Protein AF-0000000084460220 (afdb_homodimer)

Organism: NCBI:txid458

Nearest PDB structures (foldseek):
  5u1p-assembly1_A-2  TM=8.913E-01  e=1.031E-17  Burkholderia multivorans ATCC 17616
  5idw-assembly1_B  TM=8.772E-01  e=7.104E-18  Burkholderia vietnamiensis G4
  2dtd-assembly1_A  TM=8.621E-01  e=1.370E-14  Thermoplasma acidophilum
  5tt1-assembly1_A-2  TM=8.279E-01  e=1.137E-14  Burkholderia multivorans ATCC 17616
  3orf-assembly2_D  TM=8.345E-01  e=1.806E-10  Dictyostelium discoideum

Sequence (426 aa):
MKTLVITGVSRGIGLAVARYFLEKGWKVIGSSTRGVSPLTHPLLTLLPLDLANSAGIQTFARALPDFDLLINNAAVLLDWNQEAAIDLALLKTTFAINVFGTIELTEACLNKLAPQGKIINVSSSWGSFAANDSPYQPQYKMSKACLNLYTKLLAERFPSRVVASFDPGWVKTDMGTEAAPTLPSDVAEELYRLAVTLKESGYFWHRGHKIPWMKTLVITGVSRGIGLAVARYFLEKGWKVIGSSTRGVSPLTHPLLTLLPLDLANSAGIQTFARALPDFDLLINNAAVLLDWNQEAAIDLALLKTTFAINVFGTIELTEACLNKLAPQGKIINVSSSWGSFAANDSPYQPQYKMSKACLNLYTKLLAERFPSRVVASFDPGWVKTDMGTEAAPTLPSDVAEELYRLAVTLKESGYFWHRGHKIPW

Solvent-accessible surface area (backbone atoms only — not comparable to full-atom values): 21527 Å² total; per-residue (Å²): 133,54,31,36,38,36,34,30,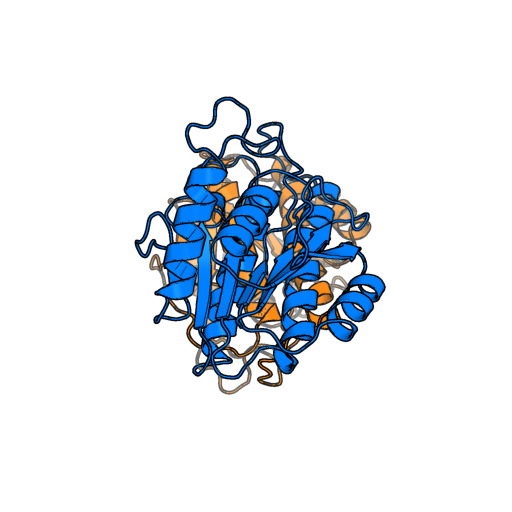29,54,49,51,53,30,28,30,31,52,51,49,43,45,74,72,62,31,34,35,42,31,20,14,69,82,29,53,48,88,75,82,53,96,52,53,44,67,39,50,40,39,48,74,33,68,70,44,35,52,53,46,41,70,68,52,65,75,30,38,34,40,37,49,49,54,67,69,77,85,58,76,75,68,38,58,72,86,51,67,71,59,34,52,54,39,34,38,31,42,30,51,21,48,49,51,40,51,64,61,34,54,86,35,42,39,79,81,15,35,36,38,38,57,48,40,55,59,24,13,68,76,70,47,83,60,25,50,28,48,52,49,25,34,29,27,30,27,44,47,47,48,30,38,31,50,15,56,65,35,75,74,32,37,20,28,29,33,32,72,68,59,29,43,26,90,90,47,30,85,82,28,85,36,49,31,61,58,42,21,53,51,51,51,54,46,65,77,64,62,78,72,51,42,44,36,34,43,94,92,32,84,47,77,79,131,55,30,37,38,36,34,31,28,54,50,50,53,31,26,31,31,53,53,50,42,45,74,72,63,30,35,35,42,32,20,14,68,82,27,52,49,87,74,82,52,95,53,54,44,66,40,49,41,39,47,74,34,68,70,45,35,52,54,47,41,70,69,53,65,75,30,39,32,39,34,49,50,54,67,69,79,85,56,75,76,66,38,59,72,87,50,67,70,58,34,53,54,38,32,37,31,43,30,53,20,46,50,51,40,50,64,60,33,53,86,32,42,39,78,82,14,36,38,39,39,56,47,38,56,59,24,14,66,76,69,47,85,61,25,52,26,50,54,49,25,35,29,29,31,27,43,49,47,48,30,37,31,49,18,55,66,33,76,74,34,36,19,26,30,33,32,73,67,60,30,42,25,90,90,48,30,85,83,28,85,35,50,31,62,58,40,19,52,51,51,49,53,44,65,77,63,63,79,72,50,43,45,36,34,41,93,92,33,83,47,77,80

Radius of gyration: 22.41 Å; Cα contacts (8 Å, |Δi|>4): 959; chains: 2; bounding box: 47×72×47 Å

Secondary structure (DSSP, 8-state):
--EEEEE--SSHHHHHHHHHHHHTT-EEEEEETTS--S---TTEEEEE--TT-HHHHHHHHHH---EEEEEE--------S---S--HHHHHHHHIIIIIIHHHHHHHHGGGEEEEEEEEEE--GGG-TTT----SSHHHHHHHHHHHHHHHHHHHH-TTSEEEEE---SBSSTTT-TT-SB-HHHHHHHHHHHHHH----SEEEETTEEE--/--EEEEE--SSHHHHHHHHHHHHTT-EEEEEETTS--S---TTEEEEE--TT-HHHHHHHHHH---EEEEEE--------S---S--HHHHHHHHIIIIIIHHHHHHHHGGGEEEEEEEEEE--GGG-TTT----SSHHHHHHHHHHHHHHHHHHHH-TTSEEEEE---SBSSTTT-TT-SB-HHHHHHHHHHHHHH----SEEEETTEEE--

Foldseek 3Di:
DAEEEEEDCAWFLNVLLQVVVVVVPYQYEYEECVQDHPDDDPSYGTDHDDLLDLVRLLVVLVPDAQHAEYEYDDFDQDQPPQDLDDDVVLLVVRCSRLPVSSVSNCVSNVVSYDLAHEYEYEAACLCFPVSHDGSGSVSRNVSRVNVLVVQQVVCVVRVSYAGEYEHLAQEPTPRNHNPGDHYSNNSSVQVVVCRVPPDHHSFYDYPRDTDHD/DAEEEEEDCAWFLNVLLQVVVVVVPYQYEYEECVQDHPDDDPSYGTDHDDLLDLVRLLVVLVPDAQHAEYEYDDFDQDQPPQDLDDDVVLLVVRCSRLPVSSVSNCVSNVVSHDLAHEYEYEAACLCFPVSHDGSGSVSRNVSRVNVLVVQQVVCVVRVSYAGEYEHLAQEPTPRNHNPGDHYSNNSSVQVVVCRVPPDHHSFYDYPRDTDHD

pLDDT: mean 96.77, std 3.56, range [72.06, 98.94]

InterPro domains:
  IPR002347 Short-chain dehydrogenase/reductase SDR [PF00106] (2-180)
  IPR002347 Short-chain dehydrogenase/reductase SDR [PR00080] (65-76)
  IPR002347 Short-chain dehydrogenase/reductase SDR [PR00080] (117-125)
  IPR002347 Short-chain dehydrogenase/reductase SDR [PR00080] (140-159)
  IPR002347 Short-chain dehydrogenase/reductase SDR [PR00081] (3-20)
  IPR002347 Short-chain dehydrogenase/reductase SDR [PR00081] (65-76)
  IPR002347 Short-chain dehydrogenase/reductase SDR [PR00081] (111-127)
  IPR002347 Short-chain dehydrogenase/reductase SDR [PR00081] (140-159)
  IPR002347 Short-chain dehydrogenase/reductase SDR [PR00081] (159-176)
  IPR036291 NAD(P)-binding domain superfamily [SSF51735] (1-213)
  IPR052184 Short-chain dehydrogenases/reductases (SDR) enzymes [PTHR45458] (1-213)

Structure (mmCIF, N/CA/C/O backbone):
data_AF-0000000084460220-model_v1
#
loop_
_entity.id
_entity.type
_entity.pdbx_description
1 polymer Oxidoreductase
#
loop_
_atom_site.group_PDB
_atom_site.id
_atom_site.type_symbol
_atom_site.label_atom_id
_atom_site.label_alt_id
_atom_site.label_comp_id
_atom_site.label_asym_id
_atom_site.label_entity_id
_atom_site.label_seq_id
_atom_site.pdbx_PDB_ins_code
_atom_site.Cartn_x
_atom_site.Cartn_y
_atom_site.Cartn_z
_atom_site.occupancy
_atom_site.B_iso_or_equiv
_atom_site.auth_seq_id
_atom_site.auth_comp_id
_atom_site.auth_asym_id
_atom_site.auth_atom_id
_atom_site.pdbx_PDB_model_num
ATOM 1 N N . MET A 1 1 ? -8.047 32.688 14.328 1 92.62 1 MET A N 1
ATOM 2 C CA . MET A 1 1 ? -6.707 32.219 14 1 92.62 1 MET A CA 1
ATOM 3 C C . MET A 1 1 ? -6.734 30.75 13.594 1 92.62 1 MET A C 1
ATOM 5 O O . MET A 1 1 ? -7.426 29.938 14.219 1 92.62 1 MET A O 1
ATOM 9 N N . LYS A 1 2 ? -6.016 30.438 12.531 1 97.38 2 LYS A N 1
ATOM 10 C CA . LYS A 1 2 ? -6.031 29.062 12.039 1 97.38 2 LYS A CA 1
ATOM 11 C C . LYS A 1 2 ? -4.965 28.219 12.727 1 97.38 2 LYS A C 1
ATOM 13 O O . LYS A 1 2 ? -3.906 28.719 13.102 1 97.38 2 LYS A O 1
ATOM 18 N N . THR A 1 3 ? -5.223 26.922 12.914 1 98.62 3 THR A N 1
ATOM 19 C CA . THR A 1 3 ? -4.32 26.016 13.617 1 98.62 3 THR A CA 1
ATOM 20 C C . THR A 1 3 ? -3.871 24.875 12.703 1 98.62 3 THR A C 1
ATOM 22 O O . THR A 1 3 ? -4.699 24.203 12.078 1 98.62 3 THR A O 1
ATOM 25 N N . LEU A 1 4 ? -2.561 24.734 12.625 1 98.88 4 LEU A N 1
ATOM 26 C CA . LEU A 1 4 ? -1.919 23.625 11.922 1 98.88 4 LEU A CA 1
ATOM 27 C C . LEU A 1 4 ? -1.428 22.562 12.914 1 98.88 4 LEU A C 1
ATOM 29 O O . LEU A 1 4 ? -0.739 22.891 13.883 1 98.88 4 LEU A O 1
ATOM 33 N N . VAL A 1 5 ? -1.812 21.344 12.727 1 98.94 5 VAL A N 1
ATOM 34 C CA . VAL A 1 5 ? -1.164 20.203 13.352 1 98.94 5 VAL A CA 1
ATOM 35 C C . VAL A 1 5 ? -0.235 19.516 12.344 1 98.94 5 VAL A C 1
ATOM 37 O O . VAL A 1 5 ? -0.659 19.156 11.242 1 98.94 5 VAL A O 1
ATOM 40 N N . ILE A 1 6 ? 1.057 19.391 12.688 1 98.94 6 ILE A N 1
ATOM 41 C CA . ILE A 1 6 ? 2.016 18.812 11.75 1 98.94 6 ILE A CA 1
ATOM 42 C C . ILE A 1 6 ? 2.945 17.844 12.477 1 98.94 6 ILE A C 1
ATOM 44 O O . ILE A 1 6 ? 3.395 18.125 13.594 1 98.94 6 ILE A O 1
ATOM 48 N N . THR A 1 7 ? 3.162 16.688 11.906 1 98.94 7 THR A N 1
ATOM 49 C CA . THR A 1 7 ? 4.059 15.711 12.508 1 98.94 7 THR A CA 1
ATOM 50 C C . THR A 1 7 ? 5.473 15.859 11.953 1 98.94 7 THR A C 1
ATOM 52 O O . THR A 1 7 ? 5.652 16.172 10.773 1 98.94 7 THR A O 1
ATOM 55 N N . GLY A 1 8 ? 6.457 15.578 12.773 1 98.5 8 GLY A N 1
ATOM 56 C CA . GLY A 1 8 ? 7.848 15.555 12.352 1 98.5 8 GLY A CA 1
ATOM 57 C C . GLY A 1 8 ? 8.445 16.938 12.172 1 98.5 8 GLY A C 1
ATOM 58 O O . GLY A 1 8 ? 8.938 17.281 11.094 1 98.5 8 GLY A O 1
ATOM 59 N N . VAL A 1 9 ? 8.57 17.734 13.273 1 98.62 9 VAL A N 1
ATOM 60 C CA . VAL A 1 9 ? 9.031 19.109 13.125 1 98.62 9 VAL A CA 1
ATOM 61 C C . VAL A 1 9 ? 10.438 19.25 13.695 1 98.62 9 VAL A C 1
ATOM 63 O O . VAL A 1 9 ? 10.922 20.359 13.922 1 98.62 9 VAL A O 1
ATOM 66 N N . SER A 1 10 ? 11.141 18.141 13.961 1 97.62 10 SER A N 1
ATOM 67 C CA . SER A 1 10 ? 12.469 18.188 14.578 1 97.62 10 SER A CA 1
ATOM 68 C C . SER A 1 10 ? 13.531 18.578 13.555 1 97.62 10 SER A C 1
ATOM 70 O O . SER A 1 10 ? 14.609 19.047 13.922 1 97.62 10 SER A O 1
ATOM 72 N N . ARG A 1 11 ? 13.312 18.312 12.25 1 96.25 11 ARG A N 1
ATOM 73 C CA . ARG A 1 11 ? 14.273 18.609 11.188 1 96.25 11 ARG A CA 1
ATOM 74 C C . ARG A 1 11 ? 13.602 18.578 9.82 1 96.25 11 ARG A C 1
ATOM 76 O O . ARG A 1 11 ? 12.406 18.312 9.711 1 96.25 11 ARG A O 1
ATOM 83 N N . GLY A 1 12 ? 14.312 19 8.867 1 97.38 12 GLY A N 1
ATOM 84 C CA . GLY A 1 12 ? 13.938 18.766 7.48 1 97.38 12 GLY A CA 1
ATOM 85 C C . GLY A 1 12 ? 12.695 19.531 7.059 1 97.38 12 GLY A C 1
ATOM 86 O O . GLY A 1 12 ? 12.562 20.719 7.348 1 97.38 12 GLY A O 1
ATOM 87 N N . ILE A 1 13 ? 11.844 18.859 6.309 1 98.56 13 ILE A N 1
ATOM 88 C CA . ILE A 1 13 ? 10.664 19.453 5.684 1 98.56 13 ILE A CA 1
ATOM 89 C C . ILE A 1 13 ? 9.695 19.922 6.762 1 98.56 13 ILE A C 1
ATOM 91 O O . ILE A 1 13 ? 9.219 21.062 6.719 1 98.56 13 ILE A O 1
ATOM 95 N N . GLY A 1 14 ? 9.469 19.078 7.809 1 98.75 14 GLY A N 1
ATOM 96 C CA . GLY A 1 14 ? 8.531 19.438 8.859 1 98.75 14 GLY A CA 1
ATOM 97 C C . GLY A 1 14 ? 8.93 20.688 9.609 1 98.75 14 GLY A C 1
ATOM 98 O O . GLY A 1 14 ? 8.078 21.531 9.914 1 98.75 14 GLY A O 1
ATOM 99 N N . LEU A 1 15 ? 10.172 20.766 9.875 1 98.69 15 LEU A N 1
ATOM 100 C CA . LEU A 1 15 ? 10.703 21.938 10.562 1 98.69 15 LEU A CA 1
ATOM 101 C C . LEU A 1 15 ? 10.484 23.203 9.734 1 98.69 15 LEU A C 1
ATOM 103 O O . LEU A 1 15 ? 10.023 24.219 10.25 1 98.69 15 LEU A O 1
ATOM 107 N N . ALA A 1 16 ? 10.805 23.141 8.453 1 98.81 16 ALA A N 1
ATOM 108 C CA . ALA A 1 16 ? 10.664 24.281 7.551 1 98.81 16 ALA A CA 1
ATOM 109 C C . ALA A 1 16 ? 9.203 24.688 7.402 1 98.81 16 ALA A C 1
ATOM 111 O O . ALA A 1 16 ? 8.883 25.875 7.371 1 98.81 16 ALA A O 1
ATOM 112 N N . VAL A 1 17 ? 8.336 23.719 7.34 1 98.94 17 VAL A N 1
ATOM 113 C CA . VAL A 1 17 ? 6.906 23.969 7.168 1 98.94 17 VAL A CA 1
ATOM 114 C C . VAL A 1 17 ? 6.348 24.641 8.422 1 98.94 17 VAL A C 1
ATOM 116 O O . VAL A 1 17 ? 5.641 25.641 8.336 1 98.94 17 VAL A O 1
ATOM 119 N N . ALA A 1 18 ? 6.691 24.094 9.57 1 98.94 18 ALA A N 1
ATOM 120 C CA . ALA A 1 18 ? 6.242 24.688 10.828 1 98.94 18 ALA A CA 1
ATOM 121 C C . ALA A 1 18 ? 6.684 26.141 10.922 1 98.94 18 ALA A C 1
ATOM 123 O O . ALA A 1 18 ? 5.875 27.016 11.25 1 98.94 18 ALA A O 1
ATOM 124 N N . ARG A 1 19 ? 7.941 26.375 10.609 1 98.81 19 ARG A N 1
ATOM 125 C CA . ARG A 1 19 ? 8.484 27.719 10.656 1 98.81 19 ARG A CA 1
ATOM 126 C C . ARG A 1 19 ? 7.707 28.656 9.742 1 98.81 19 ARG A C 1
ATOM 128 O O . ARG A 1 19 ? 7.332 29.766 10.141 1 98.81 19 ARG A O 1
ATOM 135 N N . TYR A 1 20 ? 7.484 28.219 8.539 1 98.88 20 TYR A N 1
ATOM 136 C CA . TYR A 1 20 ? 6.824 29.047 7.539 1 98.88 20 TYR A CA 1
ATOM 137 C C . TYR A 1 20 ? 5.398 29.375 7.961 1 98.88 20 TYR A C 1
ATOM 139 O O . TYR A 1 20 ? 4.957 30.531 7.832 1 98.88 20 TYR A O 1
ATOM 147 N N . PHE A 1 21 ? 4.641 28.422 8.445 1 98.94 21 PHE A N 1
ATOM 148 C CA . PHE A 1 21 ? 3.266 28.656 8.875 1 98.94 21 PHE A CA 1
ATOM 149 C C . PHE A 1 21 ? 3.221 29.609 10.062 1 98.94 21 PHE A C 1
ATOM 151 O O . PHE A 1 21 ? 2.332 30.453 10.141 1 98.94 21 PHE A O 1
ATOM 158 N N . LEU A 1 22 ? 4.168 29.469 10.992 1 98.81 22 LEU A N 1
ATOM 159 C CA . LEU A 1 22 ? 4.258 30.391 12.117 1 98.81 22 LEU A CA 1
ATOM 160 C C . LEU A 1 22 ? 4.484 31.828 11.625 1 98.81 22 LEU A C 1
ATOM 162 O O . LEU A 1 22 ? 3.846 32.75 12.109 1 98.81 22 LEU A O 1
ATOM 166 N N . GLU A 1 23 ? 5.363 31.953 10.664 1 98.5 23 GLU A N 1
ATOM 167 C CA . GLU A 1 23 ? 5.652 33.25 10.078 1 98.5 23 GLU A CA 1
ATOM 168 C C . GLU A 1 23 ? 4.41 33.844 9.422 1 98.5 23 GLU A C 1
ATOM 170 O O . GLU A 1 23 ? 4.273 35.094 9.352 1 98.5 23 GLU A O 1
ATOM 175 N N . LYS A 1 24 ? 3.541 33.031 8.984 1 98.56 24 LYS A N 1
ATOM 176 C CA . LYS A 1 24 ? 2.32 33.5 8.32 1 98.56 24 LYS A CA 1
ATOM 177 C C . LYS A 1 24 ? 1.188 33.688 9.32 1 98.56 24 LYS A C 1
ATOM 179 O O . LYS A 1 24 ? 0.047 33.938 8.93 1 98.56 24 LYS A O 1
ATOM 184 N N . GLY A 1 25 ? 1.437 33.469 10.594 1 98.5 25 GLY A N 1
ATOM 185 C CA . GLY A 1 25 ? 0.508 33.844 11.648 1 98.5 25 GLY A CA 1
ATOM 186 C C . GLY A 1 25 ? -0.358 32.688 12.125 1 98.5 25 GLY A C 1
ATOM 187 O O . GLY A 1 25 ? -1.312 32.906 12.875 1 98.5 25 GLY A O 1
ATOM 188 N N . TRP A 1 26 ? -0.076 31.5 11.703 1 98.81 26 TRP A N 1
ATOM 189 C CA . TRP A 1 26 ? -0.829 30.328 12.164 1 98.81 26 TRP A CA 1
ATOM 190 C C . TRP A 1 26 ? -0.361 29.891 13.547 1 98.81 26 TRP A C 1
ATOM 192 O O . TRP A 1 26 ? 0.809 30.062 13.898 1 98.81 26 TRP A O 1
ATOM 202 N N . LYS A 1 27 ? -1.268 29.328 14.312 1 98.81 27 LYS A N 1
ATOM 203 C CA . LYS A 1 27 ? -0.857 28.469 15.422 1 98.81 27 LYS A CA 1
ATOM 204 C C . LYS A 1 27 ? -0.389 27.109 14.922 1 98.81 27 LYS A C 1
ATOM 206 O O . LYS A 1 27 ? -0.998 26.531 14.016 1 98.81 27 LYS A O 1
ATOM 211 N N . VAL A 1 28 ? 0.704 26.703 15.516 1 98.88 28 VAL A N 1
ATOM 212 C CA . VAL A 1 28 ? 1.24 25.422 15.062 1 98.88 28 VAL A CA 1
ATOM 213 C C . VAL A 1 28 ? 1.39 24.469 16.25 1 98.88 28 VAL A C 1
ATOM 215 O O . VAL A 1 28 ? 1.989 24.828 17.266 1 98.88 28 VAL A O 1
ATOM 218 N N . ILE A 1 29 ? 0.766 23.312 16.156 1 98.94 29 ILE A N 1
ATOM 219 C CA . ILE A 1 29 ? 1.04 22.188 17.031 1 98.94 29 ILE A CA 1
ATOM 220 C C . ILE A 1 29 ? 1.873 21.141 16.297 1 98.94 29 ILE A C 1
ATOM 222 O O . ILE A 1 29 ? 1.364 20.438 15.43 1 98.94 29 ILE A O 1
ATOM 226 N N . GLY A 1 30 ? 3.148 21.109 16.656 1 98.75 30 GLY A N 1
ATOM 227 C CA . GLY A 1 30 ? 4.09 20.203 16.016 1 98.75 30 GLY A CA 1
ATOM 228 C C . GLY A 1 30 ? 4.504 19.047 16.922 1 98.75 30 GLY A C 1
ATOM 229 O O . GLY A 1 30 ? 4.449 19.156 18.141 1 98.75 30 GLY A O 1
ATOM 230 N N . SER A 1 31 ? 4.891 17.953 16.25 1 98.75 31 SER A N 1
ATOM 231 C CA . SER A 1 31 ? 5.352 16.828 17.047 1 98.75 31 SER A CA 1
ATOM 232 C C . SER A 1 31 ? 6.715 16.328 16.578 1 98.75 31 SER A C 1
ATOM 234 O O . SER A 1 31 ? 7.125 16.609 15.445 1 98.75 31 SER A O 1
ATOM 236 N N . SER A 1 32 ? 7.43 15.719 17.438 1 98.25 32 SER A N 1
ATOM 237 C CA . SER A 1 32 ? 8.57 14.836 17.234 1 98.25 32 SER A CA 1
ATOM 238 C C . SER A 1 32 ? 8.547 13.664 18.219 1 98.25 32 SER A C 1
ATOM 240 O O . SER A 1 32 ? 7.762 13.656 19.156 1 98.25 32 SER A O 1
ATOM 242 N N . THR A 1 3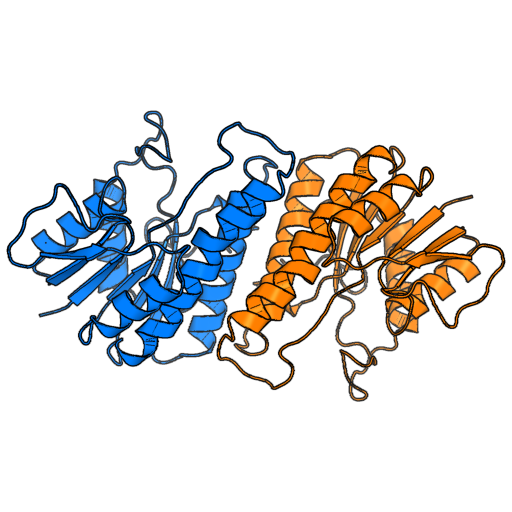3 ? 9.398 12.672 17.938 1 97.62 33 THR A N 1
ATOM 243 C CA . THR A 1 33 ? 9.383 11.5 18.812 1 97.62 33 THR A CA 1
ATOM 244 C C . THR A 1 33 ? 9.648 11.891 20.266 1 97.62 33 THR A C 1
ATOM 246 O O . THR A 1 33 ? 9.047 11.336 21.172 1 97.62 33 THR A O 1
ATOM 249 N N . ARG A 1 34 ? 10.484 13.055 20.516 1 96.31 34 ARG A N 1
ATOM 250 C CA . ARG A 1 34 ? 10.844 13.469 21.875 1 96.31 34 ARG A CA 1
ATOM 251 C C . ARG A 1 34 ? 10.094 14.742 22.266 1 96.31 34 ARG A C 1
ATOM 253 O O . ARG A 1 34 ? 10.289 15.266 23.359 1 96.31 34 ARG A O 1
ATOM 260 N N . GLY A 1 35 ? 9.289 15.211 21.359 1 97.5 35 GLY A N 1
ATOM 261 C CA . GLY A 1 35 ? 8.547 16.438 21.641 1 97.5 35 GLY A CA 1
ATOM 262 C C . GLY A 1 35 ? 9.414 17.672 21.641 1 97.5 35 GLY A C 1
ATOM 263 O O . GLY A 1 35 ? 9.125 18.641 22.359 1 97.5 35 GLY A O 1
ATOM 264 N N . VAL A 1 36 ? 10.477 17.609 20.906 1 97.25 36 VAL A N 1
ATOM 265 C CA . VAL A 1 36 ? 11.391 18.734 20.875 1 97.25 36 VAL A CA 1
ATOM 266 C C . VAL A 1 36 ? 11.648 19.172 19.438 1 97.25 36 VAL A C 1
ATOM 268 O O . VAL A 1 36 ? 11.508 18.375 18.516 1 97.25 36 VAL A O 1
ATOM 271 N N . SER A 1 37 ? 11.922 20.438 19.203 1 97.44 37 SER A N 1
ATOM 272 C CA . SER A 1 37 ? 12.289 21.078 17.953 1 97.44 37 SER A CA 1
ATOM 273 C C . SER A 1 37 ? 13.188 22.281 18.188 1 97.44 37 SER A C 1
ATOM 275 O O . SER A 1 37 ? 13.172 22.875 19.266 1 97.44 37 SER A O 1
ATOM 277 N N . PRO A 1 38 ? 14.062 22.562 17.25 1 97.5 38 PRO A N 1
ATOM 278 C CA . PRO A 1 38 ? 14.875 23.766 17.422 1 97.5 38 PRO A CA 1
ATOM 279 C C . PRO A 1 38 ? 14.062 25.047 17.281 1 97.5 38 PRO A C 1
ATOM 281 O O . PRO A 1 38 ? 14.57 26.141 17.562 1 97.5 38 PRO A O 1
ATOM 284 N N . LEU A 1 39 ? 12.875 24.969 16.859 1 97.06 39 LEU A N 1
ATOM 285 C CA . LEU A 1 39 ? 12.008 26.109 16.641 1 97.06 39 LEU A CA 1
ATOM 286 C C . LEU A 1 39 ? 11.438 26.625 17.953 1 97.06 39 LEU A C 1
ATOM 288 O O . LEU A 1 39 ? 11.055 25.828 18.812 1 97.06 39 LEU A O 1
ATOM 292 N N . THR A 1 40 ? 11.508 27.906 18.156 1 97.06 40 THR A N 1
ATOM 293 C CA . THR A 1 40 ? 10.844 28.562 19.266 1 97.06 40 THR A CA 1
ATOM 294 C C . THR A 1 40 ? 9.953 29.703 18.766 1 97.06 40 THR A C 1
ATOM 296 O O . THR A 1 40 ? 10.391 30.547 18 1 97.06 40 THR A O 1
ATOM 299 N N . HIS A 1 41 ? 8.805 29.656 19.188 1 98.06 41 HIS A N 1
ATOM 300 C CA . HIS A 1 41 ? 7.812 30.656 18.812 1 98.06 41 HIS A CA 1
ATOM 301 C C . HIS A 1 41 ? 6.633 30.641 19.781 1 98.06 41 HIS A C 1
ATOM 303 O O . HIS A 1 41 ? 6.203 29.578 20.25 1 98.06 41 HIS A O 1
ATOM 309 N N . PRO A 1 42 ? 6.02 31.781 20.125 1 98 42 PRO A N 1
ATOM 310 C CA . PRO A 1 42 ? 4.922 31.844 21.094 1 98 42 PRO A CA 1
ATOM 311 C C . PRO A 1 42 ? 3.688 31.062 20.641 1 98 42 PRO A C 1
ATOM 313 O O . PRO A 1 42 ? 2.902 30.594 21.469 1 98 42 PRO A O 1
ATOM 316 N N . LEU A 1 43 ? 3.518 30.906 19.359 1 98.56 43 LEU A N 1
ATOM 317 C CA . LEU A 1 43 ? 2.336 30.234 18.812 1 98.56 43 LEU A CA 1
ATOM 318 C C . LEU A 1 43 ? 2.635 28.781 18.5 1 98.56 43 LEU A C 1
ATOM 320 O O . LEU A 1 43 ? 1.838 28.109 17.844 1 98.56 43 LEU A O 1
ATOM 324 N N . LEU A 1 44 ? 3.795 28.297 18.906 1 98.75 44 LEU A N 1
ATOM 325 C CA . LEU A 1 44 ? 4.195 26.922 18.672 1 98.75 44 LEU A CA 1
ATOM 326 C C . LEU A 1 44 ? 4.008 26.078 19.938 1 98.75 44 LEU A C 1
ATOM 328 O O . LEU A 1 44 ? 4.445 26.469 21.016 1 98.75 44 LEU A O 1
ATOM 332 N N . THR A 1 45 ? 3.291 25 19.828 1 98.69 45 THR A N 1
ATOM 333 C CA . THR A 1 45 ? 3.229 23.969 20.844 1 98.69 45 THR A CA 1
ATOM 334 C C . THR A 1 45 ? 3.875 22.672 20.344 1 98.69 45 THR A C 1
ATOM 336 O O . THR A 1 45 ? 3.625 22.25 19.219 1 98.69 45 THR A O 1
ATOM 339 N N . LEU A 1 46 ? 4.742 22.109 21.156 1 98.62 46 LEU A N 1
ATOM 340 C CA . LEU A 1 46 ? 5.422 20.875 20.797 1 98.62 46 LEU A CA 1
ATOM 341 C C . LEU A 1 46 ? 4.945 19.719 21.688 1 98.62 46 LEU A C 1
ATOM 343 O O . LEU A 1 46 ? 4.906 19.844 22.906 1 98.62 46 LEU A O 1
ATOM 347 N N . LEU A 1 47 ? 4.551 18.641 21.031 1 98.56 47 LEU A N 1
ATOM 348 C CA . LEU A 1 47 ? 4.102 17.438 21.734 1 98.56 47 LEU A CA 1
ATOM 349 C C . LEU A 1 47 ? 4.855 16.203 21.25 1 98.56 47 LEU A C 1
ATOM 351 O O . LEU A 1 47 ? 5.168 16.094 20.062 1 98.56 47 LEU A O 1
ATOM 355 N N . PRO A 1 48 ? 5.16 15.25 22.156 1 98.62 48 PRO A N 1
ATOM 356 C CA . PRO A 1 48 ? 5.793 14 21.719 1 98.62 48 PRO A CA 1
ATOM 357 C C . PRO A 1 48 ? 4.832 13.086 20.969 1 98.62 48 PRO A C 1
ATOM 359 O O . PRO A 1 48 ? 3.65 13.008 21.312 1 98.62 48 PRO A O 1
ATOM 362 N N . LEU A 1 49 ? 5.305 12.508 19.938 1 98.81 49 LEU A N 1
ATOM 363 C CA . LEU A 1 49 ? 4.523 11.555 19.156 1 98.81 49 LEU A CA 1
ATOM 364 C C . LEU A 1 49 ? 5.43 10.547 18.453 1 98.81 49 LEU A C 1
ATOM 366 O O . LEU A 1 49 ? 6.289 10.922 17.656 1 98.81 49 LEU A O 1
ATOM 370 N N . ASP A 1 50 ? 5.309 9.328 18.844 1 98.62 50 ASP A N 1
ATOM 371 C CA . ASP A 1 50 ? 5.898 8.195 18.141 1 98.62 50 ASP A CA 1
ATOM 372 C C . ASP A 1 50 ? 4.836 7.406 17.375 1 98.62 50 ASP A C 1
ATOM 374 O O . ASP A 1 50 ? 3.998 6.738 17.984 1 98.62 50 ASP A O 1
ATOM 378 N N . LEU A 1 51 ? 4.949 7.438 16.078 1 98.69 51 LEU A N 1
ATOM 379 C CA . LEU A 1 51 ? 3.912 6.852 15.242 1 98.69 51 LEU A CA 1
ATOM 380 C C . LEU A 1 51 ? 3.934 5.328 15.336 1 98.69 51 LEU A C 1
ATOM 382 O O . LEU A 1 51 ? 3.008 4.66 14.867 1 98.69 51 LEU A O 1
ATOM 386 N N . ALA A 1 52 ? 4.934 4.77 15.953 1 98 52 ALA A N 1
ATOM 387 C CA . ALA A 1 52 ? 4.98 3.322 16.141 1 98 52 ALA A CA 1
ATOM 388 C C . ALA A 1 52 ? 4.285 2.914 17.438 1 98 52 ALA A C 1
ATOM 390 O O . ALA A 1 52 ? 4.172 1.725 17.734 1 98 52 ALA A O 1
ATOM 391 N N . ASN A 1 53 ? 3.836 3.896 18.172 1 98.25 53 ASN A N 1
ATOM 392 C CA . ASN A 1 53 ? 3.24 3.645 19.484 1 98.25 53 ASN A CA 1
ATOM 393 C C . ASN A 1 53 ? 1.776 4.07 19.531 1 98.25 53 ASN A C 1
ATOM 395 O O 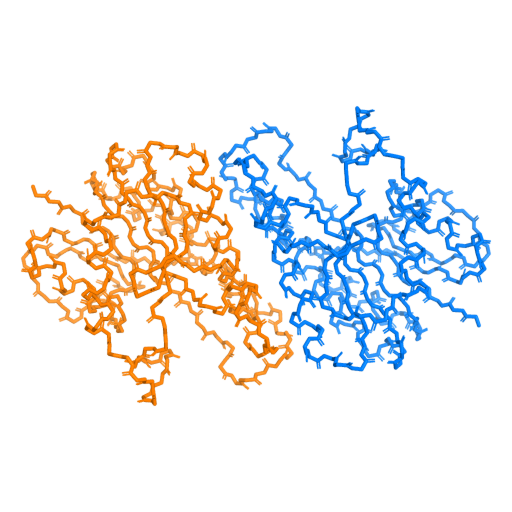. ASN A 1 53 ? 1.472 5.246 19.734 1 98.25 53 ASN A O 1
ATOM 399 N N . SER A 1 54 ? 0.886 3.123 19.516 1 98.31 54 SER A N 1
ATOM 400 C CA . SER A 1 54 ? -0.548 3.383 19.438 1 98.31 54 SER A CA 1
ATOM 401 C C . SER A 1 54 ? -1.032 4.18 20.641 1 98.31 54 SER A C 1
ATOM 403 O O . SER A 1 54 ? -1.828 5.109 20.5 1 98.31 54 SER A O 1
ATOM 405 N N . ALA A 1 55 ? -0.605 3.77 21.766 1 98.12 55 ALA A N 1
ATOM 406 C CA . ALA A 1 55 ? -1.017 4.488 22.969 1 98.12 55 ALA A CA 1
ATOM 407 C C . ALA A 1 55 ? -0.593 5.953 22.906 1 98.12 55 ALA A C 1
ATOM 409 O O . ALA A 1 55 ? -1.353 6.844 23.297 1 98.12 55 ALA A O 1
ATOM 410 N N . GLY A 1 56 ? 0.636 6.203 22.484 1 98.31 56 GLY A N 1
ATOM 411 C CA . GLY A 1 56 ? 1.126 7.559 22.312 1 98.31 56 GLY A CA 1
ATOM 412 C C . GLY A 1 56 ? 0.331 8.352 21.297 1 98.31 56 GLY A C 1
ATOM 413 O O . GLY A 1 56 ? 0.087 9.547 21.469 1 98.31 56 GLY A O 1
ATOM 414 N N . ILE A 1 57 ? -0.09 7.715 20.25 1 98.81 57 ILE A N 1
ATOM 415 C CA . ILE A 1 57 ? -0.888 8.344 19.203 1 98.81 57 ILE A CA 1
ATOM 416 C C . ILE A 1 57 ? -2.221 8.812 19.781 1 98.81 57 ILE A C 1
ATOM 418 O O . ILE A 1 57 ? -2.637 9.953 19.562 1 98.81 57 ILE A O 1
ATOM 422 N N . GLN A 1 58 ? -2.832 7.969 20.547 1 98.38 58 GLN A N 1
ATOM 423 C CA . GLN A 1 58 ? -4.113 8.328 21.156 1 98.38 58 GLN A CA 1
ATOM 424 C C . GLN A 1 58 ? -3.957 9.484 22.141 1 98.38 58 GLN A C 1
ATOM 426 O O . GLN A 1 58 ? -4.797 10.383 22.188 1 98.38 58 GLN A O 1
ATOM 431 N N . THR A 1 59 ? -2.943 9.43 22.922 1 98.31 59 THR A N 1
ATOM 432 C CA . THR A 1 59 ? -2.668 10.516 23.859 1 98.31 59 THR A CA 1
ATOM 433 C C . THR A 1 59 ? -2.473 11.836 23.109 1 98.31 59 THR A C 1
ATOM 435 O O . THR A 1 59 ? -3.031 12.859 23.516 1 98.31 59 THR A O 1
ATOM 438 N N . PHE A 1 60 ? -1.702 11.82 22.078 1 98.69 60 PHE A N 1
ATOM 439 C CA . PHE A 1 60 ? -1.461 12.992 21.25 1 98.69 60 PHE A CA 1
ATOM 440 C C . PHE A 1 60 ? -2.771 13.547 20.703 1 98.69 60 PHE A C 1
ATOM 442 O O . PHE A 1 60 ? -3.049 14.742 20.828 1 98.69 60 PHE A O 1
ATOM 449 N N . ALA A 1 61 ? -3.604 12.688 20.078 1 98.69 61 ALA A N 1
ATOM 450 C CA . ALA A 1 61 ? -4.859 13.094 19.453 1 98.69 61 ALA A CA 1
ATOM 451 C C . ALA A 1 61 ? -5.805 13.711 20.484 1 98.69 61 ALA A C 1
ATOM 453 O O . ALA A 1 61 ? -6.465 14.719 20.219 1 98.69 61 ALA A O 1
ATOM 454 N N . ARG A 1 62 ? -5.84 13.125 21.672 1 97.94 62 ARG A N 1
ATOM 455 C CA . ARG A 1 62 ? -6.742 13.594 22.719 1 97.94 62 ARG A CA 1
ATOM 456 C C . ARG A 1 62 ? -6.332 14.984 23.203 1 97.94 62 ARG A C 1
ATOM 458 O O . ARG A 1 62 ? -7.18 15.773 23.625 1 97.94 62 ARG A O 1
ATOM 465 N N . ALA A 1 63 ? -5.141 15.312 23.094 1 98.06 63 ALA A N 1
ATOM 466 C CA . ALA A 1 63 ? -4.609 16.562 23.609 1 98.06 63 ALA A CA 1
ATOM 467 C C . ALA A 1 63 ? -4.863 17.719 22.625 1 98.06 63 ALA A C 1
ATOM 469 O O . ALA A 1 63 ? -4.723 18.891 22.984 1 98.06 63 ALA A O 1
ATOM 470 N N . LEU A 1 64 ? -5.199 17.406 21.422 1 98.5 64 LEU A N 1
ATOM 471 C CA . LEU A 1 64 ? -5.348 18.422 20.391 1 98.5 64 LEU A CA 1
ATOM 472 C C . LEU A 1 64 ? -6.637 19.219 20.578 1 98.5 64 LEU A C 1
ATOM 474 O O . LEU A 1 64 ? -7.668 18.656 20.938 1 98.5 64 LEU A O 1
ATOM 478 N N . PRO A 1 65 ? -6.633 20.5 20.469 1 98 65 PRO A N 1
ATOM 479 C CA . PRO A 1 65 ? -7.867 21.266 20.25 1 98 65 PRO A CA 1
ATOM 480 C C . PRO A 1 65 ? -8.453 21.047 18.859 1 98 65 PRO A C 1
ATOM 482 O O . PRO A 1 65 ? -7.91 20.266 18.062 1 98 65 PRO A O 1
ATOM 485 N N . ASP A 1 66 ? -9.578 21.719 18.625 1 97.81 66 ASP A N 1
ATOM 486 C CA . ASP A 1 66 ? -10.023 21.766 17.234 1 97.81 66 ASP A CA 1
ATOM 487 C C . ASP A 1 66 ? -9.008 22.484 16.359 1 97.81 66 ASP A C 1
ATOM 489 O O . ASP A 1 66 ? -8.406 23.469 16.781 1 97.81 66 ASP A O 1
ATOM 493 N N . PHE A 1 67 ? -8.812 21.969 15.188 1 98.5 67 PHE A N 1
ATOM 494 C CA . PHE A 1 67 ? -7.797 22.547 14.32 1 98.5 67 PHE A CA 1
ATOM 495 C C . PHE A 1 67 ? -8.281 22.594 12.875 1 98.5 67 PHE A C 1
ATOM 497 O O . PHE A 1 67 ? -9.328 22.031 12.547 1 98.5 67 PHE A O 1
ATOM 504 N N . ASP A 1 68 ? -7.469 23.266 12 1 98.06 68 ASP A N 1
ATOM 505 C CA . ASP A 1 68 ? -7.949 23.562 10.664 1 98.06 68 ASP A CA 1
ATOM 506 C C . ASP A 1 68 ? -7.227 22.734 9.609 1 98.06 68 ASP A C 1
ATOM 508 O O . ASP A 1 68 ? -7.734 22.531 8.508 1 98.06 68 ASP A O 1
ATOM 512 N N . LEU A 1 69 ? -6.012 22.297 9.906 1 98.69 69 LEU A N 1
ATOM 513 C CA . LEU A 1 69 ? -5.156 21.641 8.938 1 98.69 69 LEU A CA 1
ATOM 514 C C . LEU A 1 69 ? -4.281 20.578 9.609 1 98.69 69 LEU A C 1
ATOM 516 O O . LEU A 1 69 ? -3.639 20.859 10.625 1 98.69 69 LEU A O 1
ATOM 520 N N . LEU A 1 70 ? -4.34 19.375 9.141 1 98.88 70 LEU A N 1
ATOM 521 C CA . LEU A 1 70 ? -3.416 18.312 9.523 1 98.88 70 LEU A CA 1
ATOM 522 C C . LEU A 1 70 ? -2.436 18 8.391 1 98.88 70 LEU A C 1
ATOM 524 O O . LEU A 1 70 ? -2.848 17.703 7.27 1 98.88 70 LEU A O 1
ATOM 528 N N . ILE A 1 71 ? -1.173 18.156 8.664 1 98.94 71 ILE A N 1
ATOM 529 C CA . ILE A 1 71 ? -0.147 17.734 7.719 1 98.94 71 ILE A CA 1
ATOM 530 C C . ILE A 1 71 ? 0.607 16.531 8.281 1 98.94 71 ILE A C 1
ATOM 532 O O . ILE A 1 71 ? 1.388 16.672 9.227 1 98.94 71 ILE A O 1
ATOM 536 N N . ASN A 1 72 ? 0.324 15.406 7.75 1 98.94 72 ASN A N 1
ATOM 537 C CA . ASN A 1 72 ? 1.104 14.211 8.047 1 98.94 72 ASN A CA 1
ATOM 538 C C . ASN A 1 72 ? 2.434 14.203 7.301 1 98.94 72 ASN A C 1
ATOM 540 O O . ASN A 1 72 ? 2.488 13.828 6.129 1 98.94 72 ASN A O 1
ATOM 544 N N . ASN A 1 73 ? 3.471 14.523 8.008 1 98.88 73 ASN A N 1
ATOM 545 C CA . ASN A 1 73 ? 4.777 14.703 7.387 1 98.88 73 ASN A CA 1
ATOM 546 C C . ASN A 1 73 ? 5.777 13.664 7.883 1 98.88 73 ASN A C 1
ATOM 548 O O . ASN A 1 73 ? 6.648 13.219 7.129 1 98.88 73 ASN A O 1
ATOM 552 N N . ALA A 1 74 ? 5.645 13.234 9.148 1 98.69 74 ALA A N 1
ATOM 553 C CA . ALA A 1 74 ? 6.598 12.305 9.742 1 98.69 74 ALA A CA 1
ATOM 554 C C . ALA A 1 74 ? 6.617 10.977 8.984 1 98.69 74 ALA A C 1
ATOM 556 O O . ALA A 1 74 ? 5.562 10.414 8.672 1 98.69 74 ALA A O 1
ATOM 557 N N . ALA A 1 75 ? 7.754 10.539 8.656 1 98.31 75 ALA A N 1
ATOM 558 C CA . ALA A 1 75 ? 7.961 9.266 7.977 1 98.31 75 ALA A CA 1
ATOM 559 C C . ALA A 1 75 ? 9.414 8.812 8.094 1 98.31 75 ALA A C 1
ATOM 561 O O . ALA A 1 75 ? 10.289 9.594 8.477 1 98.31 75 ALA A O 1
ATOM 562 N N . VAL A 1 76 ? 9.633 7.57 7.816 1 97.38 76 VAL A N 1
ATOM 563 C CA . VAL A 1 76 ? 10.992 7.043 7.805 1 97.38 76 VAL A CA 1
ATOM 564 C C . VAL A 1 76 ? 11.305 6.461 6.43 1 97.38 76 VAL A C 1
ATOM 566 O O . VAL A 1 76 ? 10.414 5.961 5.738 1 97.38 76 VAL A O 1
ATOM 569 N N . LEU A 1 77 ? 12.422 6.629 5.973 1 96.5 77 LEU A N 1
ATOM 570 C CA . LEU A 1 77 ? 13.094 5.898 4.902 1 96.5 77 LEU A CA 1
ATOM 571 C C . LEU A 1 77 ? 14.227 5.043 5.457 1 96.5 77 LEU A C 1
ATOM 573 O O . LEU A 1 77 ? 15.297 5.559 5.781 1 96.5 77 LEU A O 1
ATOM 577 N N . LEU A 1 78 ? 14.023 3.777 5.551 1 95 78 LEU A N 1
ATOM 578 C CA . LEU A 1 78 ? 14.961 2.914 6.262 1 95 78 LEU A CA 1
ATOM 579 C C . LEU A 1 78 ? 15.828 2.129 5.281 1 95 78 LEU A C 1
ATOM 581 O O . LEU A 1 78 ? 16.859 1.572 5.664 1 95 78 LEU A O 1
ATOM 585 N N . ASP A 1 79 ? 15.391 1.952 4.062 1 89.75 79 ASP A N 1
ATOM 586 C CA . ASP A 1 79 ? 16.141 1.18 3.074 1 89.75 79 ASP A CA 1
ATOM 587 C C . ASP A 1 79 ? 16.953 2.094 2.166 1 89.75 79 ASP A C 1
ATOM 589 O O . ASP A 1 79 ? 16.766 2.105 0.948 1 89.75 79 ASP A O 1
ATOM 593 N N . TRP A 1 80 ? 18.062 2.58 2.637 1 82.12 80 TRP A N 1
ATOM 594 C CA . TRP A 1 80 ? 18.906 3.596 2.014 1 82.12 80 TRP A CA 1
ATOM 595 C C . TRP A 1 80 ? 19.844 2.973 0.977 1 82.12 80 TRP A C 1
ATOM 597 O O . TRP A 1 80 ? 20.281 3.648 0.045 1 82.12 80 TRP A O 1
ATOM 607 N N . ASN A 1 81 ? 20.188 1.836 1.117 1 72.06 81 ASN A N 1
ATOM 608 C CA . ASN A 1 81 ? 21.297 1.203 0.418 1 72.06 81 ASN A CA 1
ATOM 609 C C . ASN A 1 81 ? 20.906 0.78 -0.995 1 72.06 81 ASN A C 1
ATOM 611 O O . ASN A 1 81 ? 21.594 -0.025 -1.621 1 72.06 81 ASN A O 1
ATOM 615 N N . GLN A 1 82 ? 20.188 1.54 -1.658 1 77.19 82 GLN A N 1
ATOM 616 C CA . GLN A 1 82 ? 19.812 1.167 -3.016 1 77.19 82 GLN A CA 1
ATOM 617 C C . GLN A 1 82 ? 19.641 -0.345 -3.145 1 77.19 82 GLN A C 1
ATOM 619 O O . GLN A 1 82 ? 20.172 -0.952 -4.082 1 77.19 82 GLN A O 1
ATOM 624 N N . GLU A 1 83 ? 19.094 -0.885 -2.225 1 83.88 83 GLU A N 1
ATOM 625 C CA . GLU A 1 83 ? 18.797 -2.312 -2.285 1 83.88 83 GLU A CA 1
ATOM 626 C C . GLU A 1 83 ? 17.422 -2.561 -2.883 1 83.88 83 GLU A C 1
ATOM 628 O O . GLU A 1 83 ? 16.469 -1.821 -2.602 1 83.88 83 GLU A O 1
ATOM 633 N N . ALA A 1 84 ? 17.406 -3.564 -3.742 1 88.38 84 ALA A N 1
ATOM 634 C CA . ALA A 1 84 ? 16.172 -3.938 -4.398 1 88.38 84 ALA A CA 1
ATOM 635 C C . ALA A 1 84 ? 15.492 -5.102 -3.68 1 88.38 84 ALA A C 1
ATOM 637 O O . ALA A 1 84 ? 14.297 -5.355 -3.867 1 88.38 84 ALA A O 1
ATOM 638 N N . ALA A 1 85 ? 16.328 -5.785 -2.879 1 90.44 85 ALA A N 1
ATOM 639 C CA . ALA A 1 85 ? 15.773 -6.918 -2.146 1 90.44 85 ALA A CA 1
ATOM 640 C C . ALA A 1 85 ? 14.906 -6.445 -0.984 1 90.44 85 ALA A C 1
ATOM 642 O O . ALA A 1 85 ? 15.203 -5.426 -0.354 1 90.44 85 ALA A O 1
ATOM 643 N N . ILE A 1 86 ? 13.891 -7.195 -0.719 1 94.88 86 ILE A N 1
ATOM 644 C CA . ILE A 1 86 ? 12.992 -6.859 0.384 1 94.88 86 ILE A CA 1
ATOM 645 C C . ILE A 1 86 ? 13.57 -7.391 1.694 1 94.88 86 ILE A C 1
ATOM 647 O O . ILE A 1 86 ? 13.969 -8.555 1.776 1 94.88 86 ILE A O 1
ATOM 651 N N . ASP A 1 87 ? 13.758 -6.531 2.625 1 95.19 87 ASP A N 1
ATOM 652 C CA . ASP A 1 87 ? 13.992 -6.898 4.016 1 95.19 87 ASP A CA 1
ATOM 653 C C . ASP A 1 87 ? 12.703 -6.836 4.832 1 95.19 87 ASP A C 1
ATOM 655 O O . ASP A 1 87 ? 12.18 -5.75 5.086 1 95.19 87 ASP A O 1
ATOM 659 N N . LEU A 1 88 ? 12.234 -7.988 5.281 1 96.94 88 LEU A N 1
ATOM 660 C CA . LEU A 1 88 ? 10.906 -8.07 5.879 1 96.94 88 LEU A CA 1
ATOM 661 C C . LEU A 1 88 ? 10.828 -7.25 7.16 1 96.94 88 LEU A C 1
ATOM 663 O O . LEU A 1 88 ? 9.797 -6.645 7.457 1 96.94 88 LEU A O 1
ATOM 667 N N . ALA A 1 89 ? 11.859 -7.336 7.945 1 96.81 89 ALA A N 1
ATOM 668 C CA . ALA A 1 89 ? 11.883 -6.551 9.18 1 96.81 89 ALA A CA 1
ATOM 669 C C . ALA A 1 89 ? 11.797 -5.055 8.875 1 96.81 89 ALA A C 1
ATOM 671 O O . ALA A 1 89 ? 11.047 -4.324 9.531 1 96.81 89 ALA A O 1
ATOM 672 N N . LEU A 1 90 ? 12.539 -4.574 7.887 1 96.94 90 LEU A N 1
ATOM 673 C CA . LEU A 1 90 ? 12.492 -3.174 7.484 1 96.94 90 LEU A CA 1
ATOM 674 C C . LEU A 1 90 ? 11.125 -2.82 6.902 1 96.94 90 LEU A C 1
ATOM 676 O O . LEU A 1 90 ? 10.609 -1.729 7.145 1 96.94 90 LEU A O 1
ATOM 680 N N . LEU A 1 91 ? 10.578 -3.744 6.117 1 98.19 91 LEU A N 1
ATOM 681 C CA . LEU A 1 91 ? 9.258 -3.535 5.539 1 98.19 91 LEU A CA 1
ATOM 682 C C . LEU A 1 91 ? 8.211 -3.305 6.629 1 98.19 91 LEU A C 1
ATOM 684 O O . LEU A 1 91 ? 7.488 -2.307 6.598 1 98.19 91 LEU A O 1
ATOM 688 N N . LYS A 1 92 ? 8.219 -4.188 7.574 1 98.44 92 LYS A N 1
ATOM 689 C CA . LYS A 1 92 ? 7.23 -4.109 8.641 1 98.44 92 LYS A CA 1
ATOM 690 C C . LYS A 1 92 ? 7.418 -2.844 9.477 1 98.44 92 LYS A C 1
ATOM 692 O O . LYS A 1 92 ? 6.441 -2.188 9.844 1 98.44 92 LYS A O 1
ATOM 697 N N . THR A 1 93 ? 8.648 -2.488 9.789 1 98.31 93 THR A N 1
ATOM 698 C CA . THR A 1 93 ? 8.93 -1.28 10.555 1 98.31 93 THR A CA 1
ATOM 699 C C . THR A 1 93 ? 8.5 -0.037 9.781 1 98.31 93 THR A C 1
ATOM 701 O O . THR A 1 93 ? 7.891 0.875 10.352 1 98.31 93 THR A O 1
ATOM 704 N N . THR A 1 94 ? 8.812 -0.005 8.492 1 98.56 94 THR A N 1
ATOM 705 C CA . THR A 1 94 ? 8.414 1.111 7.641 1 98.56 94 THR A CA 1
ATOM 706 C C . THR A 1 94 ? 6.895 1.275 7.641 1 98.56 94 THR A C 1
ATOM 708 O O . THR A 1 94 ? 6.383 2.383 7.824 1 98.56 94 THR A O 1
ATOM 711 N N . PHE A 1 95 ? 6.164 0.228 7.508 1 98.81 95 PHE A N 1
ATOM 712 C CA . PHE A 1 95 ? 4.711 0.289 7.438 1 98.81 95 PHE A CA 1
ATOM 713 C C . PHE A 1 95 ? 4.121 0.667 8.789 1 98.81 95 PHE A C 1
ATOM 715 O O . PHE A 1 95 ? 3.1 1.356 8.859 1 98.81 95 PHE A O 1
ATOM 722 N N . ALA A 1 96 ? 4.734 0.193 9.867 1 98.75 96 ALA A N 1
ATOM 723 C CA . ALA A 1 96 ? 4.262 0.54 11.203 1 98.75 96 ALA A CA 1
ATOM 724 C C . ALA A 1 96 ? 4.227 2.053 11.398 1 98.75 96 ALA A C 1
ATOM 726 O O . ALA A 1 96 ? 3.295 2.586 12 1 98.75 96 ALA A O 1
ATOM 727 N N . ILE A 1 97 ? 5.16 2.723 10.836 1 98.81 97 ILE A N 1
ATOM 728 C CA . ILE A 1 97 ? 5.309 4.16 11.039 1 98.81 97 ILE A CA 1
ATOM 729 C C . ILE A 1 97 ? 4.613 4.918 9.914 1 98.81 97 ILE A C 1
ATOM 731 O O . ILE A 1 97 ? 3.67 5.676 10.156 1 98.81 97 ILE A O 1
ATOM 735 N N . ASN A 1 98 ? 5.023 4.637 8.648 1 98.88 98 ASN A N 1
ATOM 736 C CA . ASN A 1 98 ? 4.602 5.434 7.5 1 98.88 98 ASN A CA 1
ATOM 737 C C . ASN A 1 98 ? 3.129 5.207 7.168 1 98.88 98 ASN A C 1
ATOM 739 O O . ASN A 1 98 ? 2.492 6.055 6.539 1 98.88 98 ASN A O 1
ATOM 743 N N . VAL A 1 99 ? 2.615 4.059 7.547 1 98.88 99 VAL A N 1
ATOM 744 C CA . VAL A 1 99 ? 1.268 3.719 7.102 1 98.88 99 VAL A CA 1
ATOM 745 C C . VAL A 1 99 ? 0.347 3.562 8.312 1 98.88 99 VAL A C 1
ATOM 747 O O . VAL A 1 99 ? -0.498 4.422 8.57 1 98.88 99 VAL A O 1
ATOM 750 N N . PHE A 1 100 ? 0.637 2.562 9.148 1 98.88 100 PHE A N 1
ATOM 751 C CA . PHE A 1 100 ? -0.294 2.258 10.234 1 98.88 100 PHE A CA 1
ATOM 752 C C . PHE A 1 100 ? -0.35 3.4 11.234 1 98.88 100 PHE A C 1
ATOM 754 O O . PHE A 1 100 ? -1.434 3.824 11.641 1 98.88 100 PHE A O 1
ATOM 761 N N . GLY A 1 101 ? 0.808 3.863 11.648 1 98.88 101 GL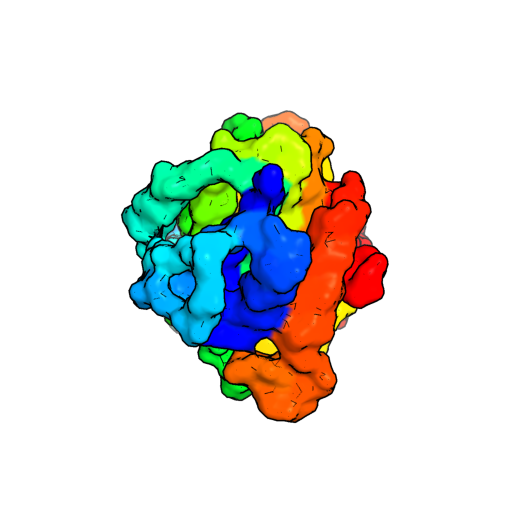Y A N 1
ATOM 762 C CA . GLY A 1 101 ? 0.849 4.969 12.594 1 98.88 101 GLY A CA 1
ATOM 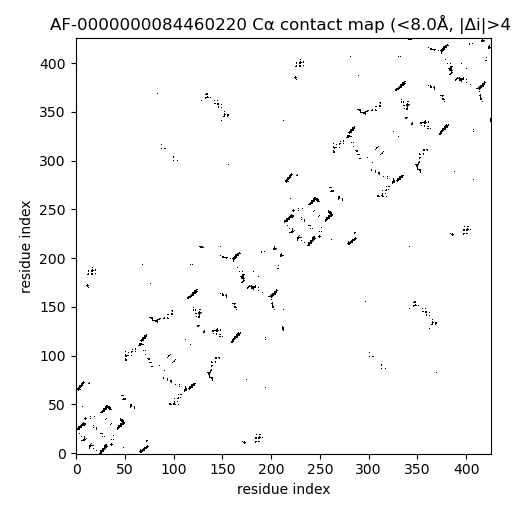763 C C . GLY A 1 101 ? 0.212 6.238 12.055 1 98.88 101 GLY A C 1
ATOM 764 O O . GLY A 1 101 ? -0.545 6.906 12.758 1 98.88 101 GLY A O 1
ATOM 765 N N . THR A 1 102 ? 0.5 6.57 10.812 1 98.94 102 THR A N 1
ATOM 766 C CA . THR A 1 102 ? -0.046 7.762 10.172 1 98.94 102 THR A CA 1
ATOM 767 C C . THR A 1 102 ? -1.562 7.66 10.031 1 98.94 102 THR A C 1
ATOM 769 O O . THR A 1 102 ? -2.283 8.617 10.32 1 98.94 102 THR A O 1
ATOM 772 N N . ILE A 1 103 ? -2.061 6.512 9.625 1 98.88 103 ILE A N 1
ATOM 773 C CA . ILE A 1 103 ? -3.494 6.285 9.477 1 98.88 103 ILE A CA 1
ATOM 774 C C . ILE A 1 103 ? -4.176 6.375 10.844 1 98.88 103 ILE A C 1
ATOM 776 O O . ILE A 1 103 ? -5.215 7.023 10.984 1 98.88 103 ILE A O 1
ATOM 780 N N . GLU A 1 104 ? -3.564 5.723 11.812 1 98.81 104 GLU A N 1
ATOM 781 C CA . GLU A 1 104 ? -4.137 5.746 13.156 1 98.81 104 GLU A CA 1
ATOM 782 C C . GLU A 1 104 ? -4.254 7.176 13.68 1 98.81 104 GLU A C 1
ATOM 784 O O . GLU A 1 104 ? -5.289 7.559 14.234 1 98.81 104 GLU A O 1
ATOM 789 N N . LEU A 1 105 ? -3.219 7.934 13.531 1 98.88 105 LEU A N 1
ATOM 790 C CA . LEU A 1 105 ? -3.242 9.328 13.961 1 98.88 105 LEU A CA 1
ATOM 791 C C . LEU A 1 105 ? -4.34 10.102 13.242 1 98.88 105 LEU A C 1
ATOM 793 O O . LEU A 1 105 ? -5.117 10.82 13.875 1 98.88 105 LEU A O 1
ATOM 797 N N . THR A 1 106 ? -4.352 9.977 11.906 1 98.69 106 THR A N 1
ATOM 798 C CA . THR A 1 106 ? -5.32 10.703 11.086 1 98.69 106 THR A CA 1
ATOM 799 C C . THR A 1 106 ? -6.746 10.391 11.539 1 98.69 106 THR A C 1
ATOM 801 O O . THR A 1 106 ? -7.543 11.305 11.766 1 98.69 106 THR A O 1
ATOM 804 N N . GLU A 1 107 ? -7.031 9.094 11.672 1 97.88 107 GLU A N 1
ATOM 805 C CA . GLU A 1 107 ? -8.359 8.664 12.094 1 97.88 107 GLU A CA 1
ATOM 806 C C . GLU A 1 107 ? -8.711 9.219 13.469 1 97.88 107 GLU A C 1
ATOM 808 O O . GLU A 1 107 ? -9.844 9.641 13.703 1 97.88 107 GLU A O 1
ATOM 813 N N . ALA A 1 108 ? -7.758 9.188 14.367 1 97.94 108 ALA A N 1
ATOM 814 C CA . ALA A 1 108 ? -7.98 9.648 15.734 1 97.94 108 ALA A CA 1
ATOM 815 C C . ALA A 1 108 ? -8.234 11.148 15.781 1 97.94 108 ALA A C 1
ATOM 817 O O . ALA A 1 108 ? -8.836 11.656 16.734 1 97.94 108 ALA A O 1
ATOM 818 N N . CYS A 1 109 ? -7.797 11.875 14.727 1 97.56 109 CYS A N 1
ATOM 819 C CA . CYS A 1 109 ? -7.855 13.328 14.734 1 97.56 109 CYS A CA 1
ATOM 820 C C . CYS A 1 109 ? -9.102 13.836 14.008 1 97.56 109 CYS A C 1
ATOM 822 O O . CYS A 1 109 ? -9.414 15.023 14.07 1 97.56 109 CYS A O 1
ATOM 824 N N . LEU A 1 110 ? -9.82 13 13.32 1 96.44 110 LEU A N 1
ATOM 825 C CA . LEU A 1 110 ? -10.883 13.406 12.406 1 96.44 110 LEU A CA 1
ATOM 826 C C . LEU A 1 110 ? -11.961 14.188 13.141 1 96.44 110 LEU A C 1
ATOM 828 O O . LEU A 1 110 ? -12.531 15.133 12.594 1 96.44 110 LEU A O 1
ATOM 832 N N . ASN A 1 111 ? -12.219 13.781 14.391 1 95.25 111 ASN A N 1
ATOM 833 C CA . ASN A 1 111 ? -13.281 14.445 15.133 1 95.25 111 ASN A CA 1
ATOM 834 C C . ASN A 1 111 ? -12.867 15.836 15.594 1 95.25 111 ASN A C 1
ATOM 836 O O . ASN A 1 111 ? -13.703 16.641 15.992 1 95.25 111 ASN A O 1
ATOM 840 N N . LYS A 1 112 ? -11.578 16.109 15.578 1 97.25 112 LYS A N 1
ATOM 841 C CA . LYS A 1 112 ? -11.062 17.406 15.992 1 97.25 112 LYS A CA 1
ATOM 842 C C . LYS A 1 112 ? -10.852 18.328 14.797 1 97.25 112 LYS A C 1
ATOM 844 O O . LYS A 1 112 ? -10.609 19.531 14.953 1 97.25 112 LYS A O 1
ATOM 849 N N . LEU A 1 113 ? -10.898 17.781 13.633 1 97 113 LEU A N 1
ATOM 850 C CA . LEU A 1 113 ? -10.727 18.578 12.422 1 97 113 LEU A CA 1
ATOM 851 C C . LEU A 1 113 ? -11.945 19.453 12.164 1 97 113 LEU A C 1
ATOM 853 O O . LEU A 1 113 ? -13.078 18.969 12.164 1 97 113 LEU A O 1
ATOM 857 N N . ALA A 1 114 ? -11.773 20.672 11.992 1 94.38 114 ALA A N 1
ATOM 858 C CA . ALA A 1 114 ? -12.852 21.625 11.727 1 94.38 114 ALA A CA 1
ATOM 859 C C . ALA A 1 114 ? -13.633 21.219 10.484 1 94.38 114 ALA A C 1
ATOM 861 O O . ALA A 1 114 ? -13.125 20.5 9.617 1 94.38 114 ALA A O 1
ATOM 862 N N . PRO A 1 115 ? -14.945 21.547 10.289 1 87.94 115 PRO A N 1
ATOM 863 C CA . PRO A 1 115 ? -15.781 21.172 9.148 1 87.94 115 PRO A CA 1
ATOM 864 C C . PRO A 1 115 ? -15.125 21.469 7.809 1 87.94 115 PRO A C 1
ATOM 866 O O . PRO A 1 115 ? -15.242 20.688 6.867 1 87.94 115 PRO A O 1
ATOM 869 N N . GLN A 1 116 ? -14.367 22.578 7.73 1 87.19 116 GLN A N 1
ATOM 870 C CA . GLN A 1 116 ? -13.68 22.922 6.492 1 87.19 116 GLN A CA 1
ATOM 871 C C . GLN A 1 116 ? -12.18 22.656 6.609 1 87.19 116 GLN A C 1
ATOM 873 O O . GLN A 1 116 ? -11.383 23.281 5.91 1 87.19 116 GLN A O 1
ATOM 878 N N . GLY A 1 117 ? -11.961 21.734 7.559 1 94.5 117 GLY A N 1
ATOM 879 C CA . GLY A 1 117 ? -10.555 21.422 7.762 1 94.5 117 GLY A CA 1
ATOM 880 C C . GLY A 1 117 ? -9.961 20.594 6.645 1 94.5 117 GLY A C 1
ATOM 881 O O . GLY A 1 117 ? -10.688 20 5.852 1 94.5 117 GLY A O 1
ATOM 882 N N . LYS A 1 118 ? -8.625 20.641 6.504 1 98.19 118 LYS A N 1
ATOM 883 C CA . LYS A 1 118 ? -7.91 19.969 5.426 1 98.19 118 LYS A CA 1
ATOM 884 C C . LYS A 1 118 ? -6.867 19 5.977 1 98.19 118 LYS A C 1
ATOM 886 O O . LYS A 1 118 ? -6.371 19.188 7.09 1 98.19 118 LYS A O 1
ATOM 891 N N . ILE A 1 119 ? -6.629 17.969 5.242 1 98.75 119 ILE A N 1
ATOM 892 C CA . ILE A 1 119 ? -5.566 17.016 5.539 1 98.75 119 ILE A CA 1
ATOM 893 C C . ILE A 1 119 ? -4.625 16.906 4.344 1 98.75 119 ILE A C 1
ATOM 895 O O . ILE A 1 119 ? -5.07 16.734 3.205 1 98.75 119 ILE A O 1
ATOM 899 N N . ILE A 1 120 ? -3.4 17.094 4.586 1 98.94 120 ILE A N 1
ATOM 900 C CA . ILE A 1 120 ? -2.393 16.875 3.555 1 98.94 120 ILE A CA 1
ATOM 901 C C . ILE A 1 120 ? -1.411 15.805 4.012 1 98.94 120 ILE A C 1
ATOM 903 O O . ILE A 1 120 ? -0.752 15.953 5.043 1 98.94 120 ILE A O 1
ATOM 907 N N . ASN A 1 121 ? -1.384 14.695 3.311 1 98.94 121 ASN A N 1
ATOM 908 C CA . ASN A 1 121 ? -0.399 13.641 3.523 1 98.94 121 ASN A CA 1
ATOM 909 C C . ASN A 1 121 ? 0.849 13.859 2.674 1 98.94 121 ASN A C 1
ATOM 911 O O . ASN A 1 121 ? 0.774 13.867 1.443 1 98.94 121 ASN A O 1
ATOM 915 N N . VAL A 1 122 ? 1.99 14.039 3.316 1 98.94 122 VAL A N 1
ATOM 916 C CA . VAL A 1 122 ? 3.244 14.164 2.58 1 98.94 122 VAL A CA 1
ATOM 917 C C . VAL A 1 122 ? 3.689 12.797 2.078 1 98.94 122 VAL A C 1
ATOM 919 O O . VAL A 1 122 ? 4.027 11.914 2.875 1 98.94 122 VAL A O 1
ATOM 922 N N . SER A 1 123 ? 3.629 12.625 0.823 1 98.62 123 SER A N 1
ATOM 923 C CA . SER A 1 123 ? 4.004 11.391 0.15 1 98.62 123 SER A CA 1
ATOM 924 C C . SER A 1 123 ? 5.277 11.57 -0.67 1 98.62 123 SER A C 1
ATOM 926 O O . SER A 1 123 ? 6.238 12.195 -0.208 1 98.62 123 SER A O 1
ATOM 928 N N . SER A 1 124 ? 5.402 10.883 -1.755 1 97.62 124 SER A N 1
ATOM 929 C CA . SER A 1 124 ? 6.547 10.883 -2.662 1 97.62 124 SER A CA 1
ATOM 930 C C . SER A 1 124 ? 6.152 10.375 -4.047 1 97.62 124 SER A C 1
ATOM 932 O O . SER A 1 124 ? 5.281 9.516 -4.172 1 97.62 124 SER A O 1
ATOM 934 N N . SER A 1 125 ? 6.824 10.93 -5.062 1 96.19 125 SER A N 1
ATOM 935 C CA . SER A 1 125 ? 6.648 10.344 -6.387 1 96.19 125 SER A CA 1
ATOM 936 C C . SER A 1 125 ? 7.027 8.867 -6.391 1 96.19 125 SER A C 1
ATOM 938 O O . SER A 1 125 ? 6.578 8.102 -7.25 1 96.19 125 SER A O 1
ATOM 940 N N . TRP A 1 126 ? 7.781 8.5 -5.422 1 96.19 126 TRP A N 1
ATOM 941 C CA . TRP A 1 126 ? 8.156 7.098 -5.266 1 96.19 126 TRP A CA 1
ATOM 942 C C . TRP A 1 126 ? 6.957 6.246 -4.879 1 96.19 126 TRP A C 1
ATOM 944 O O . TRP A 1 126 ? 7.004 5.016 -4.965 1 96.19 126 TRP A O 1
ATOM 954 N N . GLY A 1 127 ? 5.855 6.844 -4.488 1 97.25 127 GLY A N 1
ATOM 955 C CA . GLY A 1 127 ? 4.609 6.137 -4.227 1 97.25 127 GLY A CA 1
ATOM 956 C C . GLY A 1 127 ? 3.65 6.168 -5.402 1 97.25 127 GLY A C 1
ATOM 957 O O . GLY A 1 127 ? 2.52 5.688 -5.297 1 97.25 127 GLY A O 1
ATOM 958 N N . SER A 1 128 ? 4.082 6.797 -6.531 1 97 128 SER A N 1
ATOM 959 C CA . SER A 1 128 ? 3.277 6.891 -7.746 1 97 128 SER A CA 1
ATOM 960 C C . SER A 1 128 ? 3.553 5.719 -8.68 1 97 128 SER A C 1
ATOM 962 O O . SER A 1 128 ? 4.711 5.395 -8.953 1 97 128 SER A O 1
ATOM 964 N N . PHE A 1 129 ? 2.523 5.074 -9.156 1 96.06 129 PHE A N 1
ATOM 965 C CA . PHE A 1 129 ? 2.693 4.016 -10.148 1 96.06 129 PHE A CA 1
ATOM 966 C C . PHE A 1 129 ? 3.229 4.582 -11.461 1 96.06 129 PHE A C 1
ATOM 968 O O . PHE A 1 129 ? 4.082 3.969 -12.102 1 96.06 129 PHE A O 1
ATOM 975 N N . ALA A 1 130 ? 2.785 5.746 -11.766 1 92.75 130 ALA A N 1
ATOM 976 C CA . ALA A 1 130 ? 3.117 6.363 -13.047 1 92.75 130 ALA A CA 1
ATOM 977 C C . ALA A 1 130 ? 4.566 6.844 -13.07 1 92.75 130 ALA A C 1
ATOM 979 O O . ALA A 1 130 ? 5.207 6.855 -14.117 1 92.75 130 ALA A O 1
ATOM 980 N N . ALA A 1 131 ? 5.109 7.148 -11.93 1 89.38 131 ALA A N 1
ATOM 981 C CA . ALA A 1 131 ? 6.422 7.789 -11.883 1 89.38 131 ALA A CA 1
ATOM 982 C C . ALA A 1 131 ? 7.48 6.836 -11.336 1 89.38 131 ALA A C 1
ATOM 984 O O . ALA A 1 131 ? 8.633 7.23 -11.141 1 89.38 131 ALA A O 1
ATOM 985 N N . ASN A 1 132 ? 7.105 5.633 -11.07 1 88.62 132 ASN A N 1
ATOM 986 C CA . ASN A 1 132 ? 8.016 4.691 -10.43 1 88.62 132 ASN A CA 1
ATOM 987 C C . ASN A 1 132 ? 8.477 3.605 -11.398 1 88.62 132 ASN A C 1
ATOM 989 O O . ASN A 1 132 ? 7.668 2.807 -11.867 1 88.62 132 ASN A O 1
ATOM 993 N N . ASP A 1 133 ? 9.766 3.604 -11.695 1 87.12 133 ASP A N 1
ATOM 994 C CA . ASP A 1 133 ? 10.305 2.654 -12.664 1 87.12 133 ASP A CA 1
ATOM 995 C C . ASP A 1 133 ? 11.641 2.08 -12.188 1 87.12 133 ASP A C 1
ATOM 997 O O . ASP A 1 133 ? 12.492 1.719 -13 1 87.12 133 ASP A O 1
ATOM 1001 N N . SER A 1 134 ? 11.844 2.141 -10.93 1 93.38 134 SER A N 1
ATOM 1002 C CA . SER A 1 134 ? 13.062 1.597 -10.328 1 93.38 134 SER A CA 1
ATOM 1003 C C . SER A 1 134 ? 12.734 0.634 -9.195 1 93.38 134 SER A C 1
ATOM 1005 O O . SER A 1 134 ? 11.805 0.869 -8.422 1 93.38 134 SER A O 1
ATOM 1007 N N . PRO A 1 135 ? 13.539 -0.377 -9.062 1 94.75 135 PRO A N 1
ATOM 1008 C CA . PRO A 1 135 ? 13.25 -1.383 -8.039 1 94.75 135 PRO A CA 1
ATOM 1009 C C . PRO A 1 135 ? 13.797 -0.997 -6.664 1 94.75 135 PRO A C 1
ATOM 1011 O O . PRO A 1 135 ? 13.586 -1.722 -5.688 1 94.75 135 PRO A O 1
ATOM 1014 N N . TYR A 1 136 ? 14.453 0.107 -6.59 1 95.25 136 TYR A N 1
ATOM 1015 C CA . TYR A 1 136 ? 15.172 0.438 -5.363 1 95.25 136 TYR A CA 1
ATOM 1016 C C . TYR A 1 136 ? 14.242 1.085 -4.344 1 95.25 136 TYR A C 1
ATOM 1018 O O . TYR A 1 136 ? 13.281 1.767 -4.715 1 95.25 136 TYR A O 1
ATOM 1026 N N . GLN A 1 137 ? 14.547 0.82 -3.043 1 95.88 137 GLN A N 1
ATOM 1027 C CA . GLN A 1 137 ? 13.797 1.32 -1.895 1 95.88 137 GLN A CA 1
ATOM 1028 C C . GLN A 1 137 ? 12.359 0.807 -1.91 1 95.88 137 GLN A C 1
ATOM 1030 O O . GLN A 1 137 ? 11.422 1.58 -1.728 1 95.88 137 GLN A O 1
ATOM 1035 N N . PRO A 1 138 ? 12.195 -0.446 -2.102 1 97.06 138 PRO A N 1
ATOM 1036 C CA . PRO A 1 138 ? 10.844 -0.988 -2.279 1 97.06 138 PRO A CA 1
ATOM 1037 C C . PRO A 1 138 ? 9.961 -0.792 -1.049 1 97.06 138 PRO A C 1
ATOM 1039 O O . PRO A 1 138 ? 8.758 -0.568 -1.179 1 97.06 138 PRO A O 1
ATOM 1042 N N . GLN A 1 139 ? 10.562 -0.868 0.196 1 97.56 139 GLN A N 1
ATOM 1043 C CA . GLN A 1 139 ? 9.773 -0.746 1.413 1 97.56 139 GLN A CA 1
ATOM 1044 C C . GLN A 1 139 ? 9.133 0.637 1.52 1 97.56 139 GLN A C 1
ATOM 1046 O O . GLN A 1 139 ? 7.941 0.757 1.801 1 97.56 139 GLN A O 1
ATOM 1051 N N . TYR A 1 140 ? 9.922 1.625 1.221 1 97.31 140 TYR A N 1
ATOM 1052 C CA . TYR A 1 140 ? 9.453 3.006 1.268 1 97.31 140 TYR A CA 1
ATOM 1053 C C . TYR A 1 140 ? 8.422 3.271 0.173 1 97.31 140 TYR A C 1
ATOM 1055 O O . TYR A 1 140 ? 7.367 3.85 0.434 1 97.31 140 TYR A O 1
ATOM 1063 N N . LYS A 1 141 ? 8.727 2.824 -1.021 1 97.69 141 LYS A N 1
ATOM 1064 C CA . LYS A 1 141 ? 7.844 3.029 -2.164 1 97.69 141 LYS A CA 1
ATOM 1065 C C . LYS A 1 141 ? 6.461 2.441 -1.902 1 97.69 141 LYS A C 1
ATOM 1067 O O . LYS A 1 141 ? 5.445 3.107 -2.121 1 97.69 141 LYS A O 1
ATOM 1072 N N . MET A 1 142 ? 6.438 1.267 -1.435 1 98.31 142 MET A N 1
ATOM 1073 C CA . MET A 1 142 ? 5.164 0.607 -1.161 1 98.31 142 MET A CA 1
ATOM 1074 C C . MET A 1 142 ? 4.402 1.333 -0.059 1 98.31 142 MET A C 1
ATOM 1076 O O . MET A 1 142 ? 3.18 1.47 -0.132 1 98.31 142 MET A O 1
ATOM 1080 N N . SER A 1 143 ? 5.074 1.801 0.97 1 98.69 143 SER A N 1
ATOM 1081 C CA . SER A 1 143 ? 4.418 2.537 2.045 1 98.69 143 SER A CA 1
ATOM 1082 C C . SER A 1 143 ? 3.762 3.811 1.52 1 98.69 143 SER A C 1
ATOM 1084 O O . SER A 1 143 ? 2.648 4.152 1.922 1 98.69 143 SER A O 1
ATOM 1086 N N . LYS A 1 144 ? 4.453 4.484 0.644 1 98.75 144 LYS A N 1
ATOM 1087 C CA . LYS A 1 144 ? 3.932 5.742 0.119 1 98.75 144 LYS A CA 1
ATOM 1088 C C . LYS A 1 144 ? 2.777 5.5 -0.85 1 98.75 144 LYS A C 1
ATOM 1090 O O . LYS A 1 144 ? 1.836 6.293 -0.915 1 98.75 144 LYS A O 1
ATOM 1095 N N . ALA A 1 145 ? 2.836 4.398 -1.621 1 98.56 145 ALA A N 1
ATOM 1096 C CA . ALA A 1 145 ? 1.698 4.035 -2.463 1 98.56 145 ALA A CA 1
ATOM 1097 C C . ALA A 1 145 ? 0.46 3.752 -1.617 1 98.56 145 ALA A C 1
ATOM 1099 O O . ALA A 1 145 ? -0.65 4.152 -1.978 1 98.56 145 ALA A O 1
ATOM 1100 N N . CYS A 1 146 ? 0.679 3.068 -0.55 1 98.75 146 CYS A N 1
ATOM 1101 C CA . CYS A 1 146 ? -0.417 2.777 0.367 1 98.75 146 CYS A CA 1
ATOM 1102 C C . CYS A 1 146 ? -1.009 4.062 0.936 1 98.75 146 CYS A C 1
ATOM 1104 O O . CYS A 1 146 ? -2.229 4.234 0.95 1 98.75 146 CYS A O 1
ATOM 1106 N N . LEU A 1 147 ? -0.163 4.957 1.356 1 98.75 147 LEU A N 1
ATOM 1107 C CA . LEU A 1 147 ? -0.607 6.238 1.89 1 98.75 147 LEU A CA 1
ATOM 1108 C C . LEU A 1 147 ? -1.381 7.027 0.838 1 98.75 147 LEU A C 1
ATOM 1110 O O . LEU A 1 147 ? -2.373 7.688 1.155 1 98.75 147 LEU A O 1
ATOM 1114 N N . ASN A 1 148 ? -0.905 6.984 -0.396 1 98.62 148 ASN A N 1
ATOM 1115 C CA . ASN A 1 148 ? -1.61 7.637 -1.493 1 98.62 148 ASN A CA 1
ATOM 1116 C C . ASN A 1 148 ? -3.027 7.09 -1.651 1 98.62 148 ASN A C 1
ATOM 1118 O O . ASN A 1 148 ? -3.975 7.859 -1.834 1 98.62 148 ASN A O 1
ATOM 1122 N N . LEU A 1 149 ? -3.156 5.777 -1.562 1 98.5 149 LEU A N 1
ATOM 1123 C CA . LEU A 1 149 ? -4.504 5.242 -1.713 1 98.5 149 LEU A CA 1
ATOM 1124 C C . LEU A 1 149 ? -5.375 5.621 -0.518 1 98.5 149 LEU A C 1
ATOM 1126 O O . LEU A 1 149 ? -6.562 5.918 -0.678 1 98.5 149 LEU A O 1
ATOM 1130 N N . TYR A 1 150 ? -4.805 5.641 0.658 1 98.31 150 TYR A N 1
ATOM 1131 C CA . TYR A 1 150 ? -5.543 6.098 1.829 1 98.31 150 TYR A CA 1
ATOM 1132 C C . TYR A 1 150 ? -6.086 7.504 1.614 1 98.31 150 TYR A C 1
ATOM 1134 O O . TYR A 1 150 ? -7.227 7.801 1.979 1 98.31 150 TYR A O 1
ATOM 1142 N N . THR A 1 151 ? -5.25 8.312 1.026 1 98.38 151 THR A N 1
ATOM 1143 C CA . THR A 1 151 ? -5.656 9.688 0.735 1 98.38 151 THR A CA 1
ATOM 1144 C C . THR A 1 151 ? -6.914 9.703 -0.133 1 98.38 151 THR A C 1
ATOM 1146 O O . THR A 1 151 ? -7.879 10.406 0.179 1 98.38 151 THR A O 1
ATOM 1149 N N . LYS A 1 152 ? -6.879 8.938 -1.173 1 97.38 152 LYS A N 1
ATOM 1150 C CA . LYS A 1 152 ? -8.016 8.875 -2.086 1 97.38 152 LYS A CA 1
ATOM 1151 C C . LYS A 1 152 ? -9.266 8.359 -1.376 1 97.38 152 LYS A C 1
ATOM 1153 O O . LYS A 1 152 ? -10.352 8.922 -1.521 1 97.38 152 LYS A O 1
ATOM 1158 N N . LEU A 1 153 ? -9.109 7.332 -0.593 1 97.06 153 LEU A N 1
ATOM 1159 C CA . LEU A 1 153 ? -10.234 6.711 0.097 1 97.06 153 LEU A CA 1
ATOM 1160 C C . LEU A 1 153 ? -10.82 7.656 1.142 1 97.06 153 LEU A C 1
ATOM 1162 O O . LEU A 1 153 ? -12.039 7.734 1.3 1 97.06 153 LEU A O 1
ATOM 1166 N N . LEU A 1 154 ? -9.969 8.297 1.84 1 97.06 154 LEU A N 1
ATOM 1167 C CA . LEU A 1 154 ? -10.414 9.242 2.859 1 97.06 154 LEU A CA 1
ATOM 1168 C C . LEU A 1 154 ? -11.188 10.398 2.232 1 97.06 154 LEU A C 1
ATOM 1170 O O . LEU A 1 154 ? -12.188 10.852 2.789 1 97.06 154 LEU A O 1
ATOM 1174 N N . ALA A 1 155 ? -10.711 10.875 1.111 1 97 155 ALA A N 1
ATOM 1175 C CA . ALA A 1 155 ? -11.422 11.922 0.379 1 97 155 ALA A CA 1
ATOM 1176 C C . ALA A 1 155 ? -12.828 11.469 0.006 1 97 155 ALA A C 1
ATOM 1178 O O . ALA A 1 155 ? -13.781 12.242 0.094 1 97 155 ALA A O 1
ATOM 1179 N N . GLU A 1 156 ? -12.93 10.211 -0.418 1 95.81 156 GLU A N 1
ATOM 1180 C CA . GLU A 1 156 ? -14.234 9.648 -0.758 1 95.81 156 GLU A CA 1
ATOM 1181 C C . GLU A 1 156 ? -15.125 9.539 0.476 1 95.81 156 GLU A C 1
ATOM 1183 O O . GLU A 1 156 ? -16.344 9.719 0.389 1 95.81 156 GLU A O 1
ATOM 1188 N N . ARG A 1 157 ? -14.523 9.242 1.584 1 95 157 ARG A N 1
ATOM 1189 C CA . ARG A 1 157 ? -15.266 9.055 2.828 1 95 157 ARG A CA 1
ATOM 1190 C C . ARG A 1 157 ? -15.82 10.375 3.342 1 95 157 ARG A C 1
ATOM 1192 O O . ARG A 1 157 ? -16.906 10.414 3.918 1 95 157 ARG A O 1
ATOM 1199 N N . PHE A 1 158 ? -15.062 11.461 3.084 1 93.94 158 PHE A N 1
ATOM 1200 C CA . PHE A 1 158 ? -15.469 12.773 3.572 1 93.94 158 PHE A CA 1
ATOM 1201 C C . PHE A 1 158 ? -15.508 13.781 2.434 1 93.94 158 PHE A C 1
ATOM 1203 O O . PHE A 1 158 ? -14.602 14.609 2.303 1 93.94 158 PHE A O 1
ATOM 1210 N N . PRO A 1 159 ? -16.625 13.844 1.75 1 89.69 159 PRO A N 1
ATOM 1211 C CA . PRO A 1 159 ? -16.688 14.727 0.583 1 89.69 159 PRO A CA 1
ATOM 1212 C C . PRO A 1 159 ? -16.703 16.203 0.962 1 89.69 159 PRO A C 1
ATOM 1214 O O . PRO A 1 159 ? -16.453 17.062 0.112 1 89.69 159 PRO A O 1
ATOM 1217 N N . SER A 1 160 ? -16.969 16.516 2.229 1 89.75 160 SER A N 1
ATOM 1218 C CA . SER A 1 160 ? -17.031 17.906 2.666 1 89.75 160 SER A CA 1
ATOM 1219 C C . SER A 1 160 ? -15.664 18.391 3.146 1 89.75 160 SER A C 1
ATOM 1221 O O . SER A 1 160 ? -15.5 19.578 3.445 1 89.75 160 SER A O 1
ATOM 1223 N N . ARG A 1 161 ? -14.727 17.484 3.232 1 91.69 161 ARG A N 1
ATOM 1224 C CA . ARG A 1 161 ? -13.359 17.828 3.613 1 91.69 161 ARG A CA 1
ATOM 1225 C C . ARG A 1 161 ? -12.414 17.719 2.422 1 91.69 161 ARG A C 1
ATOM 1227 O O . ARG A 1 161 ? -12.75 17.094 1.411 1 91.69 161 ARG A O 1
ATOM 1234 N N . VAL A 1 162 ? -11.344 18.438 2.578 1 96.88 162 VAL A N 1
ATOM 1235 C CA . VAL A 1 162 ? -10.352 18.359 1.507 1 96.88 162 VAL A CA 1
ATOM 1236 C C . VAL A 1 162 ? -9.141 17.562 1.979 1 96.88 162 VAL A C 1
ATOM 1238 O O . VAL A 1 162 ? -8.523 17.906 2.992 1 96.88 162 VAL A O 1
ATOM 1241 N N . VAL A 1 163 ? -8.867 16.5 1.316 1 98.19 163 VAL A N 1
ATOM 1242 C CA . VAL A 1 163 ? -7.738 15.617 1.585 1 98.19 163 VAL A CA 1
ATOM 1243 C C . VAL A 1 163 ? -6.848 15.531 0.349 1 98.19 163 VAL A C 1
ATOM 1245 O O . VAL A 1 163 ? -7.34 15.398 -0.773 1 98.19 163 VAL A O 1
ATOM 1248 N N . ALA A 1 164 ? -5.531 15.656 0.542 1 98.62 164 ALA A N 1
ATOM 1249 C CA . ALA A 1 164 ? -4.613 15.617 -0.594 1 98.62 164 ALA A CA 1
ATOM 1250 C C . ALA A 1 164 ? -3.32 14.891 -0.234 1 98.62 164 ALA A C 1
ATOM 1252 O O . ALA A 1 164 ? -2.947 14.82 0.939 1 98.62 164 ALA A O 1
ATOM 1253 N N . SER A 1 165 ? -2.773 14.312 -1.227 1 98.75 165 SER A N 1
ATOM 1254 C CA . SER A 1 165 ? -1.388 13.852 -1.165 1 98.75 165 SER A CA 1
ATOM 1255 C C . SER A 1 165 ? -0.439 14.891 -1.761 1 98.75 165 SER A C 1
ATOM 1257 O O . SER A 1 165 ? -0.809 15.625 -2.68 1 98.75 165 SER A O 1
ATOM 1259 N N . PHE A 1 166 ? 0.781 14.969 -1.2 1 98.88 166 PHE A N 1
ATOM 1260 C CA . PHE A 1 166 ? 1.738 15.984 -1.629 1 98.88 166 PHE A CA 1
ATOM 1261 C C . PHE A 1 166 ? 3.121 15.375 -1.828 1 98.88 166 PHE A C 1
ATOM 1263 O O . PHE A 1 166 ? 3.625 14.664 -0.953 1 98.88 166 PHE A O 1
ATOM 1270 N N . ASP A 1 167 ? 3.723 15.531 -2.988 1 98.69 167 ASP A N 1
ATOM 1271 C CA . ASP A 1 167 ? 5.102 15.156 -3.277 1 98.69 167 ASP A CA 1
ATOM 1272 C C . ASP A 1 167 ? 6.043 16.344 -3.145 1 98.69 167 ASP A C 1
ATOM 1274 O O . ASP A 1 167 ? 6.055 17.234 -4.004 1 98.69 167 ASP A O 1
ATOM 1278 N N . PRO A 1 168 ? 6.879 16.344 -2.145 1 98.38 168 PRO A N 1
ATOM 1279 C CA . PRO A 1 168 ? 7.809 17.453 -1.971 1 98.38 168 PRO A CA 1
ATOM 1280 C C . PRO A 1 168 ? 8.961 17.422 -2.973 1 98.38 168 PRO A C 1
ATOM 1282 O O . PRO A 1 168 ? 9.719 18.406 -3.08 1 98.38 168 PRO A O 1
ATOM 1285 N N . GLY A 1 169 ? 9.094 16.312 -3.705 1 97.06 169 GLY A N 1
ATOM 1286 C CA . GLY A 1 169 ? 10.266 16.141 -4.547 1 97.06 169 GLY A CA 1
ATOM 1287 C C . GLY A 1 169 ? 11.5 15.711 -3.775 1 97.06 169 GLY A C 1
ATOM 1288 O O . GLY A 1 169 ? 11.391 15.188 -2.666 1 97.06 169 GLY A O 1
ATOM 1289 N N . TRP A 1 170 ? 12.641 15.75 -4.457 1 96.56 170 TRP A N 1
ATOM 1290 C CA . TRP A 1 170 ? 13.914 15.422 -3.828 1 96.56 170 TRP A CA 1
ATOM 1291 C C . TRP A 1 170 ? 14.469 16.625 -3.07 1 96.56 170 TRP A C 1
ATOM 1293 O O . TRP A 1 170 ? 14.945 17.578 -3.68 1 96.56 170 TRP A O 1
ATOM 1303 N N . VAL A 1 171 ? 14.391 16.578 -1.757 1 97.88 171 VAL A N 1
ATOM 1304 C CA . VAL A 1 171 ? 14.617 17.734 -0.905 1 97.88 171 VAL A CA 1
ATOM 1305 C C . VAL A 1 171 ? 15.922 17.562 -0.128 1 97.88 171 VAL A C 1
ATOM 1307 O O . VAL A 1 171 ? 16.234 16.453 0.336 1 97.88 171 VAL A O 1
ATOM 1310 N N . LYS A 1 172 ? 16.688 18.609 0.047 1 96.62 172 LYS A N 1
ATOM 1311 C CA . LYS A 1 172 ? 17.953 18.609 0.775 1 96.62 172 LYS A CA 1
ATOM 1312 C C . LYS A 1 172 ? 17.719 18.453 2.275 1 96.62 172 LYS A C 1
ATOM 1314 O O . LYS A 1 172 ? 17.641 19.438 3.006 1 96.62 172 LYS A O 1
ATOM 1319 N N . THR A 1 173 ? 17.578 17.281 2.74 1 95.62 173 THR A N 1
ATOM 1320 C CA . THR A 1 173 ? 17.422 16.859 4.129 1 95.62 173 THR A CA 1
ATOM 1321 C C . THR A 1 173 ? 18.266 15.625 4.414 1 95.62 173 THR A C 1
ATOM 1323 O O . THR A 1 173 ? 18.969 15.117 3.529 1 95.62 173 THR A O 1
ATOM 1326 N N . ASP A 1 174 ? 18.281 15.203 5.676 1 91.69 174 ASP A N 1
ATOM 1327 C CA . ASP A 1 174 ? 18.953 13.953 6.008 1 91.69 174 ASP A CA 1
ATOM 1328 C C . ASP A 1 174 ? 18.406 12.797 5.18 1 91.69 174 ASP A C 1
ATOM 1330 O O . ASP A 1 174 ? 19.172 11.945 4.711 1 91.69 174 ASP A O 1
ATOM 1334 N N . MET A 1 175 ? 17.125 12.75 4.922 1 91.31 175 MET A N 1
ATOM 1335 C CA . MET A 1 175 ? 16.484 11.688 4.16 1 91.31 175 MET A CA 1
ATOM 1336 C C . MET A 1 175 ? 16.766 11.836 2.668 1 91.31 175 MET A C 1
ATOM 1338 O O . MET A 1 175 ? 17 10.836 1.977 1 91.31 175 MET A O 1
ATOM 1342 N N . GLY A 1 176 ? 16.828 13.109 2.066 1 92.88 176 GLY A N 1
ATOM 1343 C CA . GLY A 1 176 ? 17 13.367 0.647 1 92.88 176 GLY A CA 1
ATOM 1344 C C . GLY A 1 176 ? 18.469 13.492 0.241 1 92.88 176 GLY A C 1
ATOM 1345 O O . GLY A 1 176 ? 18.781 13.492 -0.95 1 92.88 176 GLY A O 1
ATOM 1346 N N . THR A 1 177 ? 19.344 13.773 1.088 1 90.38 177 THR A N 1
ATOM 1347 C CA . THR A 1 177 ? 20.781 13.938 0.927 1 90.38 177 THR A CA 1
ATOM 1348 C C . THR A 1 177 ? 21.125 15.383 0.582 1 90.38 177 THR A C 1
ATOM 1350 O O . THR A 1 177 ? 20.266 16.156 0.173 1 90.38 177 THR A O 1
ATOM 1353 N N . GLU A 1 178 ? 22.359 15.656 0.667 1 91 178 GLU A N 1
ATOM 1354 C CA . GLU A 1 178 ? 22.844 17 0.383 1 91 178 GLU A CA 1
ATOM 1355 C C . GLU A 1 178 ? 22.844 17.281 -1.117 1 91 178 GLU A C 1
ATOM 1357 O O . GLU A 1 178 ? 22.938 18.438 -1.535 1 91 178 GLU A O 1
ATOM 1362 N N . ALA A 1 179 ? 22.766 16.281 -1.87 1 92.69 179 ALA A N 1
ATOM 1363 C CA . ALA A 1 179 ? 22.828 16.422 -3.322 1 92.69 179 ALA A CA 1
ATOM 1364 C C . ALA A 1 179 ? 21.469 16.844 -3.895 1 92.69 179 ALA A C 1
ATOM 1366 O O . ALA A 1 179 ? 21.375 17.234 -5.059 1 92.69 179 ALA A O 1
ATOM 1367 N N . ALA A 1 180 ? 20.469 16.797 -3.035 1 95 180 ALA A N 1
ATOM 1368 C CA . ALA A 1 180 ? 19.125 17.156 -3.516 1 95 180 ALA A CA 1
ATOM 1369 C C . ALA A 1 180 ? 19.062 18.625 -3.904 1 95 180 ALA A C 1
ATOM 1371 O O . ALA A 1 180 ? 19.594 19.484 -3.203 1 95 180 ALA A O 1
ATOM 1372 N N . PRO A 1 181 ? 18.328 18.953 -4.941 1 95.88 181 PRO A N 1
ATOM 1373 C CA . PRO A 1 181 ? 18.297 20.328 -5.445 1 95.88 181 PRO A CA 1
ATOM 1374 C C . PRO A 1 181 ? 17.297 21.219 -4.695 1 95.88 181 PRO A C 1
ATOM 1376 O O . PRO A 1 181 ? 17.406 22.438 -4.734 1 95.88 181 PRO A O 1
ATOM 1379 N N . THR A 1 182 ? 16.297 20.703 -4.098 1 97.44 182 THR A N 1
ATOM 1380 C CA . THR A 1 182 ? 15.211 21.453 -3.494 1 97.44 182 THR A CA 1
ATOM 1381 C C . THR A 1 182 ? 15.484 21.719 -2.016 1 97.44 182 THR A C 1
ATOM 1383 O O . THR A 1 182 ? 15.867 20.797 -1.28 1 97.44 182 THR A O 1
ATOM 1386 N N . LEU A 1 183 ? 15.289 22.969 -1.616 1 97.88 183 LEU A N 1
ATOM 1387 C CA . LEU A 1 183 ? 15.469 23.297 -0.208 1 97.88 183 LEU A CA 1
ATOM 1388 C C . LEU A 1 183 ? 14.18 23.078 0.572 1 97.88 183 LEU A C 1
ATOM 1390 O O . LEU A 1 183 ? 13.086 23.281 0.044 1 97.88 183 LEU A O 1
ATOM 1394 N N . PRO A 1 184 ? 14.32 22.719 1.852 1 98.38 184 PRO A N 1
ATOM 1395 C CA . PRO A 1 184 ? 13.125 22.562 2.678 1 98.38 184 PRO A CA 1
ATOM 1396 C C . PRO A 1 184 ? 12.25 23.812 2.691 1 98.38 184 PRO A C 1
ATOM 1398 O O . PRO A 1 184 ? 11.016 23.703 2.703 1 98.38 184 PRO A O 1
ATOM 1401 N N . SER A 1 185 ? 12.867 25.016 2.617 1 98.25 185 SER A N 1
ATOM 1402 C CA . SER A 1 185 ? 12.117 26.266 2.639 1 98.25 185 SER A CA 1
ATOM 1403 C C . SER A 1 185 ? 11.25 26.406 1.394 1 98.25 185 SER A C 1
ATOM 1405 O O . SER A 1 185 ? 10.156 26.984 1.456 1 98.25 185 SER A O 1
ATOM 1407 N N . ASP A 1 186 ? 11.75 25.891 0.267 1 98.38 186 ASP A N 1
ATOM 1408 C CA . ASP A 1 186 ? 10.961 25.906 -0.962 1 98.38 186 ASP A CA 1
ATOM 1409 C C . ASP A 1 186 ? 9.727 25.016 -0.839 1 98.38 186 ASP A C 1
ATOM 1411 O O . ASP A 1 186 ? 8.648 25.391 -1.296 1 98.38 186 ASP A O 1
ATOM 1415 N N . VAL A 1 187 ? 9.906 23.938 -0.227 1 98.69 187 VAL A N 1
ATOM 1416 C CA . VAL A 1 187 ? 8.812 23 -0.024 1 98.69 187 VAL A CA 1
ATOM 1417 C C . VAL A 1 187 ? 7.785 23.609 0.928 1 98.69 187 VAL A C 1
ATOM 1419 O O . VAL A 1 187 ? 6.578 23.453 0.724 1 98.69 187 VAL A O 1
ATOM 1422 N N . ALA A 1 188 ? 8.25 24.281 1.957 1 98.88 188 ALA A N 1
ATOM 1423 C CA . ALA A 1 188 ? 7.367 24.906 2.932 1 98.88 188 ALA A CA 1
ATOM 1424 C C . ALA A 1 188 ? 6.453 25.938 2.264 1 98.88 188 ALA A C 1
ATOM 1426 O O . ALA A 1 188 ? 5.25 25.969 2.529 1 98.88 188 ALA A O 1
ATOM 1427 N N . GLU A 1 189 ? 7.059 26.734 1.435 1 98.69 189 GLU A N 1
ATOM 1428 C CA . GLU A 1 189 ? 6.277 27.734 0.713 1 98.69 189 GLU A CA 1
ATOM 1429 C C . GLU A 1 189 ? 5.238 27.078 -0.193 1 98.69 189 GLU A C 1
ATOM 1431 O O . GLU A 1 189 ? 4.086 27.516 -0.244 1 98.69 189 GLU A O 1
ATOM 1436 N N . GLU A 1 190 ? 5.672 26.062 -0.907 1 98.69 190 GLU A N 1
ATOM 1437 C CA . GLU A 1 190 ? 4.766 25.344 -1.797 1 98.69 190 GLU A CA 1
ATOM 1438 C C . GLU A 1 190 ? 3.604 24.734 -1.021 1 98.69 190 GLU A C 1
ATOM 1440 O O . GLU A 1 190 ? 2.451 24.828 -1.445 1 98.69 190 GLU A O 1
ATOM 1445 N N . LEU A 1 191 ? 3.904 24.094 0.084 1 98.69 191 LEU A N 1
ATOM 1446 C CA . LEU A 1 191 ? 2.889 23.406 0.88 1 98.69 191 LEU A CA 1
ATOM 1447 C C . LEU A 1 191 ? 1.919 24.406 1.497 1 98.69 191 LEU A C 1
ATOM 1449 O O . LEU A 1 191 ? 0.72 24.141 1.595 1 98.69 191 LEU A O 1
ATOM 1453 N N . TYR A 1 192 ? 2.422 25.578 1.946 1 98.75 192 TYR A N 1
ATOM 1454 C CA . TYR A 1 192 ? 1.551 26.625 2.459 1 98.75 192 TYR A CA 1
ATOM 1455 C C . TYR A 1 192 ? 0.576 27.094 1.387 1 98.75 192 TYR A C 1
ATOM 1457 O O . TYR A 1 192 ? -0.625 27.219 1.639 1 98.75 192 TYR A O 1
ATOM 1465 N N . ARG A 1 193 ? 1.158 27.375 0.209 1 98.5 193 ARG A N 1
ATOM 1466 C CA . ARG A 1 193 ? 0.313 27.812 -0.895 1 98.5 193 ARG A CA 1
ATOM 1467 C C . ARG A 1 193 ? -0.761 26.781 -1.213 1 98.5 193 ARG A C 1
ATOM 1469 O O . ARG A 1 193 ? -1.924 27.125 -1.423 1 98.5 193 ARG A O 1
ATOM 1476 N N . LEU A 1 194 ? -0.363 25.516 -1.251 1 98.31 194 LEU A N 1
ATOM 1477 C CA . LEU A 1 194 ? -1.326 24.453 -1.493 1 98.31 194 LEU A CA 1
ATOM 1478 C C . LEU A 1 194 ? -2.406 24.438 -0.417 1 98.31 194 LEU A C 1
ATOM 1480 O O . LEU A 1 194 ? -3.598 24.375 -0.728 1 98.31 194 LEU A O 1
ATOM 1484 N N . ALA A 1 195 ? -2 24.531 0.811 1 97.88 195 ALA A N 1
ATOM 1485 C CA . ALA A 1 195 ? -2.916 24.438 1.945 1 97.88 195 ALA A CA 1
ATOM 1486 C C . ALA A 1 195 ? -3.957 25.547 1.905 1 97.88 195 ALA A C 1
ATOM 1488 O O . ALA A 1 195 ? -5.137 25.328 2.191 1 97.88 195 ALA A O 1
ATOM 1489 N N . VAL A 1 196 ? -3.57 26.734 1.564 1 96.75 196 VAL A N 1
ATOM 1490 C CA . VAL A 1 196 ? -4.48 27.875 1.689 1 96.75 196 VAL A CA 1
ATOM 1491 C C . VAL A 1 196 ? -5.336 28 0.431 1 96.75 196 VAL A C 1
ATOM 1493 O O . VAL A 1 196 ? -6.379 28.641 0.442 1 96.75 196 VAL A O 1
ATOM 1496 N N . THR A 1 197 ? -4.902 27.312 -0.681 1 96.12 197 THR A N 1
ATOM 1497 C CA . THR A 1 197 ? -5.652 27.469 -1.922 1 96.12 197 THR A CA 1
ATOM 1498 C C . THR A 1 197 ? -6.398 26.188 -2.266 1 96.12 197 THR A C 1
ATOM 1500 O O . THR A 1 197 ? -7.238 26.172 -3.168 1 96.12 197 THR A O 1
ATOM 1503 N N . LEU A 1 198 ? -6.113 25.141 -1.574 1 93.94 198 LEU A N 1
ATOM 1504 C CA . LEU A 1 198 ? -6.605 23.812 -1.908 1 93.94 198 LEU A CA 1
ATOM 1505 C C . LEU A 1 198 ? -8.133 23.766 -1.84 1 93.94 198 LEU A C 1
ATOM 1507 O O . LEU A 1 198 ? -8.719 24.094 -0.806 1 93.94 198 LEU A O 1
ATOM 1511 N N . LYS A 1 199 ? -8.758 23.281 -2.984 1 93.06 199 LYS A N 1
ATOM 1512 C CA . LYS A 1 199 ? -10.219 23.188 -3.041 1 93.06 199 LYS A CA 1
ATOM 1513 C C . LYS A 1 199 ? -10.656 21.812 -3.518 1 93.06 199 LYS A C 1
ATOM 1515 O O . LYS A 1 199 ? -11.797 21.406 -3.285 1 93.06 199 LYS A O 1
ATOM 1520 N N . GLU A 1 200 ? -9.742 21.141 -4.207 1 96.06 200 GLU A N 1
ATOM 1521 C CA . GLU A 1 200 ? -10.062 19.812 -4.742 1 96.06 200 GLU A CA 1
ATOM 1522 C C . GLU A 1 200 ? -9.508 18.719 -3.85 1 96.06 200 GLU A C 1
ATOM 1524 O O . GLU A 1 200 ? -8.367 18.797 -3.385 1 96.06 200 GLU A O 1
ATOM 1529 N N . SER A 1 201 ? -10.344 17.703 -3.645 1 96.94 201 SER A N 1
ATOM 1530 C CA . SER A 1 201 ? -10.008 16.609 -2.725 1 96.94 201 SER A CA 1
ATOM 1531 C C . SER A 1 201 ? -9.656 15.336 -3.477 1 96.94 201 SER A C 1
ATOM 1533 O O . SER A 1 201 ? -10.141 15.117 -4.594 1 96.94 201 SER A O 1
ATOM 1535 N N . GLY A 1 202 ? -8.734 14.539 -2.906 1 97.06 202 GLY A N 1
ATOM 1536 C CA . GLY A 1 202 ? -8.469 13.203 -3.424 1 97.06 202 GLY A CA 1
ATOM 1537 C C . GLY A 1 202 ? -7.457 13.195 -4.551 1 97.06 202 GLY A C 1
ATOM 1538 O O . GLY A 1 202 ? -7.5 12.32 -5.422 1 97.06 202 GLY A O 1
ATOM 1539 N N . TYR A 1 203 ? -6.574 14.203 -4.555 1 97.62 203 TYR A N 1
ATOM 1540 C CA . TYR A 1 203 ? -5.602 14.281 -5.641 1 97.62 203 TYR A CA 1
ATOM 1541 C C . TYR A 1 203 ? -4.18 14.312 -5.094 1 97.62 203 TYR A C 1
ATOM 1543 O O . TYR A 1 203 ? -3.973 14.5 -3.891 1 97.62 203 TYR A O 1
ATOM 1551 N N . PHE A 1 204 ? -3.229 14.008 -5.977 1 98.38 204 PHE A N 1
ATOM 1552 C CA . PHE A 1 204 ? -1.796 14.039 -5.711 1 98.38 204 PHE A CA 1
ATOM 1553 C C . PHE A 1 204 ? -1.156 15.281 -6.305 1 98.38 204 PHE A C 1
ATOM 1555 O O . PHE A 1 204 ? -1.263 15.531 -7.508 1 98.38 204 PHE A O 1
ATOM 1562 N N . TRP A 1 205 ? -0.493 16.109 -5.469 1 98.69 205 TRP A N 1
ATOM 1563 C CA . TRP A 1 205 ? -0.034 17.422 -5.91 1 98.69 205 TRP A CA 1
ATOM 1564 C C . TRP A 1 205 ? 1.488 17.5 -5.875 1 98.69 205 TRP A C 1
ATOM 1566 O O . TRP A 1 205 ? 2.127 16.953 -4.98 1 98.69 205 TRP A O 1
ATOM 1576 N N . HIS A 1 206 ? 2.074 18.141 -6.777 1 98.25 206 HIS A N 1
ATOM 1577 C CA . HIS A 1 206 ? 3.49 18.5 -6.859 1 98.25 206 HIS A CA 1
ATOM 1578 C C . HIS A 1 206 ? 3.691 19.812 -7.613 1 98.25 206 HIS A C 1
ATOM 1580 O O . HIS A 1 206 ? 3.225 19.953 -8.742 1 98.25 206 HIS A O 1
ATOM 1586 N N . ARG A 1 207 ? 4.312 20.766 -7.02 1 96.94 207 ARG A N 1
ATOM 1587 C CA . ARG A 1 207 ? 4.641 22.047 -7.625 1 96.94 207 ARG A CA 1
ATOM 1588 C C . ARG A 1 207 ? 3.391 22.719 -8.188 1 96.94 207 ARG A C 1
ATOM 1590 O O . ARG A 1 207 ? 3.391 23.172 -9.336 1 96.94 207 ARG A O 1
ATOM 1597 N N . GLY A 1 208 ? 2.375 22.625 -7.406 1 96.06 208 GLY A N 1
ATOM 1598 C CA . GLY A 1 208 ? 1.146 23.344 -7.703 1 96.06 208 GLY A CA 1
ATOM 1599 C C . GLY A 1 208 ? 0.278 22.641 -8.734 1 96.06 208 GLY A C 1
ATOM 1600 O O . GLY A 1 208 ? -0.789 23.156 -9.094 1 96.06 208 GLY A O 1
ATOM 1601 N N . HIS A 1 209 ? 0.694 21.453 -9.156 1 97.19 209 HIS A N 1
ATOM 1602 C CA . HIS A 1 209 ? -0.053 20.719 -10.18 1 97.19 209 HIS A CA 1
ATOM 1603 C C . HIS A 1 209 ? -0.475 19.344 -9.68 1 97.19 209 HIS A C 1
ATOM 1605 O O . HIS A 1 209 ? 0.22 18.734 -8.867 1 97.19 209 HIS A O 1
ATOM 1611 N N . LYS A 1 210 ? -1.646 18.969 -10.219 1 97.69 210 LYS A N 1
ATOM 1612 C CA . LYS A 1 210 ? -2.035 17.578 -10.008 1 97.69 210 LYS A CA 1
ATOM 1613 C C . LYS A 1 210 ? -1.136 16.625 -10.797 1 97.69 210 LYS A C 1
ATOM 1615 O O . LYS A 1 210 ? -0.815 16.891 -11.961 1 97.69 210 LYS A O 1
ATOM 1620 N N . ILE A 1 211 ? -0.704 15.562 -10.156 1 97.5 211 ILE A N 1
ATOM 1621 C CA . ILE A 1 211 ? 0.108 14.555 -10.836 1 97.5 211 ILE A CA 1
ATOM 1622 C C . ILE A 1 211 ? -0.562 13.188 -10.727 1 97.5 211 ILE A C 1
ATOM 1624 O O . ILE A 1 211 ? -1.442 12.992 -9.883 1 97.5 211 ILE A O 1
ATOM 1628 N N . PRO A 1 212 ? -0.215 12.305 -11.602 1 96.5 212 PRO A N 1
ATOM 1629 C CA . PRO A 1 212 ? -0.808 10.969 -11.539 1 96.5 212 PRO A CA 1
ATOM 1630 C C . PRO A 1 212 ? -0.408 10.203 -10.281 1 96.5 212 PRO A C 1
ATOM 1632 O O . PRO A 1 212 ? 0.681 10.414 -9.742 1 96.5 212 PRO A O 1
ATOM 1635 N N . TRP A 1 213 ? -1.312 9.359 -9.914 1 96.69 213 TRP A N 1
ATOM 1636 C CA . TRP A 1 213 ? -0.997 8.461 -8.805 1 96.69 213 TRP A CA 1
ATOM 1637 C C . TRP A 1 213 ? 0.123 7.5 -9.188 1 96.69 213 TRP A C 1
ATOM 1639 O O . TRP A 1 213 ? 0.177 7.02 -10.328 1 96.69 213 TRP A O 1
ATOM 1649 N N . MET B 1 1 ? 7.582 -31.312 -18.062 1 92.81 1 MET B N 1
ATOM 1650 C CA . MET B 1 1 ? 6.293 -30.953 -17.469 1 92.81 1 MET B CA 1
ATOM 1651 C C . MET B 1 1 ? 6.406 -29.672 -16.656 1 92.81 1 MET B C 1
ATOM 1653 O O . MET B 1 1 ? 7.371 -29.484 -15.914 1 92.81 1 MET B O 1
ATOM 1657 N N . LYS B 1 2 ? 5.441 -28.812 -16.812 1 97.38 2 LYS B N 1
ATOM 1658 C CA . LYS B 1 2 ? 5.5 -27.516 -16.125 1 97.38 2 LYS B CA 1
ATOM 1659 C C . LYS B 1 2 ? 4.879 -27.609 -14.734 1 97.38 2 LYS B C 1
ATOM 1661 O O . LYS B 1 2 ? 3.945 -28.391 -14.516 1 97.38 2 LYS B O 1
ATOM 1666 N N . THR B 1 3 ? 5.391 -26.844 -13.773 1 98.62 3 THR B N 1
ATOM 1667 C CA . THR B 1 3 ? 4.934 -26.891 -12.383 1 98.62 3 THR B CA 1
ATOM 1668 C C . THR B 1 3 ? 4.383 -25.531 -11.961 1 98.62 3 THR B C 1
ATOM 1670 O O . THR B 1 3 ? 5.047 -24.5 -12.117 1 98.62 3 THR B O 1
ATOM 1673 N N . LEU B 1 4 ? 3.158 -25.578 -11.453 1 98.88 4 LEU B N 1
ATOM 1674 C CA . LEU B 1 4 ? 2.498 -24.422 -10.844 1 98.88 4 LEU B CA 1
ATOM 1675 C C . LEU B 1 4 ? 2.541 -24.516 -9.328 1 98.88 4 LEU B C 1
ATOM 1677 O O . LEU B 1 4 ? 2.18 -25.547 -8.742 1 98.88 4 LEU B O 1
ATOM 1681 N N . VAL B 1 5 ? 3.025 -23.5 -8.672 1 98.94 5 VAL B N 1
ATOM 1682 C CA . VAL B 1 5 ? 2.814 -23.281 -7.246 1 98.94 5 VAL B CA 1
ATOM 1683 C C . VAL B 1 5 ? 1.715 -22.234 -7.039 1 98.94 5 VAL B C 1
ATOM 1685 O O . VAL B 1 5 ? 1.791 -21.125 -7.578 1 98.94 5 VAL B O 1
ATOM 1688 N N . ILE B 1 6 ? 0.646 -22.594 -6.301 1 98.94 6 ILE B N 1
ATOM 1689 C CA . ILE B 1 6 ? -0.477 -21.688 -6.129 1 98.94 6 ILE B CA 1
ATOM 1690 C C . ILE B 1 6 ? -0.943 -21.703 -4.672 1 98.94 6 ILE B C 1
ATOM 1692 O O . ILE B 1 6 ? -1.028 -22.781 -4.062 1 98.94 6 ILE B O 1
ATOM 1696 N N . THR B 1 7 ? -1.148 -20.547 -4.102 1 98.94 7 THR B N 1
ATOM 1697 C CA . THR B 1 7 ? -1.625 -20.469 -2.727 1 98.94 7 THR B CA 1
ATOM 1698 C C . THR B 1 7 ? -3.146 -20.375 -2.686 1 98.94 7 THR B C 1
ATOM 1700 O O . THR B 1 7 ? -3.762 -19.75 -3.557 1 98.94 7 THR B O 1
ATOM 1703 N N . GLY B 1 8 ? -3.746 -20.922 -1.646 1 98.5 8 GLY B N 1
ATOM 1704 C CA . GLY B 1 8 ? -5.176 -20.812 -1.409 1 98.5 8 GLY B CA 1
ATOM 1705 C C . GLY B 1 8 ? -6 -21.719 -2.314 1 98.5 8 GLY B C 1
ATOM 1706 O O . GLY B 1 8 ? -6.883 -21.234 -3.033 1 98.5 8 GLY B O 1
ATOM 1707 N N . VAL B 1 9 ? -5.867 -23.062 -2.184 1 98.62 9 VAL B N 1
ATOM 1708 C CA . VAL B 1 9 ? -6.559 -23.953 -3.113 1 98.62 9 VAL B CA 1
ATOM 1709 C C . VAL B 1 9 ? -7.691 -24.672 -2.389 1 98.62 9 VAL B C 1
ATOM 1711 O O . VAL B 1 9 ? -8.234 -25.656 -2.898 1 98.62 9 VAL B O 1
ATOM 1714 N N . SER B 1 10 ? -8.086 -24.219 -1.184 1 97.62 10 SER B N 1
ATOM 1715 C CA . SER B 1 10 ? -9.109 -24.906 -0.409 1 97.62 10 SER B CA 1
ATOM 1716 C C . SER B 1 10 ? -10.508 -24.594 -0.942 1 97.62 10 SER B C 1
ATOM 1718 O O . SER B 1 10 ? -11.453 -25.344 -0.69 1 97.62 10 SER B O 1
ATOM 1720 N N . ARG B 1 11 ? -10.711 -23.438 -1.603 1 96.31 11 ARG B N 1
ATOM 1721 C CA . ARG B 1 11 ? -12.008 -23.016 -2.125 1 96.31 11 ARG B CA 1
ATOM 1722 C C . ARG B 1 11 ? -11.852 -21.906 -3.152 1 96.31 11 ARG B C 1
ATOM 1724 O O . ARG B 1 11 ? -10.734 -21.469 -3.428 1 96.31 11 ARG B O 1
ATOM 1731 N N . GLY B 1 12 ? -12.891 -21.609 -3.787 1 97.38 12 GLY B N 1
ATOM 1732 C CA . GLY B 1 12 ? -12.977 -20.391 -4.574 1 97.38 12 GLY B CA 1
ATOM 1733 C C . GLY B 1 12 ? -12.086 -20.406 -5.801 1 97.38 12 GLY B C 1
ATOM 1734 O O . GLY B 1 12 ? -12.047 -21.391 -6.535 1 97.38 12 GLY B O 1
ATOM 1735 N N . ILE B 1 13 ? -11.461 -19.281 -6.059 1 98.56 13 ILE B N 1
ATOM 1736 C CA . ILE B 1 13 ? -10.672 -19.031 -7.262 1 98.56 13 ILE B CA 1
ATOM 1737 C C . ILE B 1 13 ? -9.477 -19.984 -7.293 1 98.56 13 ILE B C 1
ATOM 1739 O O . ILE B 1 13 ? -9.227 -20.656 -8.305 1 98.56 13 ILE B O 1
ATOM 1743 N N . GLY B 1 14 ? -8.773 -20.141 -6.129 1 98.75 14 GLY B N 1
ATOM 1744 C CA . GLY B 1 14 ? -7.598 -21 -6.078 1 98.75 14 GLY B CA 1
ATOM 1745 C C . GLY B 1 14 ? -7.906 -22.438 -6.406 1 98.75 14 GLY B C 1
ATOM 1746 O O . GLY B 1 14 ? -7.148 -23.094 -7.129 1 98.75 14 GLY B O 1
ATOM 1747 N N . LEU B 1 15 ? -8.977 -22.875 -5.875 1 98.75 15 LEU B N 1
ATOM 1748 C CA . LEU B 1 15 ? -9.422 -24.25 -6.133 1 98.75 15 LEU B CA 1
ATOM 1749 C C . LEU B 1 15 ? -9.695 -24.453 -7.617 1 98.75 15 LEU B C 1
ATOM 1751 O O . LEU B 1 15 ? -9.25 -25.438 -8.203 1 98.75 15 LEU B O 1
ATOM 1755 N N . ALA B 1 16 ? -10.422 -23.547 -8.234 1 98.88 16 ALA B N 1
ATOM 1756 C CA . ALA B 1 16 ? -10.773 -23.641 -9.648 1 98.88 16 ALA B CA 1
ATOM 1757 C C . ALA B 1 16 ? -9.531 -23.578 -10.531 1 98.88 16 ALA B C 1
ATOM 1759 O O . ALA B 1 16 ? -9.422 -24.297 -11.523 1 98.88 16 ALA B O 1
ATOM 1760 N N . VAL B 1 17 ? -8.602 -22.734 -10.164 1 98.94 17 VAL B N 1
ATOM 1761 C CA . VAL B 1 17 ? -7.375 -22.562 -10.938 1 98.94 17 VAL B CA 1
ATOM 1762 C C . VAL B 1 17 ? -6.527 -23.844 -10.859 1 98.94 17 VAL B C 1
ATOM 1764 O O . VAL B 1 17 ? -6.055 -24.344 -11.883 1 98.94 17 VAL B O 1
ATOM 1767 N N . ALA B 1 18 ? -6.371 -24.344 -9.664 1 98.94 18 ALA B N 1
ATOM 1768 C CA . ALA B 1 18 ? -5.617 -25.594 -9.5 1 98.94 18 ALA B CA 1
ATOM 1769 C C . ALA B 1 18 ? -6.215 -26.703 -10.344 1 98.94 18 ALA B C 1
ATOM 1771 O O . ALA B 1 18 ? -5.492 -27.406 -11.062 1 98.94 18 ALA B O 1
ATOM 1772 N N . ARG B 1 19 ? -7.523 -26.828 -10.258 1 98.81 19 ARG B N 1
ATOM 1773 C CA . ARG B 1 19 ? -8.219 -27.859 -11.031 1 98.81 19 ARG B CA 1
ATOM 1774 C C . ARG B 1 19 ? -7.957 -27.703 -12.523 1 98.81 19 ARG B C 1
ATOM 1776 O O . ARG B 1 19 ? -7.645 -28.672 -13.211 1 98.81 19 ARG B O 1
ATOM 1783 N N . TYR B 1 20 ? -8.094 -26.5 -13 1 98.88 20 TYR B N 1
ATOM 1784 C CA . TYR B 1 20 ? -7.953 -26.219 -14.422 1 98.88 20 TYR B CA 1
ATOM 1785 C C . TYR B 1 20 ? -6.535 -26.531 -14.898 1 98.88 20 TYR B C 1
ATOM 1787 O O . TYR B 1 20 ? -6.348 -27.141 -15.953 1 98.88 20 TYR B O 1
ATOM 1795 N N . PHE B 1 21 ? -5.52 -26.141 -14.18 1 98.94 21 PHE B N 1
ATOM 1796 C CA . PHE B 1 21 ? -4.133 -26.391 -14.555 1 98.94 21 PHE B CA 1
ATOM 1797 C C . PHE B 1 21 ? -3.836 -27.875 -14.555 1 98.94 21 PHE B C 1
AT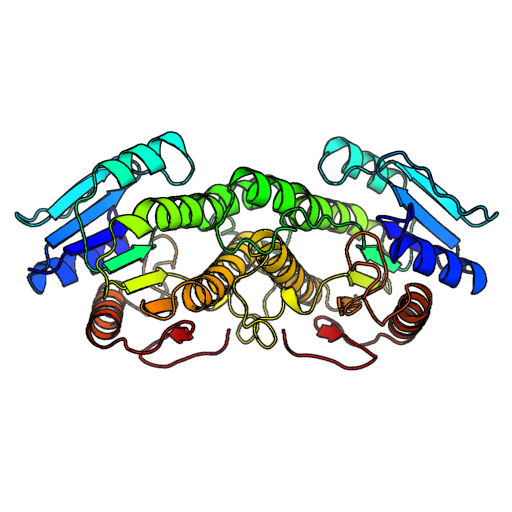OM 1799 O O . PHE B 1 21 ? -3.119 -28.375 -15.422 1 98.94 21 PHE B O 1
ATOM 1806 N N . LEU B 1 22 ? -4.379 -28.609 -13.562 1 98.81 22 LEU B N 1
ATOM 1807 C CA . LEU B 1 22 ? -4.227 -30.062 -13.539 1 98.81 22 LEU B CA 1
ATOM 1808 C C . LEU B 1 22 ? -4.824 -30.688 -14.789 1 98.81 22 LEU B C 1
ATOM 1810 O O . LEU B 1 22 ? -4.215 -31.578 -15.398 1 98.81 22 LEU B O 1
ATOM 1814 N N . GLU B 1 23 ? -5.98 -30.203 -15.164 1 98.5 23 GLU B N 1
ATOM 1815 C CA . GLU B 1 23 ? -6.656 -30.703 -16.359 1 98.5 23 GLU B CA 1
ATOM 1816 C C . GLU B 1 23 ? -5.816 -30.438 -17.609 1 98.5 23 GLU B C 1
ATOM 1818 O O . GLU B 1 23 ? -5.91 -31.188 -18.594 1 98.5 23 GLU B O 1
ATOM 1823 N N . LYS B 1 24 ? -5.027 -29.453 -17.578 1 98.56 24 LYS B N 1
ATOM 1824 C CA . LYS B 1 24 ? -4.188 -29.078 -18.719 1 98.56 24 LYS B CA 1
ATOM 1825 C C . LYS B 1 24 ? -2.83 -29.766 -18.641 1 98.56 24 LYS B C 1
ATOM 1827 O O . LYS B 1 24 ? -1.943 -29.484 -19.453 1 98.56 24 LYS B O 1
ATOM 1832 N N . GLY B 1 25 ? -2.602 -30.578 -17.641 1 98.5 25 GLY B N 1
ATOM 1833 C CA . GLY B 1 25 ? -1.441 -31.453 -17.594 1 98.5 25 GLY B CA 1
ATOM 1834 C C . GLY B 1 25 ? -0.298 -30.891 -16.781 1 98.5 25 GLY B C 1
ATOM 1835 O O . GLY B 1 25 ? 0.811 -31.438 -16.797 1 98.5 25 GLY B O 1
ATOM 1836 N N . TRP B 1 26 ? -0.509 -29.828 -16.062 1 98.81 26 TRP B N 1
ATOM 1837 C CA . TRP B 1 26 ? 0.527 -29.266 -15.203 1 98.81 26 TRP B CA 1
ATOM 1838 C C . TRP B 1 26 ? 0.635 -30.047 -13.891 1 98.81 26 TRP B C 1
ATOM 1840 O O . TRP B 1 26 ? -0.357 -30.594 -13.406 1 98.81 26 TRP B O 1
ATOM 1850 N N . LYS B 1 27 ? 1.822 -30.094 -13.336 1 98.81 27 LYS B N 1
ATOM 1851 C CA . LYS B 1 27 ? 1.955 -30.375 -11.906 1 98.81 27 LYS B CA 1
ATOM 1852 C C . LYS B 1 27 ? 1.564 -29.172 -11.062 1 98.81 27 LYS B C 1
ATOM 1854 O O . LYS B 1 27 ? 1.912 -28.047 -11.391 1 98.81 27 LYS B O 1
ATOM 1859 N N . VAL B 1 28 ? 0.804 -29.5 -10.031 1 98.88 28 VAL B N 1
ATOM 1860 C CA . VAL B 1 28 ? 0.348 -28.406 -9.195 1 98.88 28 VAL B CA 1
ATOM 1861 C C . VAL B 1 28 ? 0.763 -28.641 -7.746 1 98.88 28 VAL B C 1
ATOM 1863 O O . VAL B 1 28 ? 0.501 -29.719 -7.191 1 98.88 28 VAL B O 1
ATOM 1866 N N . ILE B 1 29 ? 1.492 -27.703 -7.176 1 98.94 29 ILE B N 1
ATOM 1867 C CA . ILE B 1 29 ? 1.717 -27.625 -5.738 1 98.94 29 ILE B CA 1
ATOM 1868 C C . ILE B 1 29 ? 0.858 -26.516 -5.133 1 98.94 29 ILE B C 1
ATOM 1870 O O . ILE B 1 29 ? 1.145 -25.328 -5.32 1 98.94 29 ILE B O 1
ATOM 1874 N N . GLY B 1 30 ? -0.208 -26.953 -4.465 1 98.75 30 GLY B N 1
ATOM 1875 C CA . GLY B 1 30 ? -1.155 -26.031 -3.867 1 98.75 30 GLY B CA 1
ATOM 1876 C C . GLY B 1 30 ? -1.056 -25.969 -2.354 1 98.75 30 GLY B C 1
ATOM 1877 O O . GLY B 1 30 ? -0.597 -26.922 -1.719 1 98.75 30 GLY B O 1
ATOM 1878 N N . SER B 1 31 ? -1.477 -24.797 -1.826 1 98.75 31 SER B N 1
ATOM 1879 C CA . SER B 1 31 ? -1.458 -24.703 -0.371 1 98.75 31 SER B CA 1
ATOM 1880 C C . SER B 1 31 ? -2.805 -24.234 0.167 1 98.75 31 SER B C 1
ATOM 1882 O O . SER B 1 31 ? -3.605 -23.641 -0.57 1 98.75 31 SER B O 1
ATOM 1884 N N . SER B 1 32 ? -3.08 -24.578 1.383 1 98.25 32 SER B N 1
ATOM 1885 C CA . SER B 1 32 ? -4.074 -24 2.285 1 98.25 32 SER B CA 1
ATOM 1886 C C . SER B 1 32 ? -3.545 -23.922 3.715 1 98.25 32 SER B C 1
ATOM 1888 O O . SER B 1 32 ? -2.492 -24.484 4.023 1 98.25 32 SER B O 1
ATOM 1890 N N . THR B 1 33 ? -4.262 -23.203 4.562 1 97.62 33 THR B N 1
ATOM 1891 C CA . THR B 1 33 ? -3.77 -23.031 5.926 1 97.62 33 THR B CA 1
ATOM 1892 C C . THR B 1 33 ? -3.59 -24.391 6.602 1 97.62 33 THR B C 1
ATOM 1894 O O . THR B 1 33 ? -2.629 -24.594 7.344 1 97.62 33 THR B O 1
ATOM 1897 N N . ARG B 1 34 ? -4.457 -25.484 6.203 1 96.19 34 ARG B N 1
ATOM 1898 C CA . ARG B 1 34 ? -4.398 -26.797 6.828 1 96.19 34 ARG B CA 1
ATOM 1899 C C . ARG B 1 34 ? -3.766 -27.828 5.887 1 96.19 34 ARG B C 1
ATOM 1901 O O . ARG B 1 34 ? -3.664 -29 6.227 1 96.19 34 ARG B O 1
ATOM 1908 N N . GLY B 1 35 ? -3.395 -27.359 4.727 1 97.5 35 GLY B N 1
ATOM 1909 C CA . GLY B 1 35 ? -2.799 -28.266 3.756 1 97.5 35 GLY B CA 1
ATOM 1910 C C . GLY B 1 35 ? -3.795 -29.234 3.158 1 97.5 35 GLY B C 1
ATOM 1911 O O . GLY B 1 35 ? -3.432 -30.359 2.791 1 97.5 35 GLY B O 1
ATOM 1912 N N . VAL B 1 36 ? -5.023 -28.797 3.111 1 97.19 36 VAL B N 1
ATOM 1913 C CA . VAL B 1 36 ? -6.059 -29.688 2.586 1 97.19 36 VAL B CA 1
ATOM 1914 C C . VAL B 1 36 ? -6.852 -28.969 1.495 1 97.19 36 VAL B C 1
ATOM 1916 O O . VAL B 1 36 ? -6.914 -27.734 1.475 1 97.19 36 VAL B O 1
ATOM 1919 N N . SER B 1 37 ? -7.375 -29.703 0.541 1 97.44 37 SER B N 1
ATOM 1920 C CA . SER B 1 37 ? -8.242 -29.281 -0.555 1 97.44 37 SER B CA 1
ATOM 1921 C C . SER B 1 37 ? -9.188 -30.391 -0.979 1 97.44 37 SER B C 1
ATOM 1923 O O . SER B 1 37 ? -8.898 -31.578 -0.767 1 97.44 37 SER B O 1
ATOM 1925 N N . PRO B 1 38 ? -10.359 -30.047 -1.44 1 97.5 38 PRO B N 1
ATOM 1926 C CA . PRO B 1 38 ? -11.242 -31.109 -1.931 1 97.5 38 PRO B CA 1
ATOM 1927 C C . PRO B 1 38 ? -10.742 -31.734 -3.229 1 97.5 38 PRO B C 1
ATOM 1929 O O . PRO B 1 38 ? -11.281 -32.75 -3.674 1 97.5 38 PRO B O 1
ATOM 1932 N N . LEU B 1 39 ? -9.773 -31.188 -3.822 1 97.06 39 LEU B N 1
ATOM 1933 C CA . LEU B 1 39 ? -9.219 -31.672 -5.086 1 97.06 39 LEU B CA 1
ATOM 1934 C C . LEU B 1 39 ? -8.32 -32.875 -4.859 1 97.06 39 LEU B C 1
ATOM 1936 O O . LEU B 1 39 ? -7.539 -32.906 -3.904 1 97.06 39 LEU B O 1
ATOM 1940 N N . THR B 1 40 ? -8.508 -33.875 -5.648 1 97.12 40 THR B N 1
ATOM 1941 C CA . THR B 1 40 ? -7.613 -35.031 -5.688 1 97.12 40 THR B CA 1
ATOM 1942 C C . THR B 1 40 ? -7.133 -35.312 -7.109 1 97.12 40 THR B C 1
ATOM 1944 O O . THR B 1 40 ? -7.941 -35.406 -8.039 1 97.12 40 THR B O 1
ATOM 1947 N N . HIS B 1 41 ? -5.922 -35.375 -7.215 1 98.06 41 HIS B N 1
ATOM 1948 C CA . HIS B 1 41 ? -5.281 -35.625 -8.5 1 98.06 41 HIS B CA 1
ATOM 1949 C C . HIS B 1 41 ? -3.861 -36.156 -8.32 1 98.06 41 HIS B C 1
ATOM 1951 O O . HIS B 1 41 ? -3.141 -35.719 -7.426 1 98.06 41 HIS B O 1
ATOM 1957 N N . PRO B 1 42 ? -3.354 -37.062 -9.148 1 98 42 PRO B N 1
ATOM 1958 C CA . PRO B 1 42 ? -2.016 -37.656 -8.984 1 98 42 PRO B CA 1
ATOM 1959 C C . PRO B 1 42 ? -0.906 -36.594 -9.117 1 98 42 PRO B C 1
ATOM 1961 O O . PRO B 1 42 ? 0.176 -36.781 -8.555 1 98 42 PRO B O 1
ATOM 1964 N N . LEU B 1 43 ? -1.155 -35.531 -9.836 1 98.56 43 LEU B N 1
ATOM 1965 C CA . LEU B 1 43 ? -0.141 -34.531 -10.078 1 98.56 43 LEU B CA 1
ATOM 1966 C C . LEU B 1 43 ? -0.298 -33.344 -9.102 1 98.56 43 LEU B C 1
ATOM 1968 O O . LEU B 1 43 ? 0.324 -32.312 -9.281 1 98.56 43 LEU B O 1
ATOM 1972 N N . LEU B 1 44 ? -1.159 -33.5 -8.109 1 98.75 44 LEU B N 1
ATOM 1973 C CA . LEU B 1 44 ? -1.395 -32.469 -7.109 1 98.75 44 LEU B CA 1
ATOM 1974 C C . LEU B 1 44 ? -0.656 -32.812 -5.812 1 98.75 44 LEU B C 1
ATOM 1976 O O . LEU B 1 44 ? -0.754 -33.938 -5.301 1 98.75 44 LEU B O 1
ATOM 1980 N N . THR B 1 45 ? 0.139 -31.891 -5.348 1 98.69 45 THR B N 1
ATOM 1981 C CA . THR B 1 45 ? 0.707 -31.922 -4.004 1 98.69 45 THR B CA 1
ATOM 1982 C C . THR B 1 45 ? 0.134 -30.797 -3.15 1 98.69 45 THR B C 1
ATOM 1984 O O . THR B 1 45 ? 0.045 -29.641 -3.602 1 98.69 45 THR B O 1
ATOM 1987 N N . LEU B 1 46 ? -0.31 -31.141 -1.955 1 98.62 46 LEU B N 1
ATOM 1988 C CA . LEU B 1 46 ? -0.872 -30.156 -1.038 1 98.62 46 LEU B CA 1
ATOM 1989 C C . LEU B 1 46 ? 0.045 -29.953 0.164 1 98.62 46 LEU B C 1
ATOM 1991 O O . LEU B 1 46 ? 0.474 -30.922 0.797 1 98.62 46 LEU B O 1
ATOM 1995 N N . LEU B 1 47 ? 0.373 -28.688 0.436 1 98.56 47 LEU B N 1
ATOM 1996 C CA . LEU B 1 47 ? 1.21 -28.328 1.575 1 98.56 47 LEU B CA 1
ATOM 1997 C C . LEU B 1 47 ? 0.532 -27.266 2.434 1 98.56 47 LEU B C 1
ATOM 1999 O O . LEU B 1 47 ? -0.144 -26.375 1.91 1 98.56 47 LEU B O 1
ATOM 2003 N N . PRO B 1 48 ? 0.699 -27.344 3.771 1 98.62 48 PRO B N 1
ATOM 2004 C CA . PRO B 1 48 ? 0.158 -26.281 4.629 1 98.62 48 PRO B CA 1
ATOM 2005 C C . PRO B 1 48 ? 0.933 -24.969 4.504 1 98.62 48 PRO B C 1
ATOM 2007 O O . PRO B 1 48 ? 2.16 -24.984 4.375 1 98.62 48 PRO B O 1
ATOM 2010 N N . LEU B 1 49 ? 0.236 -23.906 4.477 1 98.75 49 LEU B N 1
ATOM 2011 C CA . LEU B 1 49 ? 0.844 -22.578 4.438 1 98.75 49 LEU B CA 1
ATOM 2012 C C . LEU B 1 49 ? -0.076 -21.531 5.066 1 98.75 49 LEU B C 1
ATOM 2014 O O . LEU B 1 49 ? -1.206 -21.344 4.609 1 98.75 49 LEU B O 1
ATOM 2018 N N . ASP B 1 50 ? 0.352 -20.984 6.129 1 98.62 50 ASP B N 1
ATOM 2019 C CA . ASP B 1 50 ? -0.259 -19.797 6.73 1 98.62 50 ASP B CA 1
ATOM 2020 C C . ASP B 1 50 ? 0.594 -18.547 6.488 1 98.62 50 ASP B C 1
ATOM 2022 O O . ASP B 1 50 ? 1.684 -18.422 7.047 1 98.62 50 ASP B O 1
ATOM 2026 N N . LEU B 1 51 ? 0.042 -17.656 5.727 1 98.69 51 LEU B N 1
ATOM 2027 C CA . LEU B 1 51 ? 0.81 -16.5 5.297 1 98.69 51 LEU B CA 1
ATOM 2028 C C . LEU B 1 51 ? 1.056 -15.547 6.461 1 98.69 51 LEU B C 1
ATOM 2030 O O . LEU B 1 51 ? 1.859 -14.617 6.352 1 98.69 51 LEU B O 1
ATOM 2034 N N . ALA B 1 52 ? 0.419 -15.773 7.574 1 98 52 ALA B N 1
ATOM 2035 C CA . ALA B 1 52 ? 0.663 -14.945 8.75 1 98 52 ALA B CA 1
ATOM 2036 C C . ALA B 1 52 ? 1.809 -15.5 9.594 1 98 52 ALA B C 1
ATOM 2038 O O . ALA B 1 52 ? 2.199 -14.906 10.594 1 98 52 ALA B O 1
ATOM 2039 N N . ASN B 1 53 ? 2.346 -16.625 9.164 1 98.25 53 ASN B N 1
ATOM 2040 C CA . ASN B 1 53 ? 3.381 -17.312 9.93 1 98.25 53 ASN B CA 1
ATOM 2041 C C . ASN B 1 53 ? 4.688 -17.406 9.141 1 98.25 53 ASN B C 1
ATOM 2043 O O . ASN B 1 53 ? 4.855 -18.297 8.312 1 98.25 53 ASN B O 1
ATOM 2047 N N . SER B 1 54 ? 5.648 -16.641 9.523 1 98.31 54 SER B N 1
ATOM 2048 C CA . SER B 1 54 ? 6.91 -16.531 8.797 1 98.31 54 SER B CA 1
ATOM 2049 C C . SER B 1 54 ? 7.645 -17.875 8.773 1 98.31 54 SER B C 1
ATOM 2051 O O . SER B 1 54 ? 8.188 -18.281 7.742 1 98.31 54 SER B O 1
ATOM 2053 N N . ALA B 1 55 ? 7.703 -18.484 9.891 1 98.12 55 ALA B N 1
ATOM 2054 C CA . ALA B 1 55 ? 8.375 -19.781 9.945 1 98.12 55 ALA B CA 1
ATOM 2055 C C . ALA B 1 55 ? 7.734 -20.781 8.984 1 98.12 55 ALA B C 1
ATOM 2057 O O . ALA B 1 55 ? 8.438 -21.531 8.312 1 98.12 55 ALA B O 1
ATOM 2058 N N . GLY B 1 56 ? 6.406 -20.828 8.969 1 98.31 56 GLY B N 1
ATOM 2059 C CA . GLY B 1 56 ? 5.68 -21.672 8.039 1 98.31 56 GLY B CA 1
ATOM 2060 C C . GLY B 1 56 ? 5.949 -21.344 6.586 1 98.31 56 GLY B C 1
ATOM 2061 O O . GLY B 1 56 ? 6.055 -22.234 5.746 1 98.31 56 GLY B O 1
ATOM 2062 N N . ILE B 1 57 ? 6.098 -20.094 6.293 1 98.81 57 ILE B N 1
ATOM 2063 C CA . ILE B 1 57 ? 6.383 -19.641 4.941 1 98.81 57 ILE B CA 1
ATOM 2064 C C . ILE B 1 57 ? 7.742 -20.172 4.492 1 98.81 57 ILE B C 1
ATOM 2066 O O . ILE B 1 57 ? 7.875 -20.703 3.385 1 98.81 57 ILE B O 1
ATOM 2070 N N . GLN B 1 58 ? 8.703 -20.062 5.352 1 98.44 58 GLN B N 1
ATOM 2071 C CA . GLN B 1 58 ? 10.039 -20.547 5.02 1 98.44 58 GLN B CA 1
ATOM 2072 C C . GLN B 1 58 ? 10.047 -22.062 4.816 1 98.44 58 GLN B C 1
ATOM 2074 O O . GLN B 1 58 ? 10.695 -22.562 3.902 1 98.44 58 GLN B O 1
ATOM 2079 N N . THR B 1 59 ? 9.375 -22.734 5.664 1 98.31 59 THR B N 1
ATOM 2080 C CA . THR B 1 59 ? 9.273 -24.188 5.535 1 98.31 59 THR B CA 1
ATOM 2081 C C . THR B 1 59 ? 8.633 -24.562 4.199 1 98.31 59 THR B C 1
ATOM 2083 O O . THR B 1 59 ? 9.133 -25.453 3.5 1 98.31 59 THR B O 1
ATOM 2086 N N . PHE B 1 60 ? 7.574 -23.922 3.857 1 98.69 60 PHE B N 1
ATOM 2087 C CA . PHE B 1 60 ? 6.887 -24.141 2.592 1 98.69 60 PHE B CA 1
ATOM 2088 C C . PHE B 1 60 ? 7.832 -23.922 1.417 1 98.69 60 PHE B C 1
ATOM 2090 O O . PHE B 1 60 ? 7.949 -24.766 0.531 1 98.69 60 PHE B O 1
ATOM 2097 N N . ALA B 1 61 ? 8.523 -22.766 1.379 1 98.69 61 ALA B N 1
ATOM 2098 C CA . ALA B 1 61 ? 9.414 -22.391 0.283 1 98.69 61 ALA B CA 1
ATOM 2099 C C . ALA B 1 61 ? 10.547 -23.406 0.13 1 98.69 61 ALA B C 1
ATOM 2101 O O . ALA B 1 61 ? 10.906 -23.781 -0.989 1 98.69 61 ALA B O 1
ATOM 2102 N N . ARG B 1 62 ? 11.078 -23.859 1.256 1 97.94 62 ARG B N 1
ATOM 2103 C CA . ARG B 1 62 ? 12.188 -24.797 1.231 1 97.94 62 ARG B CA 1
ATOM 2104 C C . ARG B 1 62 ? 11.766 -26.141 0.657 1 97.94 62 ARG B C 1
ATOM 2106 O O . ARG B 1 62 ? 12.57 -26.859 0.049 1 97.94 62 ARG B O 1
ATOM 2113 N N . ALA B 1 63 ? 10.562 -26.469 0.757 1 98.06 63 ALA B N 1
ATOM 2114 C CA . ALA B 1 63 ? 10.055 -27.766 0.333 1 98.06 63 ALA B CA 1
ATOM 2115 C C . ALA B 1 63 ? 9.781 -27.797 -1.168 1 98.06 63 ALA B C 1
ATOM 2117 O O . ALA B 1 63 ? 9.586 -28.859 -1.756 1 98.06 63 ALA B O 1
ATOM 2118 N N . LEU B 1 64 ? 9.734 -26.656 -1.785 1 98.5 64 LEU B N 1
ATOM 2119 C CA . LEU B 1 64 ? 9.359 -26.562 -3.191 1 98.5 64 LEU B CA 1
ATOM 2120 C C . LEU B 1 64 ? 10.5 -27.031 -4.09 1 98.5 64 LEU B C 1
ATOM 2122 O O . LEU B 1 64 ? 11.672 -26.766 -3.814 1 98.5 64 LEU B O 1
ATOM 2126 N N . PRO B 1 65 ? 10.258 -27.812 -5.078 1 98 65 PRO B N 1
ATOM 2127 C CA . PRO B 1 65 ? 11.203 -27.969 -6.184 1 98 65 PRO B CA 1
ATOM 2128 C C . PRO B 1 65 ? 11.312 -26.734 -7.059 1 98 65 PRO B C 1
ATOM 2130 O O . PRO B 1 65 ? 10.648 -25.719 -6.781 1 98 65 PRO B O 1
ATOM 2133 N N . ASP B 1 66 ? 12.164 -26.844 -8.07 1 97.88 66 ASP B N 1
ATOM 2134 C CA . ASP B 1 66 ? 12.102 -25.797 -9.078 1 97.88 66 ASP B CA 1
ATOM 2135 C C . ASP B 1 66 ? 10.742 -25.797 -9.781 1 97.88 66 ASP B C 1
ATOM 2137 O O . ASP B 1 66 ? 10.172 -26.859 -10.047 1 97.88 66 ASP B O 1
ATOM 2141 N N . PHE B 1 67 ? 10.25 -24.625 -10.047 1 98.5 67 PHE B N 1
ATOM 2142 C CA . PHE B 1 67 ? 8.922 -24.547 -10.648 1 98.5 67 PHE B CA 1
ATOM 2143 C C . PHE B 1 67 ? 8.875 -23.453 -11.703 1 98.5 67 PHE B C 1
ATOM 2145 O O . PHE B 1 67 ? 9.828 -22.672 -11.852 1 98.5 67 PHE B O 1
ATOM 2152 N N . ASP B 1 68 ? 7.723 -23.391 -12.422 1 98.06 68 ASP B N 1
ATOM 2153 C CA . ASP B 1 68 ? 7.668 -22.547 -13.617 1 98.06 68 ASP B CA 1
ATOM 2154 C C . ASP B 1 68 ? 6.766 -21.344 -13.383 1 98.06 68 ASP B C 1
ATOM 2156 O O . ASP B 1 68 ? 6.895 -20.328 -14.078 1 98.06 68 ASP B O 1
ATOM 2160 N N . LEU B 1 69 ? 5.809 -21.453 -12.484 1 98.69 69 LEU B N 1
ATOM 2161 C CA . LEU B 1 69 ? 4.785 -20.422 -12.289 1 98.69 69 LEU B CA 1
ATOM 2162 C C . LEU B 1 69 ? 4.367 -20.344 -10.828 1 98.69 69 LEU B C 1
ATOM 2164 O O . LEU B 1 69 ? 4.074 -21.375 -10.211 1 98.69 69 LEU B O 1
ATOM 2168 N N . LEU B 1 70 ? 4.457 -19.188 -10.25 1 98.88 70 LEU B N 1
ATOM 2169 C CA . LEU B 1 70 ? 3.896 -18.891 -8.938 1 98.88 70 LEU B CA 1
ATOM 2170 C C . LEU B 1 70 ? 2.652 -18.016 -9.055 1 98.88 70 LEU B C 1
ATOM 2172 O O . LEU B 1 70 ? 2.699 -16.938 -9.648 1 98.88 70 LEU B O 1
ATOM 2176 N N . ILE B 1 71 ? 1.545 -18.516 -8.578 1 98.94 71 ILE B N 1
ATOM 2177 C CA . ILE B 1 71 ? 0.338 -17.703 -8.484 1 98.94 71 ILE B CA 1
ATOM 2178 C C . ILE B 1 71 ? 0.016 -17.422 -7.02 1 98.94 71 ILE B C 1
ATOM 2180 O O . ILE B 1 71 ? -0.406 -18.312 -6.285 1 98.94 71 ILE B O 1
ATOM 2184 N N . ASN B 1 72 ? 0.268 -16.234 -6.613 1 98.94 72 ASN B N 1
ATOM 2185 C CA . ASN B 1 72 ? -0.168 -15.773 -5.301 1 98.94 72 ASN B CA 1
ATOM 2186 C C . ASN B 1 72 ? -1.655 -15.43 -5.293 1 98.94 72 ASN B C 1
ATOM 2188 O O . ASN B 1 72 ? -2.047 -14.336 -5.699 1 98.94 72 ASN B O 1
ATOM 2192 N N . ASN B 1 73 ? -2.43 -16.312 -4.742 1 98.88 73 ASN B N 1
ATOM 2193 C CA . ASN B 1 73 ? -3.883 -16.172 -4.793 1 98.88 73 ASN B CA 1
ATOM 2194 C C . ASN B 1 73 ? -4.48 -16 -3.4 1 98.88 73 ASN B C 1
ATOM 2196 O O . ASN B 1 73 ? -5.473 -15.289 -3.232 1 98.88 73 ASN B O 1
ATOM 2200 N N . ALA B 1 74 ? -3.863 -16.609 -2.387 1 98.75 74 ALA B N 1
ATOM 2201 C CA . ALA B 1 74 ? -4.398 -16.562 -1.028 1 98.75 74 ALA B CA 1
ATOM 2202 C C . ALA B 1 74 ? -4.473 -15.133 -0.52 1 98.75 74 ALA B C 1
ATOM 2204 O O . ALA B 1 74 ? -3.512 -14.367 -0.656 1 98.75 74 ALA B O 1
ATOM 2205 N N . ALA B 1 75 ? -5.566 -14.781 -0.008 1 98.31 75 ALA B N 1
ATOM 2206 C CA . ALA B 1 75 ? -5.797 -13.461 0.573 1 98.31 75 ALA B CA 1
ATOM 2207 C C . ALA B 1 75 ? -7.031 -13.461 1.471 1 98.31 75 ALA B C 1
ATOM 2209 O O . ALA B 1 75 ? -7.832 -14.398 1.43 1 98.31 75 ALA B O 1
ATOM 2210 N N . VAL B 1 76 ? -7.137 -12.461 2.281 1 97.44 76 VAL B N 1
ATOM 2211 C CA . VAL B 1 76 ? -8.32 -12.312 3.117 1 97.44 76 VAL B CA 1
ATOM 2212 C C . VAL B 1 76 ? -8.992 -10.969 2.82 1 97.44 76 VAL B C 1
ATOM 2214 O O . VAL B 1 76 ? -8.32 -10 2.459 1 97.44 76 VAL B O 1
ATOM 2217 N N . LEU B 1 77 ? -10.211 -10.93 2.803 1 96.62 77 LEU B N 1
ATOM 2218 C CA . LEU B 1 77 ? -11.078 -9.758 2.916 1 96.62 77 LEU B CA 1
ATOM 2219 C C . LEU B 1 77 ? -11.812 -9.75 4.254 1 96.62 77 LEU B C 1
ATOM 2221 O O . LEU B 1 77 ? -12.781 -10.484 4.441 1 96.62 77 LEU B O 1
ATOM 2225 N N . LEU B 1 78 ? -11.367 -8.938 5.176 1 95.12 78 LEU B N 1
ATOM 2226 C CA . LEU B 1 78 ? -11.859 -9.016 6.547 1 95.12 78 LEU B CA 1
ATOM 2227 C C . LEU B 1 78 ? -12.867 -7.902 6.828 1 95.12 78 LEU B C 1
ATOM 2229 O O . LEU B 1 78 ? -13.602 -7.961 7.816 1 95.12 78 LEU B O 1
ATOM 2233 N N . ASP B 1 79 ? -12.859 -6.824 6.051 1 89.88 79 ASP B N 1
ATOM 2234 C CA . ASP B 1 79 ? -13.758 -5.699 6.277 1 89.88 79 ASP B CA 1
ATOM 2235 C C . ASP B 1 79 ? -14.977 -5.773 5.355 1 89.88 79 ASP B C 1
ATOM 2237 O O . ASP B 1 79 ? -15.227 -4.852 4.574 1 89.88 79 ASP B O 1
ATOM 2241 N N . TRP B 1 80 ? -15.891 -6.66 5.637 1 82.12 80 TRP B N 1
ATOM 2242 C CA . TRP B 1 80 ? -17.047 -7.016 4.812 1 82.12 80 TRP B CA 1
ATOM 2243 C C . TRP B 1 80 ? -18.172 -6.012 5.004 1 82.12 80 TRP B C 1
ATOM 2245 O O . TRP B 1 80 ? -19.031 -5.863 4.129 1 82.12 80 TRP B O 1
ATOM 2255 N N . ASN B 1 81 ? -18.25 -5.406 6.004 1 73.19 81 ASN B N 1
ATOM 2256 C CA . ASN B 1 81 ? -19.422 -4.684 6.457 1 73.19 81 ASN B CA 1
ATOM 2257 C C . ASN B 1 81 ? -19.531 -3.312 5.793 1 73.19 81 ASN B C 1
ATOM 2259 O O . ASN B 1 81 ? -20.25 -2.439 6.273 1 73.19 81 ASN B O 1
ATOM 2263 N N . GLN B 1 82 ? -19.094 -3.195 4.625 1 76.81 82 GLN B N 1
ATOM 2264 C CA . GLN B 1 82 ? -19.188 -1.906 3.949 1 76.81 82 GLN B CA 1
ATOM 2265 C C . GLN B 1 82 ? -18.875 -0.759 4.902 1 76.81 82 GLN B C 1
ATOM 2267 O O . GLN B 1 82 ? -19.594 0.237 4.949 1 76.81 82 GLN B O 1
ATOM 2272 N N . GLU B 1 83 ? -17.984 -0.998 5.68 1 83.88 83 GLU B N 1
ATOM 2273 C CA . GLU B 1 83 ? -17.531 0.065 6.566 1 83.88 83 GLU B CA 1
ATOM 2274 C C . GLU B 1 83 ? -16.406 0.878 5.926 1 83.88 83 GLU B C 1
ATOM 2276 O O . GLU B 1 83 ? -15.531 0.321 5.254 1 83.88 83 GLU B O 1
ATOM 2281 N N . ALA B 1 84 ? -16.547 2.174 6.102 1 88.19 84 ALA B N 1
ATOM 2282 C CA . ALA B 1 84 ? -15.562 3.094 5.551 1 88.19 84 ALA B CA 1
ATOM 2283 C C . ALA B 1 84 ? -14.508 3.455 6.598 1 88.19 84 ALA B C 1
ATOM 2285 O O . ALA B 1 84 ? -13.43 3.938 6.258 1 88.19 84 ALA B O 1
ATOM 2286 N N . ALA B 1 85 ? -14.914 3.223 7.859 1 90.38 85 ALA B N 1
ATOM 2287 C CA . ALA B 1 85 ? -13.969 3.535 8.93 1 90.38 85 ALA B CA 1
ATOM 2288 C C . ALA B 1 85 ? -12.844 2.502 8.984 1 90.38 85 ALA B C 1
ATOM 2290 O O . ALA B 1 85 ? -13.062 1.319 8.711 1 90.38 85 ALA B O 1
ATOM 2291 N N . ILE B 1 86 ? -11.695 2.957 9.328 1 94.81 86 ILE B N 1
ATOM 2292 C CA . ILE B 1 86 ? -10.547 2.064 9.438 1 94.81 86 ILE B CA 1
ATOM 2293 C C . ILE B 1 86 ? -10.539 1.392 10.812 1 94.81 86 ILE B C 1
ATOM 2295 O O . ILE B 1 86 ? -10.688 2.059 11.836 1 94.81 86 ILE B O 1
ATOM 2299 N N . ASP B 1 87 ? -10.547 0.111 10.82 1 95.12 87 ASP B N 1
ATOM 2300 C CA . ASP B 1 87 ? -10.234 -0.684 12.008 1 95.12 87 ASP B CA 1
ATOM 2301 C C . ASP B 1 87 ? -8.766 -1.119 12.008 1 95.12 87 ASP B C 1
ATOM 2303 O O . ASP B 1 87 ? -8.359 -1.944 11.188 1 95.12 87 ASP B O 1
ATOM 2307 N N . LEU B 1 88 ? -7.996 -0.61 12.945 1 96.94 88 LEU B N 1
ATOM 2308 C CA . LEU B 1 88 ? -6.551 -0.784 12.914 1 96.94 88 LEU B CA 1
ATOM 2309 C C . LEU B 1 88 ? -6.176 -2.256 13.055 1 96.94 88 LEU B C 1
ATOM 2311 O O . LEU B 1 88 ? -5.215 -2.719 12.445 1 96.94 88 LEU B O 1
ATOM 2315 N N . ALA B 1 89 ? -6.855 -2.92 13.938 1 96.81 89 ALA B N 1
ATOM 2316 C CA . ALA B 1 89 ? -6.574 -4.344 14.109 1 96.81 89 ALA B CA 1
ATOM 2317 C C . ALA B 1 89 ? -6.832 -5.113 12.812 1 96.81 89 ALA B C 1
ATOM 2319 O O . ALA B 1 89 ? -6.027 -5.957 12.414 1 96.81 89 ALA B O 1
ATOM 2320 N N . LEU B 1 90 ? -7.926 -4.824 12.125 1 97 90 LEU B N 1
ATOM 2321 C CA . LEU B 1 90 ? -8.234 -5.465 10.852 1 97 90 LEU B CA 1
ATOM 2322 C C . LEU B 1 90 ? -7.223 -5.066 9.781 1 97 90 LEU B C 1
ATOM 2324 O O . LEU B 1 90 ? -6.832 -5.891 8.953 1 97 90 LEU B O 1
ATOM 2328 N N . LEU B 1 91 ? -6.836 -3.803 9.797 1 98.19 91 LEU B N 1
ATOM 2329 C CA . LEU B 1 91 ? -5.836 -3.316 8.852 1 98.19 91 LEU B CA 1
ATOM 2330 C C . LEU B 1 91 ? -4.539 -4.105 8.984 1 98.19 91 LEU B C 1
ATOM 2332 O O . LEU B 1 91 ? -4.027 -4.641 7.996 1 98.19 91 LEU B O 1
ATOM 2336 N N . LYS B 1 92 ? -4.082 -4.203 10.195 1 98.44 92 LYS B N 1
ATOM 2337 C CA . LYS B 1 92 ? -2.812 -4.879 10.438 1 98.44 92 LYS B CA 1
ATOM 2338 C C . LYS B 1 92 ? -2.898 -6.359 10.078 1 98.44 92 LYS B C 1
ATOM 2340 O O . LYS B 1 92 ? -1.969 -6.918 9.492 1 98.44 92 LYS B O 1
ATOM 2345 N N . THR B 1 93 ? -3.99 -7.012 10.422 1 98.31 93 THR B N 1
ATOM 2346 C CA . THR B 1 93 ? -4.172 -8.422 10.094 1 98.31 93 THR B CA 1
ATOM 2347 C C . THR B 1 93 ? -4.227 -8.625 8.586 1 98.31 93 THR B C 1
ATOM 2349 O O . THR B 1 93 ? -3.613 -9.555 8.055 1 98.31 93 THR B O 1
ATOM 2352 N N . THR B 1 94 ? -4.961 -7.762 7.898 1 98.56 94 THR B N 1
ATOM 2353 C CA . THR B 1 94 ? -5.055 -7.828 6.445 1 98.56 94 THR B CA 1
ATOM 2354 C C . THR B 1 94 ? -3.672 -7.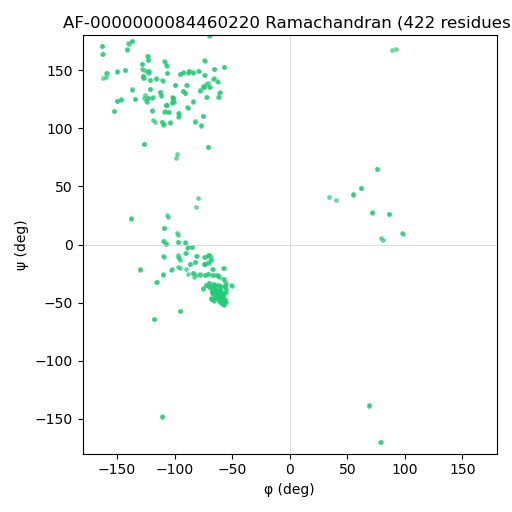699 5.809 1 98.56 94 THR B C 1
ATOM 2356 O O . THR B 1 94 ? -3.309 -8.492 4.941 1 98.56 94 THR B O 1
ATOM 2359 N N . PHE B 1 95 ? -2.881 -6.793 6.246 1 98.81 95 PHE B N 1
ATOM 2360 C CA . PHE B 1 95 ? -1.565 -6.559 5.664 1 98.81 95 PHE B CA 1
ATOM 2361 C C . PHE B 1 95 ? -0.614 -7.699 6 1 98.81 95 PHE B C 1
ATOM 2363 O O . PHE B 1 95 ? 0.25 -8.055 5.191 1 98.81 95 PHE B O 1
ATOM 2370 N N . ALA B 1 96 ? -0.745 -8.258 7.191 1 98.75 96 ALA B N 1
ATOM 2371 C CA . ALA B 1 96 ? 0.097 -9.391 7.574 1 98.75 96 ALA B CA 1
ATOM 2372 C C . ALA B 1 96 ? -0.041 -10.539 6.582 1 98.75 96 ALA B C 1
ATOM 2374 O O . ALA B 1 96 ? 0.947 -11.188 6.238 1 98.75 96 ALA B O 1
ATOM 2375 N N . ILE B 1 97 ? -1.202 -10.727 6.078 1 98.81 97 ILE B N 1
ATOM 2376 C CA . ILE B 1 97 ? -1.491 -11.859 5.207 1 98.81 97 ILE B CA 1
ATOM 2377 C C . ILE B 1 97 ? -1.346 -11.438 3.746 1 98.81 97 ILE B C 1
ATOM 2379 O O . ILE B 1 97 ? -0.506 -11.977 3.02 1 98.81 97 ILE B O 1
ATOM 2383 N N . ASN B 1 98 ? -2.115 -10.398 3.332 1 98.88 98 ASN B N 1
ATOM 2384 C CA . ASN B 1 98 ? -2.238 -10.031 1.924 1 98.88 98 ASN B CA 1
ATOM 2385 C C . ASN B 1 98 ? -0.949 -9.414 1.392 1 98.88 98 ASN B C 1
ATOM 2387 O O . ASN B 1 98 ? -0.7 -9.43 0.184 1 98.88 98 ASN B O 1
ATOM 2391 N N . VAL B 1 99 ? -0.164 -8.836 2.279 1 98.88 99 VAL B N 1
ATOM 2392 C CA . VAL B 1 99 ? 0.986 -8.078 1.805 1 98.88 99 VAL B CA 1
ATOM 2393 C C . VAL B 1 99 ? 2.275 -8.703 2.326 1 98.88 99 VAL B C 1
ATOM 2395 O O . VAL B 1 99 ? 3.014 -9.344 1.569 1 98.88 99 VAL B O 1
ATOM 2398 N N . PHE B 1 100 ? 2.451 -8.688 3.652 1 98.88 100 PHE B N 1
ATOM 2399 C CA . PHE B 1 100 ? 3.729 -9.125 4.203 1 98.88 100 PHE B CA 1
ATOM 2400 C C . PHE B 1 100 ? 3.945 -10.609 3.955 1 98.88 100 PHE B C 1
ATOM 2402 O O . PHE B 1 100 ? 5.023 -11.023 3.523 1 98.88 100 PHE B O 1
ATOM 2409 N N . GLY B 1 101 ? 2.939 -11.398 4.254 1 98.88 101 GLY B N 1
ATOM 2410 C CA . GLY B 1 101 ? 3.051 -12.836 4.027 1 98.88 101 GLY B CA 1
ATOM 2411 C C . GLY B 1 101 ? 3.26 -13.195 2.57 1 98.88 101 GLY B C 1
ATOM 2412 O O . GLY B 1 101 ? 4.098 -14.039 2.248 1 98.88 101 GLY B O 1
ATOM 2413 N N . THR B 1 102 ? 2.516 -12.562 1.688 1 98.94 102 THR B N 1
ATOM 2414 C CA . THR B 1 102 ? 2.617 -12.812 0.254 1 98.94 102 THR B CA 1
ATOM 2415 C C . THR B 1 102 ? 3.994 -12.406 -0.269 1 98.94 102 THR B C 1
ATOM 2417 O O . THR B 1 102 ? 4.613 -13.148 -1.037 1 98.94 102 THR B O 1
ATOM 2420 N N . ILE B 1 103 ? 4.5 -11.266 0.153 1 98.88 103 ILE B N 1
ATOM 2421 C CA . ILE B 1 103 ? 5.812 -10.789 -0.261 1 98.88 103 ILE B CA 1
ATOM 2422 C C . ILE B 1 103 ? 6.895 -11.734 0.255 1 98.88 103 ILE B C 1
ATOM 2424 O O . ILE B 1 103 ? 7.805 -12.109 -0.488 1 98.88 103 ILE B O 1
ATOM 2428 N N . GLU B 1 104 ? 6.766 -12.094 1.521 1 98.81 104 GLU B N 1
ATOM 2429 C CA . GLU B 1 104 ? 7.75 -13 2.109 1 98.81 104 GLU B CA 1
ATOM 2430 C C . GLU B 1 104 ? 7.816 -14.32 1.346 1 98.81 104 GLU B C 1
ATOM 2432 O O . GLU B 1 104 ? 8.906 -14.812 1.042 1 98.81 104 GLU B O 1
ATOM 2437 N N . LEU B 1 105 ? 6.684 -14.867 1.056 1 98.88 105 LEU B N 1
ATOM 2438 C CA . LEU B 1 105 ? 6.637 -16.109 0.296 1 98.88 105 LEU B CA 1
ATOM 2439 C C . LEU B 1 105 ? 7.289 -15.938 -1.073 1 98.88 105 LEU B C 1
ATOM 2441 O O . LEU B 1 105 ? 8.117 -16.75 -1.481 1 98.88 105 LEU B O 1
ATOM 2445 N N . THR B 1 106 ? 6.863 -14.891 -1.782 1 98.75 106 THR B N 1
ATOM 2446 C CA . THR B 1 106 ? 7.371 -14.633 -3.127 1 98.75 106 THR B CA 1
ATOM 2447 C C . THR B 1 106 ? 8.891 -14.531 -3.119 1 98.75 106 THR B C 1
ATOM 2449 O O . THR B 1 106 ? 9.57 -15.188 -3.914 1 98.75 106 THR B O 1
ATOM 2452 N N . GLU B 1 107 ? 9.406 -13.719 -2.189 1 97.94 107 GLU B N 1
ATOM 2453 C CA . GLU B 1 107 ? 10.852 -13.531 -2.08 1 97.94 107 GLU B CA 1
ATOM 2454 C C . GLU B 1 107 ? 11.555 -14.844 -1.783 1 97.94 107 GLU B C 1
ATOM 2456 O O . GLU B 1 107 ? 12.617 -15.125 -2.342 1 97.94 107 GLU B O 1
ATOM 2461 N N . ALA B 1 108 ? 10.984 -15.633 -0.9 1 98 108 ALA B N 1
ATOM 2462 C CA . ALA B 1 108 ? 11.586 -16.891 -0.488 1 98 108 ALA B CA 1
ATOM 2463 C C . ALA B 1 108 ? 11.602 -17.891 -1.64 1 98 108 ALA B C 1
ATOM 2465 O O . ALA B 1 108 ? 12.398 -18.844 -1.643 1 98 108 ALA B O 1
ATOM 2466 N N . CYS B 1 109 ? 10.719 -17.672 -2.648 1 97.69 109 CYS B N 1
ATOM 2467 C CA . CYS B 1 109 ? 10.547 -18.656 -3.719 1 97.69 109 CYS B CA 1
ATOM 2468 C C . CYS B 1 109 ? 11.375 -18.266 -4.941 1 97.69 109 CYS B C 1
ATOM 2470 O O . CYS B 1 109 ? 11.508 -19.062 -5.879 1 97.69 109 CYS B O 1
ATOM 2472 N N . LEU B 1 110 ? 11.945 -17.109 -4.992 1 96.5 110 LEU B N 1
ATOM 2473 C CA . LEU B 1 110 ? 12.555 -16.562 -6.195 1 96.5 110 LEU B CA 1
ATOM 2474 C C . LEU B 1 110 ? 13.688 -17.453 -6.691 1 96.5 110 LEU B C 1
ATOM 2476 O O . LEU B 1 110 ? 13.883 -17.609 -7.898 1 96.5 110 LEU B O 1
ATOM 2480 N N . ASN B 1 111 ? 14.406 -18.031 -5.75 1 95.31 111 ASN B N 1
ATOM 2481 C CA . ASN B 1 111 ? 15.555 -18.859 -6.145 1 95.31 111 ASN B CA 1
ATOM 2482 C C . ASN B 1 111 ? 15.109 -20.188 -6.734 1 95.31 111 ASN B C 1
ATOM 2484 O O . ASN B 1 111 ? 15.906 -20.891 -7.359 1 95.31 111 ASN B O 1
ATOM 2488 N N . LYS B 1 112 ? 13.852 -20.562 -6.512 1 97.31 112 LYS B N 1
ATOM 2489 C CA . LYS B 1 112 ? 13.32 -21.812 -7.031 1 97.31 112 LYS B CA 1
ATOM 2490 C C . LYS B 1 112 ? 12.57 -21.594 -8.344 1 97.31 112 LYS B C 1
ATOM 2492 O O . LYS B 1 112 ? 12.195 -22.547 -9.023 1 97.31 112 LYS B O 1
ATOM 2497 N N . LEU B 1 113 ? 12.312 -20.375 -8.664 1 97.06 113 LEU B N 1
ATOM 2498 C CA . LEU B 1 113 ? 11.609 -20.047 -9.898 1 97.06 113 LEU B CA 1
ATOM 2499 C C . LEU B 1 113 ? 12.523 -20.266 -11.109 1 97.06 113 LEU B C 1
ATOM 2501 O O . LEU B 1 113 ? 13.648 -19.766 -11.141 1 97.06 113 LEU B O 1
ATOM 2505 N N . ALA B 1 114 ? 12.109 -20.984 -12.023 1 94.44 114 ALA B N 1
ATOM 2506 C CA . ALA B 1 114 ? 12.875 -21.266 -13.242 1 94.44 114 ALA B CA 1
ATOM 2507 C C . ALA B 1 114 ? 13.242 -19.969 -13.961 1 94.44 114 ALA B C 1
ATOM 2509 O O . ALA B 1 114 ? 12.586 -18.938 -13.773 1 94.44 114 ALA B O 1
ATOM 2510 N N . PRO B 1 115 ? 14.344 -19.844 -14.766 1 88 115 PRO B N 1
ATOM 2511 C CA . PRO B 1 115 ? 14.797 -18.625 -15.445 1 88 115 PRO B CA 1
ATOM 2512 C C . PRO B 1 115 ? 13.68 -17.953 -16.25 1 88 115 PRO B C 1
ATOM 2514 O O . PRO B 1 115 ? 13.594 -16.719 -16.266 1 88 115 PRO B O 1
ATOM 2517 N N . GLN B 1 116 ? 12.766 -18.766 -16.844 1 87.25 116 GLN B N 1
ATOM 2518 C CA . GLN B 1 116 ? 11.648 -18.188 -17.594 1 87.25 116 GLN B CA 1
ATOM 2519 C C . GLN B 1 116 ? 10.344 -18.344 -16.812 1 87.25 116 GLN B C 1
ATOM 2521 O O . GLN B 1 116 ? 9.266 -18.359 -17.422 1 87.25 116 GLN B O 1
ATOM 2526 N N . GLY B 1 117 ? 10.617 -18.438 -15.508 1 94.5 117 GLY B N 1
ATOM 2527 C CA . GLY B 1 117 ? 9.43 -18.594 -14.688 1 94.5 117 GLY B CA 1
ATOM 2528 C C . GLY B 1 117 ? 8.625 -17.312 -14.547 1 94.5 117 GLY B C 1
ATOM 2529 O O . GLY B 1 117 ? 9.125 -16.219 -14.836 1 94.5 117 GLY B O 1
ATOM 2530 N N . LYS B 1 118 ? 7.328 -17.453 -14.203 1 98.19 118 LYS B N 1
ATOM 2531 C CA . LYS B 1 118 ? 6.402 -16.328 -14.117 1 98.19 118 LYS B CA 1
ATOM 2532 C C . LYS B 1 118 ? 5.773 -16.25 -12.727 1 98.19 118 LYS B C 1
ATOM 2534 O O . LYS B 1 118 ? 5.66 -17.25 -12.031 1 98.19 118 LYS B O 1
ATOM 2539 N N . ILE B 1 119 ? 5.465 -15.062 -12.336 1 98.75 119 ILE B N 1
ATOM 2540 C CA . ILE B 1 119 ? 4.73 -14.797 -11.102 1 98.75 119 ILE B CA 1
ATOM 2541 C C . ILE B 1 119 ? 3.465 -14 -11.422 1 98.75 119 ILE B C 1
ATOM 2543 O O . ILE B 1 119 ? 3.516 -12.992 -12.125 1 98.75 119 ILE B O 1
ATOM 2547 N N . ILE B 1 120 ? 2.379 -14.492 -10.992 1 98.94 120 ILE B N 1
ATOM 2548 C CA . ILE B 1 120 ? 1.128 -13.758 -11.109 1 98.94 120 ILE B CA 1
ATOM 2549 C C . ILE B 1 120 ? 0.538 -13.516 -9.727 1 98.94 120 ILE B C 1
ATOM 2551 O O . ILE B 1 120 ? 0.248 -14.469 -8.992 1 98.94 120 ILE B O 1
ATOM 2555 N N . ASN B 1 121 ? 0.454 -12.266 -9.328 1 98.94 121 ASN B N 1
ATOM 2556 C CA . ASN B 1 121 ? -0.224 -11.859 -8.102 1 98.94 121 ASN B CA 1
ATOM 2557 C C . ASN B 1 121 ? -1.705 -11.586 -8.344 1 98.94 121 ASN B C 1
ATOM 2559 O O . ASN B 1 121 ? -2.057 -10.688 -9.109 1 98.94 121 ASN B O 1
ATOM 2563 N N . VAL B 1 122 ? -2.572 -12.352 -7.707 1 98.94 122 VAL B N 1
ATOM 2564 C CA . VAL B 1 122 ? -4.004 -12.102 -7.816 1 98.94 122 VAL B CA 1
ATOM 2565 C C . VAL B 1 122 ? -4.383 -10.883 -6.973 1 98.94 122 VAL B C 1
ATOM 2567 O O . VAL B 1 122 ? -4.293 -10.922 -5.742 1 98.94 122 VAL B O 1
ATOM 2570 N N . SER B 1 123 ? -4.723 -9.852 -7.621 1 98.62 123 SER B N 1
ATOM 2571 C CA . SER B 1 123 ? -5.105 -8.594 -7 1 98.62 123 SER B CA 1
ATOM 2572 C C . SER B 1 123 ? -6.594 -8.312 -7.191 1 98.62 123 SER B C 1
ATOM 2574 O O . SER B 1 123 ? -7.426 -9.211 -7.043 1 98.62 123 SER B O 1
ATOM 2576 N N . SER B 1 124 ? -6.977 -7.086 -7.293 1 97.69 124 SER B N 1
ATOM 2577 C CA . SER B 1 124 ? -8.344 -6.602 -7.445 1 97.69 124 SER B CA 1
ATOM 2578 C C . SER B 1 124 ? -8.367 -5.195 -8.039 1 97.69 124 SER B C 1
ATOM 2580 O O . SER B 1 124 ? -7.469 -4.391 -7.781 1 97.69 124 SER B O 1
ATOM 2582 N N . SER B 1 125 ? -9.43 -4.926 -8.828 1 96.31 125 SER B N 1
ATOM 2583 C CA . SER B 1 125 ? -9.625 -3.543 -9.258 1 96.31 125 SER B CA 1
ATOM 2584 C C . SER B 1 125 ? -9.742 -2.607 -8.055 1 96.31 125 SER B C 1
ATOM 2586 O O . SER B 1 125 ? -9.5 -1.405 -8.172 1 96.31 125 SER B O 1
ATOM 2588 N N . TRP B 1 126 ? -10.055 -3.189 -6.953 1 96.31 126 TRP B N 1
ATOM 2589 C CA . TRP B 1 126 ? -10.141 -2.42 -5.715 1 96.31 126 TRP B CA 1
ATOM 2590 C C . TRP B 1 126 ? -8.758 -1.942 -5.277 1 96.31 126 TRP B C 1
ATOM 2592 O O . TRP B 1 126 ? -8.648 -1.063 -4.418 1 96.31 126 TRP B O 1
ATOM 2602 N N . GLY B 1 127 ? -7.695 -2.463 -5.852 1 97.31 127 GLY B N 1
ATOM 2603 C CA . GLY B 1 127 ? -6.344 -1.989 -5.602 1 97.31 127 GLY B CA 1
ATOM 2604 C C . GLY B 1 127 ? -5.852 -1.008 -6.648 1 97.31 127 GLY B C 1
ATOM 2605 O O . GLY B 1 127 ? -4.695 -0.588 -6.621 1 97.31 127 GLY B O 1
ATOM 2606 N N . SER B 1 128 ? -6.734 -0.672 -7.641 1 97 128 SER B N 1
ATOM 2607 C CA . SER B 1 128 ? -6.414 0.276 -8.703 1 97 128 SER B CA 1
ATOM 2608 C C . SER B 1 128 ? -6.805 1.696 -8.312 1 97 128 SER B C 1
ATOM 2610 O O . SER B 1 128 ? -7.922 1.933 -7.848 1 97 128 SER B O 1
ATOM 2612 N N . PHE B 1 129 ? -5.906 2.631 -8.477 1 96.25 129 PHE B N 1
ATOM 2613 C CA . PHE B 1 129 ? -6.234 4.031 -8.234 1 96.25 129 PHE B CA 1
ATOM 2614 C C . PHE B 1 129 ? -7.27 4.523 -9.242 1 96.25 129 PHE B C 1
ATOM 2616 O O . PHE B 1 129 ? -8.188 5.262 -8.891 1 96.25 129 PHE B O 1
ATOM 2623 N N . ALA B 1 130 ? -7.148 4.039 -10.43 1 92.81 130 ALA B N 1
ATOM 2624 C CA . ALA B 1 130 ? -7.992 4.508 -11.523 1 92.81 130 ALA B CA 1
ATOM 2625 C C . ALA B 1 130 ? -9.414 3.975 -11.383 1 92.81 130 ALA B C 1
ATOM 2627 O O . ALA B 1 130 ? -10.375 4.633 -11.797 1 92.81 130 ALA B O 1
ATOM 2628 N N . ALA B 1 131 ? -9.578 2.855 -10.742 1 89.56 131 ALA B N 1
ATOM 2629 C CA . ALA B 1 131 ? -10.875 2.191 -10.734 1 89.56 131 ALA B CA 1
ATOM 2630 C C . ALA B 1 131 ? -11.523 2.279 -9.352 1 89.56 131 ALA B C 1
ATOM 2632 O O . ALA B 1 131 ? -12.594 1.707 -9.125 1 89.56 131 ALA B O 1
ATOM 2633 N N . ASN B 1 132 ? -10.898 2.949 -8.445 1 89 132 ASN B N 1
ATOM 2634 C CA . ASN B 1 132 ? -11.383 2.973 -7.07 1 89 132 ASN B CA 1
ATOM 2635 C C . ASN B 1 132 ? -11.969 4.332 -6.703 1 89 132 ASN B C 1
ATOM 2637 O O . ASN B 1 132 ? -11.258 5.336 -6.684 1 89 132 ASN B O 1
ATOM 2641 N N . ASP B 1 133 ? -13.266 4.352 -6.453 1 87.38 133 ASP B N 1
ATOM 2642 C CA . ASP B 1 133 ? -13.953 5.605 -6.156 1 87.38 133 ASP B CA 1
ATOM 2643 C C . ASP B 1 133 ? -14.945 5.43 -5.008 1 87.38 133 ASP B C 1
ATOM 2645 O O . ASP B 1 133 ? -15.961 6.121 -4.953 1 87.38 133 ASP B O 1
ATOM 2649 N N . SER B 1 134 ? -14.711 4.441 -4.23 1 93.56 134 SER B N 1
ATOM 2650 C CA . SER B 1 134 ? -15.555 4.176 -3.068 1 93.56 134 SER B CA 1
ATOM 2651 C C . SER B 1 134 ? -14.719 4.043 -1.8 1 93.56 134 SER B C 1
ATOM 2653 O O . SER B 1 134 ? -13.625 3.469 -1.825 1 93.56 134 SER B O 1
ATOM 2655 N N . PRO B 1 135 ? -15.266 4.504 -0.713 1 94.88 135 PRO B N 1
ATOM 2656 C CA . PRO B 1 135 ? -14.492 4.477 0.532 1 94.88 135 PRO B CA 1
ATOM 2657 C C . PRO B 1 135 ? -14.586 3.137 1.257 1 94.88 135 PRO B C 1
ATOM 2659 O O . PRO B 1 135 ? -13.945 2.943 2.293 1 94.88 135 PRO B O 1
ATOM 2662 N N . TYR B 1 136 ? -15.344 2.24 0.728 1 95.38 136 TYR B N 1
ATOM 2663 C CA . TYR B 1 136 ? -15.641 1.016 1.464 1 95.38 136 TYR B CA 1
ATOM 2664 C C . TYR B 1 136 ? -14.523 -0.011 1.281 1 95.38 136 TYR B C 1
ATOM 2666 O O . TYR B 1 136 ? -13.867 -0.04 0.24 1 95.38 136 TYR B O 1
ATOM 2674 N N . GLN B 1 137 ? -14.328 -0.84 2.348 1 95.94 137 GLN B N 1
ATOM 2675 C CA . GLN B 1 137 ? -13.32 -1.892 2.408 1 95.94 137 GLN B CA 1
ATOM 2676 C C . GLN B 1 137 ? -11.914 -1.312 2.287 1 95.94 137 GLN B C 1
ATOM 2678 O O . GLN B 1 137 ? -11.094 -1.812 1.513 1 95.94 137 GLN B O 1
ATOM 2683 N N . PRO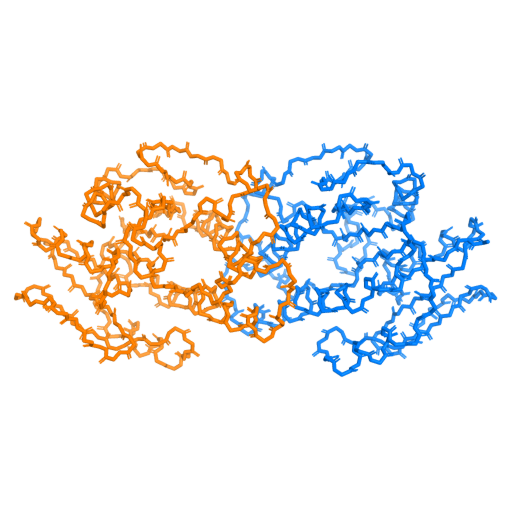 B 1 138 ? -11.633 -0.303 3.035 1 97.19 138 PRO B N 1
ATOM 2684 C CA . PRO B 1 138 ? -10.359 0.402 2.861 1 97.19 138 PRO B CA 1
ATOM 2685 C C . PRO B 1 138 ? -9.156 -0.484 3.156 1 97.19 138 PRO B C 1
ATOM 2687 O O . PRO B 1 138 ? -8.109 -0.349 2.506 1 97.19 138 PRO B O 1
ATOM 2690 N N . GLN B 1 139 ? -9.266 -1.432 4.16 1 97.62 139 GLN B N 1
ATOM 2691 C CA . GLN B 1 139 ? -8.133 -2.273 4.523 1 97.62 139 GLN B CA 1
ATOM 2692 C C . GLN B 1 139 ? -7.727 -3.178 3.365 1 97.62 139 GLN B C 1
ATOM 2694 O O . GLN B 1 139 ? -6.539 -3.277 3.035 1 97.62 139 GLN B O 1
ATOM 2699 N N . TYR B 1 140 ? -8.711 -3.74 2.744 1 97.25 140 TYR B N 1
ATOM 2700 C CA . TYR B 1 140 ? -8.477 -4.629 1.609 1 97.25 140 TYR B CA 1
ATOM 2701 C C . TYR B 1 140 ? -7.938 -3.852 0.413 1 97.25 140 TYR B C 1
ATOM 2703 O O . TYR B 1 140 ? -6.957 -4.266 -0.212 1 97.25 140 TYR B O 1
ATOM 2711 N N . LYS B 1 141 ? -8.562 -2.732 0.119 1 97.75 141 LYS B N 1
ATOM 2712 C CA . LYS B 1 141 ? -8.164 -1.9 -1.013 1 97.75 141 LYS B CA 1
ATOM 2713 C C . LYS B 1 141 ? -6.695 -1.484 -0.9 1 97.75 141 LYS B C 1
ATOM 2715 O O . LYS B 1 141 ? -5.934 -1.614 -1.858 1 97.75 141 LYS B O 1
ATOM 2720 N N . MET B 1 142 ? -6.336 -1.036 0.23 1 98.31 142 MET B N 1
ATOM 2721 C CA . MET B 1 142 ? -4.961 -0.597 0.44 1 98.31 142 MET B CA 1
ATOM 2722 C C . MET B 1 142 ? -3.99 -1.767 0.313 1 98.31 142 MET B C 1
ATOM 2724 O O . MET B 1 142 ? -2.902 -1.619 -0.245 1 98.31 142 MET B O 1
ATOM 2728 N N . SER B 1 143 ? -4.34 -2.93 0.814 1 98.69 143 SER B N 1
ATOM 2729 C CA . SER B 1 143 ? -3.479 -4.102 0.699 1 98.69 143 SER B CA 1
ATOM 2730 C C . SER B 1 143 ? -3.244 -4.473 -0.762 1 98.69 143 SER B C 1
ATOM 2732 O O . SER B 1 143 ? -2.125 -4.82 -1.146 1 98.69 143 SER B O 1
ATOM 2734 N N . LYS B 1 144 ? -4.293 -4.398 -1.539 1 98.75 144 LYS B N 1
ATOM 2735 C CA . LYS B 1 144 ? -4.18 -4.781 -2.945 1 98.75 144 LYS B CA 1
ATOM 2736 C C . LYS B 1 144 ? -3.398 -3.734 -3.736 1 98.75 144 LYS B C 1
ATOM 2738 O O . LYS B 1 144 ? -2.668 -4.074 -4.668 1 98.75 144 LYS B O 1
ATOM 2743 N N . ALA B 1 145 ? -3.543 -2.447 -3.387 1 98.62 145 ALA B N 1
ATOM 2744 C CA . ALA B 1 145 ? -2.719 -1.416 -4.008 1 98.62 145 ALA B CA 1
ATOM 2745 C C . ALA B 1 145 ? -1.238 -1.648 -3.719 1 98.62 145 ALA B C 1
ATOM 2747 O O . ALA B 1 145 ? -0.393 -1.485 -4.602 1 98.62 145 ALA B O 1
ATOM 2748 N N . CYS B 1 146 ? -0.976 -1.995 -2.502 1 98.75 146 CYS B N 1
ATOM 2749 C CA . CYS B 1 146 ? 0.398 -2.295 -2.115 1 98.75 146 CYS B CA 1
ATOM 2750 C C . CYS B 1 146 ? 0.943 -3.477 -2.906 1 98.75 146 CYS B C 1
ATOM 2752 O O . CYS B 1 146 ? 2.053 -3.416 -3.438 1 98.75 146 CYS B O 1
ATOM 2754 N N . LEU B 1 147 ? 0.17 -4.512 -3.018 1 98.75 147 LEU B N 1
ATOM 2755 C CA . LEU B 1 147 ? 0.568 -5.691 -3.777 1 98.75 147 LEU B CA 1
ATOM 2756 C C . LEU B 1 147 ? 0.809 -5.336 -5.242 1 98.75 147 LEU B C 1
ATOM 2758 O O . LEU B 1 147 ? 1.735 -5.859 -5.867 1 98.75 147 LEU B O 1
ATOM 2762 N N . ASN B 1 148 ? -0.048 -4.484 -5.785 1 98.62 148 ASN B N 1
ATOM 2763 C CA . ASN B 1 148 ? 0.133 -4.02 -7.156 1 98.62 148 ASN B CA 1
ATOM 2764 C C . ASN B 1 148 ? 1.477 -3.32 -7.34 1 98.62 148 ASN B C 1
ATOM 2766 O O . ASN B 1 148 ? 2.176 -3.555 -8.328 1 98.62 148 ASN B O 1
ATOM 2770 N N . LEU B 1 149 ? 1.829 -2.49 -6.375 1 98.5 149 LEU B N 1
ATOM 2771 C CA . LEU B 1 149 ? 3.111 -1.815 -6.535 1 98.5 149 LEU B CA 1
ATOM 2772 C C . LEU B 1 149 ? 4.266 -2.801 -6.391 1 98.5 149 LEU B C 1
ATOM 2774 O O . LEU B 1 149 ? 5.266 -2.703 -7.105 1 98.5 149 LEU B O 1
ATOM 2778 N N . TYR B 1 150 ? 4.141 -3.754 -5.5 1 98.31 150 TYR B N 1
ATOM 2779 C CA . TYR B 1 150 ? 5.152 -4.797 -5.387 1 98.31 150 TYR B CA 1
ATOM 2780 C C . TYR B 1 150 ? 5.359 -5.504 -6.723 1 98.31 150 TYR B C 1
ATOM 2782 O O . TYR B 1 150 ? 6.496 -5.789 -7.109 1 98.31 150 TYR B O 1
ATOM 2790 N N . THR B 1 151 ? 4.262 -5.746 -7.383 1 98.38 151 THR B N 1
ATOM 2791 C CA . THR B 1 151 ? 4.324 -6.387 -8.695 1 98.38 151 THR B CA 1
ATOM 2792 C C . THR B 1 151 ? 5.191 -5.574 -9.648 1 98.38 151 THR B C 1
ATOM 2794 O O . THR B 1 151 ? 6.086 -6.121 -10.297 1 98.38 151 THR B O 1
ATOM 2797 N N . LYS B 1 152 ? 4.918 -4.312 -9.703 1 97.38 152 LYS B N 1
ATOM 2798 C CA . LYS B 1 152 ? 5.672 -3.434 -10.594 1 97.38 152 LYS B CA 1
ATOM 2799 C C . LYS B 1 152 ? 7.148 -3.406 -10.219 1 97.38 152 LYS B C 1
ATOM 2801 O O . LYS B 1 152 ? 8.016 -3.51 -11.086 1 97.38 152 LYS B O 1
ATOM 2806 N N . LEU B 1 153 ? 7.434 -3.316 -8.945 1 97.06 153 LEU B N 1
ATOM 2807 C CA . LEU B 1 153 ? 8.805 -3.225 -8.469 1 97.06 153 LEU B CA 1
ATOM 2808 C C . LEU B 1 153 ? 9.562 -4.527 -8.727 1 97.06 153 LEU B C 1
ATOM 2810 O O . LEU B 1 153 ? 10.734 -4.504 -9.109 1 97.06 153 LEU B O 1
ATOM 2814 N N . LEU B 1 154 ? 8.906 -5.594 -8.492 1 97.12 154 LEU B N 1
ATOM 2815 C CA . LEU B 1 154 ? 9.523 -6.898 -8.719 1 97.12 154 LEU B CA 1
ATOM 2816 C C . LEU B 1 154 ? 9.844 -7.098 -10.195 1 97.12 154 LEU B C 1
ATOM 2818 O O . LEU B 1 154 ? 10.898 -7.652 -10.531 1 97.12 154 LEU B O 1
ATOM 2822 N N . ALA B 1 155 ? 8.953 -6.68 -11.047 1 97 155 ALA B N 1
ATOM 2823 C CA . ALA B 1 155 ? 9.203 -6.738 -12.484 1 97 155 ALA B CA 1
ATOM 2824 C C . ALA B 1 155 ? 10.453 -5.949 -12.852 1 97 155 ALA B C 1
ATOM 2826 O O . ALA B 1 155 ? 11.25 -6.387 -13.688 1 97 155 ALA B O 1
ATOM 2827 N N . GLU B 1 156 ? 10.586 -4.777 -12.234 1 95.81 156 GLU B N 1
ATOM 2828 C CA . GLU B 1 156 ? 11.766 -3.957 -12.477 1 95.81 156 GLU B CA 1
ATOM 2829 C C . GLU B 1 156 ? 13.031 -4.641 -11.961 1 95.81 156 GLU B C 1
ATOM 2831 O O . GLU B 1 156 ? 14.102 -4.508 -12.555 1 95.81 156 GLU B O 1
ATOM 2836 N N . ARG B 1 157 ? 12.898 -5.34 -10.875 1 95 157 ARG B N 1
ATOM 2837 C CA . ARG B 1 157 ? 14.039 -6 -10.25 1 95 157 ARG B CA 1
ATOM 2838 C C . ARG B 1 157 ? 14.531 -7.172 -11.094 1 95 157 ARG B C 1
ATOM 2840 O O . ARG B 1 157 ? 15.727 -7.449 -11.141 1 95 157 ARG B O 1
ATOM 2847 N N . PHE B 1 158 ? 13.562 -7.828 -11.773 1 93.94 158 PHE B N 1
ATOM 2848 C CA . PHE B 1 158 ? 13.906 -9 -12.57 1 93.94 158 PHE B CA 1
ATOM 2849 C C . PHE B 1 158 ? 13.398 -8.844 -14 1 93.94 158 PHE B C 1
ATOM 2851 O O . PHE B 1 158 ? 12.391 -9.453 -14.375 1 93.94 158 PHE B O 1
ATOM 2858 N N . PRO B 1 159 ? 14.18 -8.219 -14.836 1 89.69 159 PRO B N 1
ATOM 2859 C CA . PRO B 1 159 ? 13.711 -7.949 -16.203 1 89.69 159 PRO B CA 1
ATOM 2860 C C . PRO B 1 159 ? 13.617 -9.211 -17.047 1 89.69 159 PRO B C 1
ATOM 2862 O O . PRO B 1 159 ? 12.969 -9.211 -18.094 1 89.69 159 PRO B O 1
ATOM 2865 N N . SER B 1 160 ? 14.25 -10.297 -16.609 1 89.75 160 SER B N 1
ATOM 2866 C CA . SER B 1 160 ? 14.242 -11.539 -17.375 1 89.75 160 SER B CA 1
ATOM 2867 C C . SER B 1 160 ? 13.07 -12.422 -16.984 1 89.75 160 SER B C 1
ATOM 2869 O O . SER B 1 160 ? 12.828 -13.461 -17.609 1 89.75 160 SER B O 1
ATOM 2871 N N . ARG B 1 161 ? 12.359 -12.023 -15.953 1 91.81 161 ARG B N 1
ATOM 2872 C CA . ARG B 1 161 ? 11.172 -12.742 -15.516 1 91.81 161 ARG B CA 1
ATOM 2873 C C . ARG B 1 161 ? 9.906 -11.953 -15.82 1 91.81 161 ARG B C 1
ATOM 2875 O O . ARG B 1 161 ? 9.969 -10.75 -16.094 1 91.81 161 ARG B O 1
ATOM 2882 N N . VAL B 1 162 ? 8.852 -12.719 -15.883 1 96.94 162 VAL B N 1
ATOM 2883 C CA . VAL B 1 162 ? 7.582 -12.039 -16.125 1 96.94 162 VAL B CA 1
ATOM 2884 C C . VAL B 1 162 ? 6.746 -12.039 -14.844 1 96.94 162 VAL B C 1
ATOM 2886 O O . VAL B 1 162 ? 6.469 -13.094 -14.273 1 96.94 162 VAL B O 1
ATOM 2889 N N . VAL B 1 163 ? 6.438 -10.883 -14.383 1 98.19 163 VAL B N 1
ATOM 2890 C CA . VAL B 1 163 ? 5.621 -10.656 -13.195 1 98.19 163 VAL B CA 1
ATOM 2891 C C . VAL B 1 163 ? 4.387 -9.836 -13.57 1 98.19 163 VAL B C 1
ATOM 2893 O O . VAL B 1 163 ? 4.484 -8.859 -14.305 1 98.19 163 VAL B O 1
ATOM 2896 N N . ALA B 1 164 ? 3.205 -10.266 -13.086 1 98.62 164 ALA B N 1
ATOM 2897 C CA . ALA B 1 164 ? 1.975 -9.555 -13.43 1 98.62 164 ALA B CA 1
ATOM 2898 C C . ALA B 1 164 ? 1.008 -9.531 -12.25 1 98.62 164 ALA B C 1
ATOM 2900 O O . ALA B 1 164 ? 1.078 -10.383 -11.367 1 98.62 164 ALA B O 1
ATOM 2901 N N . SER B 1 165 ? 0.259 -8.5 -12.242 1 98.75 165 SER B N 1
ATOM 2902 C CA . SER B 1 165 ? -0.934 -8.453 -11.406 1 98.75 165 SER B CA 1
ATOM 2903 C C . SER B 1 165 ? -2.178 -8.859 -12.188 1 98.75 165 SER B C 1
ATOM 2905 O O . SER B 1 165 ? -2.26 -8.633 -13.398 1 98.75 165 SER B O 1
ATOM 2907 N N . PHE B 1 166 ? -3.139 -9.508 -11.492 1 98.88 166 PHE B N 1
ATOM 2908 C CA . PHE B 1 166 ? -4.328 -10.023 -12.156 1 98.88 166 PHE B CA 1
ATOM 2909 C C . PHE B 1 166 ? -5.586 -9.68 -11.359 1 98.88 166 PHE B C 1
ATOM 2911 O O . PHE B 1 166 ? -5.645 -9.922 -10.156 1 98.88 166 PHE B O 1
ATOM 2918 N N . ASP B 1 167 ? -6.559 -9.047 -11.969 1 98.69 167 ASP B N 1
ATOM 2919 C CA . ASP B 1 167 ? -7.879 -8.797 -11.398 1 98.69 167 ASP B CA 1
ATOM 2920 C C . ASP B 1 167 ? -8.891 -9.836 -11.867 1 98.69 167 ASP B C 1
ATOM 2922 O O . ASP B 1 167 ? -9.336 -9.805 -13.016 1 98.69 167 ASP B O 1
ATOM 2926 N N . PRO B 1 168 ? -9.312 -10.695 -10.977 1 98.44 168 PRO B N 1
ATOM 2927 C CA . PRO B 1 168 ? -10.289 -11.711 -11.367 1 98.44 168 PRO B CA 1
ATOM 2928 C C . PRO B 1 168 ? -11.695 -11.141 -11.555 1 98.44 168 PRO B C 1
ATOM 2930 O O . PRO B 1 168 ? -12.586 -11.828 -12.07 1 98.44 168 PRO B O 1
ATOM 2933 N N . GLY B 1 169 ? -11.898 -9.875 -11.133 1 97.12 169 GLY B N 1
ATOM 2934 C CA . GLY B 1 169 ? -13.242 -9.336 -11.117 1 97.12 169 GLY B CA 1
ATOM 2935 C C . GLY B 1 169 ? -14.062 -9.797 -9.922 1 97.12 169 GLY B C 1
ATOM 2936 O O . GLY B 1 169 ? -13.508 -10.227 -8.906 1 97.12 169 GLY B O 1
ATOM 2937 N N . TRP B 1 170 ? -15.359 -9.508 -9.977 1 96.62 170 TRP B N 1
ATOM 2938 C CA . TRP B 1 170 ? -16.281 -9.938 -8.93 1 96.62 170 TRP B CA 1
ATOM 2939 C C . TRP B 1 170 ? -16.719 -11.375 -9.156 1 96.62 170 TRP B C 1
ATOM 2941 O O . TRP B 1 170 ? -17.516 -11.648 -10.055 1 96.62 170 TRP B O 1
ATOM 2951 N N . VAL B 1 171 ? -16.203 -12.281 -8.367 1 97.88 171 VAL B N 1
ATOM 2952 C CA . VAL B 1 171 ? -16.297 -13.711 -8.617 1 97.88 171 VAL B CA 1
ATOM 2953 C C . VAL B 1 171 ? -17.219 -14.359 -7.582 1 97.88 171 VAL B C 1
ATOM 2955 O O . VAL B 1 171 ? -17.172 -14 -6.402 1 97.88 171 VAL B O 1
ATOM 2958 N N . LYS B 1 172 ? -18.031 -15.32 -7.984 1 96.81 172 LYS B N 1
ATOM 2959 C CA . LYS B 1 172 ? -18.953 -16.047 -7.117 1 96.81 172 LYS B CA 1
ATOM 2960 C C . LYS B 1 172 ? -18.203 -16.984 -6.18 1 96.81 172 LYS B C 1
ATOM 2962 O O . LYS B 1 172 ? -18.016 -18.172 -6.496 1 96.81 172 LYS B O 1
ATOM 2967 N N . THR B 1 173 ? -17.734 -16.516 -5.094 1 95.75 173 THR B N 1
ATOM 2968 C CA . THR B 1 173 ? -17.047 -17.219 -4.016 1 95.75 173 THR B CA 1
ATOM 2969 C C . THR B 1 173 ? -17.547 -16.734 -2.654 1 95.75 173 THR B C 1
ATOM 2971 O O . THR B 1 173 ? -18.406 -15.844 -2.578 1 95.75 173 THR B O 1
ATOM 2974 N N . ASP B 1 174 ? -17.062 -17.375 -1.597 1 92 174 ASP B N 1
ATOM 2975 C CA . ASP B 1 174 ? -17.391 -16.891 -0.257 1 92 174 ASP B CA 1
ATOM 2976 C C . ASP B 1 174 ? -16.984 -15.422 -0.087 1 92 174 ASP B C 1
ATOM 2978 O O . ASP B 1 174 ? -17.719 -14.633 0.511 1 92 174 ASP B O 1
ATOM 2982 N N . MET B 1 175 ? -15.875 -15 -0.648 1 91.38 175 MET B N 1
ATOM 2983 C CA . MET B 1 175 ? -15.375 -13.633 -0.546 1 91.38 175 MET B CA 1
ATOM 2984 C C . MET B 1 175 ? -16.172 -12.688 -1.437 1 91.38 175 MET B C 1
ATOM 2986 O O . MET B 1 175 ? -16.469 -11.562 -1.045 1 91.38 175 MET B O 1
ATOM 2990 N N . GLY B 1 176 ? -16.625 -13.102 -2.713 1 92.81 176 GLY B N 1
ATOM 2991 C CA . GLY B 1 176 ? -17.312 -12.273 -3.686 1 92.81 176 GLY B CA 1
ATOM 2992 C C . GLY B 1 176 ? -18.812 -12.273 -3.512 1 92.81 176 GLY B C 1
ATOM 2993 O O . GLY B 1 176 ? -19.516 -11.438 -4.086 1 92.81 176 GLY B O 1
ATOM 2994 N N . THR B 1 177 ? -19.406 -13.227 -2.961 1 90.5 177 THR B N 1
ATOM 2995 C CA . THR B 1 177 ? -20.828 -13.445 -2.686 1 90.5 177 THR B CA 1
ATOM 2996 C C . THR B 1 177 ? -21.484 -14.219 -3.822 1 90.5 177 THR B C 1
ATOM 2998 O O . THR B 1 177 ? -20.938 -14.297 -4.926 1 90.5 177 THR B O 1
ATOM 3001 N N . GLU B 1 178 ? -22.641 -14.648 -3.551 1 91.12 178 GLU B N 1
ATOM 3002 C CA . GLU B 1 178 ? -23.406 -15.422 -4.531 1 91.12 178 GLU B CA 1
ATOM 3003 C C . GLU B 1 178 ? -23.953 -14.523 -5.637 1 91.12 178 GLU B C 1
ATOM 3005 O O . GLU B 1 178 ? -24.344 -15 -6.699 1 91.12 178 GLU B O 1
ATOM 3010 N N . ALA B 1 179 ? -23.969 -13.289 -5.395 1 92.81 179 ALA B N 1
ATOM 3011 C CA . ALA B 1 179 ? -24.547 -12.344 -6.344 1 92.81 179 ALA B CA 1
ATOM 3012 C C . ALA B 1 179 ? -23.547 -12.008 -7.449 1 92.81 179 ALA B C 1
ATOM 3014 O O . ALA B 1 179 ? -23.906 -11.406 -8.469 1 92.81 179 ALA B O 1
ATOM 3015 N N . ALA B 1 180 ? -22.297 -12.453 -7.242 1 95.19 180 ALA B N 1
ATOM 3016 C CA . ALA B 1 180 ? -21.281 -12.133 -8.234 1 95.19 180 ALA B CA 1
ATOM 3017 C C . ALA B 1 180 ? -21.562 -12.82 -9.562 1 95.19 180 ALA B C 1
ATOM 3019 O O . ALA B 1 180 ? -21.969 -13.992 -9.586 1 95.19 180 ALA B O 1
ATOM 3020 N N . PRO B 1 181 ? -21.297 -12.172 -10.672 1 96 181 PRO B N 1
ATOM 3021 C CA . PRO B 1 181 ? -21.656 -12.727 -11.984 1 96 181 PRO B CA 1
ATOM 3022 C C . PRO B 1 181 ? -20.609 -13.703 -12.508 1 96 181 PRO B C 1
ATOM 3024 O O . PRO B 1 181 ? -20.906 -14.523 -13.391 1 96 181 PRO B O 1
ATOM 3027 N N . THR B 1 182 ? -19.406 -13.648 -12.125 1 97.5 182 THR B N 1
ATOM 3028 C CA . THR B 1 182 ? -18.297 -14.43 -12.672 1 97.5 182 THR B CA 1
ATOM 3029 C C . THR B 1 182 ? -18.094 -15.719 -11.883 1 97.5 182 THR B C 1
ATOM 3031 O O . THR B 1 182 ? -18.062 -15.695 -10.648 1 97.5 182 THR B O 1
ATOM 3034 N N . LEU B 1 183 ? -17.969 -16.812 -12.609 1 97.94 183 LEU B N 1
ATOM 3035 C CA . LEU B 1 183 ? -17.703 -18.094 -11.945 1 97.94 183 LEU B CA 1
ATOM 3036 C C . LEU B 1 183 ? -16.219 -18.297 -11.75 1 97.94 183 LEU B C 1
ATOM 3038 O O . LEU B 1 183 ? -15.406 -17.891 -12.594 1 97.94 183 LEU B O 1
ATOM 3042 N N . PRO B 1 184 ? -15.859 -19.016 -10.68 1 98.44 184 PRO B N 1
ATOM 3043 C CA . PRO B 1 184 ? -14.438 -19.328 -10.484 1 98.44 184 PRO B CA 1
ATOM 3044 C C . PRO B 1 184 ? -13.82 -20.047 -11.68 1 98.44 184 PRO B C 1
ATOM 3046 O O . PRO B 1 184 ? -12.656 -19.797 -12.016 1 98.44 184 PRO B O 1
ATOM 3049 N N . SER B 1 185 ? -14.609 -20.875 -12.391 1 98.31 185 SER B N 1
ATOM 3050 C CA . SER B 1 185 ? -14.102 -21.625 -13.539 1 98.31 185 SER B CA 1
ATOM 3051 C C . SER B 1 185 ? -13.734 -20.688 -14.688 1 98.31 185 SER B C 1
ATOM 3053 O O . SER B 1 185 ? -12.789 -20.938 -15.43 1 98.31 185 SER B O 1
ATOM 3055 N N . ASP B 1 186 ? -14.5 -19.594 -14.812 1 98.38 186 ASP B N 1
ATOM 3056 C CA . ASP B 1 186 ? -14.195 -18.594 -15.828 1 98.38 186 ASP B CA 1
ATOM 3057 C C . ASP B 1 186 ? -12.867 -17.891 -15.531 1 98.38 186 ASP B C 1
ATOM 3059 O O . ASP B 1 186 ? -12.07 -17.641 -16.438 1 98.38 186 ASP B O 1
ATOM 3063 N N . VAL B 1 187 ? -12.664 -17.641 -14.312 1 98.75 187 VAL B N 1
ATOM 3064 C CA . VAL B 1 187 ? -11.43 -17 -13.883 1 98.75 187 VAL B CA 1
ATOM 3065 C C . VAL B 1 187 ? -10.242 -17.938 -14.102 1 98.75 187 VAL B C 1
ATOM 3067 O O . VAL B 1 187 ? -9.172 -17.5 -14.531 1 98.75 187 VAL B O 1
ATOM 3070 N N . ALA B 1 188 ? -10.43 -19.203 -13.828 1 98.88 188 ALA B N 1
ATOM 3071 C CA . ALA B 1 188 ? -9.375 -20.188 -14 1 98.88 188 ALA B CA 1
ATOM 3072 C C . ALA B 1 188 ? -8.914 -20.25 -15.453 1 98.88 188 ALA B C 1
ATOM 3074 O O . ALA B 1 188 ? -7.715 -20.281 -15.727 1 98.88 188 ALA B O 1
ATOM 3075 N N . GLU B 1 189 ? -9.883 -20.281 -16.312 1 98.69 189 GLU B N 1
ATOM 3076 C CA . GLU B 1 189 ? -9.555 -20.312 -17.734 1 98.69 189 GLU B CA 1
ATOM 3077 C C . GLU B 1 189 ? -8.797 -19.047 -18.156 1 98.69 189 GLU B C 1
ATOM 3079 O O . GLU B 1 189 ? -7.812 -19.125 -18.891 1 98.69 189 GLU B O 1
ATOM 3084 N N . GLU B 1 190 ? -9.297 -17.922 -17.703 1 98.69 190 GLU B N 1
ATOM 3085 C CA . GLU B 1 190 ? -8.648 -16.656 -18.031 1 98.69 190 GLU B CA 1
ATOM 3086 C C . GLU B 1 190 ? -7.211 -16.625 -17.516 1 98.69 190 GLU B C 1
ATOM 3088 O O . GLU B 1 190 ? -6.301 -16.203 -18.219 1 98.69 190 GLU B O 1
ATOM 3093 N N . LEU B 1 191 ? -7.012 -17.047 -16.281 1 98.69 191 LEU B N 1
ATOM 3094 C CA . LEU B 1 191 ? -5.691 -17.016 -15.656 1 98.69 191 LEU B CA 1
ATOM 3095 C C . LEU B 1 191 ? -4.738 -17.984 -16.344 1 98.69 191 LEU B C 1
ATOM 3097 O O . LEU B 1 191 ? -3.551 -17.688 -16.5 1 98.69 191 LEU B O 1
ATOM 3101 N N . TYR B 1 192 ? -5.227 -19.156 -16.75 1 98.81 192 TYR B N 1
ATOM 3102 C CA . TYR B 1 192 ? -4.41 -20.094 -17.5 1 98.81 192 TYR B CA 1
ATOM 3103 C C . TYR B 1 192 ? -3.943 -19.484 -18.828 1 98.81 192 TYR B C 1
ATOM 3105 O O . TYR B 1 192 ? -2.762 -19.562 -19.172 1 98.81 192 TYR B O 1
ATOM 3113 N N . ARG B 1 193 ? -4.926 -18.906 -19.531 1 98.56 193 ARG B N 1
ATOM 3114 C CA . ARG B 1 193 ? -4.59 -18.281 -20.797 1 98.56 193 ARG B CA 1
ATOM 3115 C C . ARG B 1 193 ? -3.543 -17.188 -20.594 1 98.56 193 ARG B C 1
ATOM 3117 O O . ARG B 1 193 ? -2.59 -17.094 -21.375 1 98.56 193 ARG B O 1
ATOM 3124 N N . LEU B 1 194 ? -3.736 -16.375 -19.578 1 98.31 194 LEU B N 1
ATOM 3125 C CA . LEU B 1 194 ? -2.76 -15.336 -19.266 1 98.31 194 LEU B CA 1
ATOM 3126 C C . LEU B 1 194 ? -1.39 -15.945 -18.984 1 98.31 194 LEU B C 1
ATOM 3128 O O . LEU B 1 194 ? -0.382 -15.5 -19.531 1 98.31 194 LEU B O 1
ATOM 3132 N N . ALA B 1 195 ? -1.361 -16.969 -18.188 1 97.94 195 ALA B N 1
ATOM 3133 C CA . ALA B 1 195 ? -0.111 -17.578 -17.75 1 97.94 195 ALA B CA 1
ATOM 3134 C C . ALA B 1 195 ? 0.67 -18.141 -18.938 1 97.94 195 ALA B C 1
ATOM 3136 O O . ALA B 1 195 ? 1.896 -18 -18.984 1 97.94 195 ALA B O 1
ATOM 3137 N N . VAL B 1 196 ? 0.013 -18.734 -19.859 1 96.75 196 VAL B N 1
ATOM 3138 C CA . VAL B 1 196 ? 0.726 -19.438 -20.922 1 96.75 196 VAL B CA 1
ATOM 3139 C C . VAL B 1 196 ? 1.07 -18.469 -22.047 1 96.75 196 VAL B C 1
ATOM 3141 O O . VAL B 1 196 ? 1.943 -18.75 -22.875 1 96.75 196 VAL B O 1
ATOM 3144 N N . THR B 1 197 ? 0.395 -17.281 -22.078 1 96.12 197 THR B N 1
ATOM 3145 C CA . THR B 1 197 ? 0.641 -16.375 -23.188 1 96.12 197 THR B CA 1
ATOM 3146 C C . THR B 1 197 ? 1.422 -15.148 -22.719 1 96.12 197 THR B C 1
ATOM 3148 O O . THR B 1 197 ? 1.903 -14.359 -23.531 1 96.12 197 THR B O 1
ATOM 3151 N N . LEU B 1 198 ? 1.545 -14.984 -21.453 1 93.94 198 LEU B N 1
ATOM 3152 C CA . LEU B 1 198 ? 2.1 -13.773 -20.859 1 93.94 198 LEU B CA 1
ATOM 3153 C C . LEU B 1 198 ? 3.543 -13.562 -21.297 1 93.94 198 LEU B C 1
ATOM 3155 O O . LEU B 1 198 ? 4.387 -14.438 -21.109 1 93.94 198 LEU B O 1
ATOM 3159 N N . LYS B 1 199 ? 3.818 -12.32 -21.844 1 93.25 199 LYS B N 1
ATOM 3160 C CA . LYS B 1 199 ? 5.168 -12 -22.297 1 93.25 199 LYS B CA 1
ATOM 3161 C C . LYS B 1 199 ? 5.629 -10.656 -21.734 1 93.25 199 LYS B C 1
ATOM 3163 O O . LYS B 1 199 ? 6.828 -10.375 -21.688 1 93.25 199 LYS B O 1
ATOM 3168 N N . GLU B 1 200 ? 4.648 -9.844 -21.344 1 96.12 200 GLU B N 1
ATOM 3169 C CA . GLU B 1 200 ? 4.965 -8.523 -20.812 1 96.12 200 GLU B CA 1
ATOM 3170 C C . GLU B 1 200 ? 4.926 -8.523 -19.281 1 96.12 200 GLU B C 1
ATOM 3172 O O . GLU B 1 200 ? 4.02 -9.102 -18.688 1 96.12 200 GLU B O 1
ATOM 3177 N N . SER B 1 201 ? 5.926 -7.859 -18.719 1 97 201 SER B N 1
ATOM 3178 C CA . SER B 1 201 ? 6.098 -7.852 -17.266 1 97 201 SER B CA 1
ATOM 3179 C C . SER B 1 201 ? 5.715 -6.5 -16.672 1 97 201 SER B C 1
ATOM 3181 O O . SER B 1 201 ? 5.816 -5.469 -17.344 1 97 201 SER B O 1
ATOM 3183 N N . GLY B 1 202 ? 5.176 -6.527 -15.43 1 97.06 202 GLY B N 1
ATOM 3184 C CA . GLY B 1 202 ? 4.965 -5.297 -14.68 1 97.06 202 GLY B CA 1
ATOM 3185 C C . GLY B 1 202 ? 3.645 -4.625 -15 1 97.06 202 GLY B C 1
ATOM 3186 O O . GLY B 1 202 ? 3.521 -3.402 -14.898 1 97.06 202 GLY B O 1
ATOM 3187 N N . TYR B 1 203 ? 2.664 -5.434 -15.445 1 97.62 203 TYR B N 1
ATOM 3188 C CA . TYR B 1 203 ? 1.381 -4.848 -15.82 1 97.62 203 TYR B CA 1
ATOM 3189 C C . TYR B 1 203 ? 0.241 -5.484 -15.031 1 97.62 203 TYR B C 1
ATOM 3191 O O . TYR B 1 203 ? 0.427 -6.516 -14.383 1 97.62 203 TYR B O 1
ATOM 3199 N N . PHE B 1 204 ? -0.888 -4.785 -15.016 1 98.38 204 PHE B N 1
ATOM 3200 C CA . PHE B 1 204 ? -2.131 -5.215 -14.391 1 98.38 204 PHE B CA 1
ATOM 3201 C C . PHE B 1 204 ? -3.121 -5.719 -15.43 1 98.38 204 PHE B C 1
ATOM 3203 O O . PHE B 1 204 ? -3.469 -4.992 -16.359 1 98.38 204 PHE B O 1
ATOM 3210 N N . TRP B 1 205 ? -3.58 -6.984 -15.305 1 98.69 205 TRP B N 1
ATOM 3211 C CA . TRP B 1 205 ? -4.359 -7.613 -16.359 1 98.69 205 TRP B CA 1
ATOM 3212 C C . TRP B 1 205 ? -5.773 -7.93 -15.883 1 98.69 205 TRP B C 1
ATOM 3214 O O . TRP B 1 205 ? -5.973 -8.305 -14.727 1 98.69 205 TRP B O 1
ATOM 3224 N N . HIS B 1 206 ? -6.723 -7.785 -16.688 1 98.31 206 HIS B N 1
ATOM 3225 C CA . HIS B 1 206 ? -8.117 -8.18 -16.5 1 98.31 206 HIS B CA 1
ATOM 3226 C C . HIS B 1 206 ? -8.766 -8.539 -17.844 1 98.31 206 HIS B C 1
ATOM 3228 O O . HIS B 1 206 ? -8.734 -7.75 -18.781 1 98.31 206 HIS B O 1
ATOM 3234 N N . ARG B 1 207 ? -9.289 -9.703 -17.969 1 96.94 207 ARG B N 1
ATOM 3235 C CA . ARG B 1 207 ? -10 -10.18 -19.156 1 96.94 207 ARG B CA 1
ATOM 3236 C C . ARG B 1 207 ? -9.133 -10.031 -20.406 1 96.94 207 ARG B C 1
ATOM 3238 O O . ARG B 1 207 ? -9.586 -9.508 -21.422 1 96.94 207 ARG B O 1
ATOM 3245 N N . GLY B 1 208 ? -7.918 -10.391 -20.219 1 96.06 208 GLY B N 1
ATOM 3246 C CA . GLY B 1 208 ? -6.988 -10.469 -21.328 1 96.06 208 GLY B CA 1
ATOM 3247 C C . GLY B 1 208 ? -6.426 -9.125 -21.75 1 96.06 208 GLY B C 1
ATOM 3248 O O . GLY B 1 208 ? -5.641 -9.031 -22.688 1 96.06 208 GLY B O 1
ATOM 3249 N N . HIS B 1 209 ? -6.762 -8.078 -20.969 1 97.19 209 HIS B N 1
ATOM 3250 C CA . HIS B 1 209 ? -6.309 -6.734 -21.312 1 97.19 209 HIS B CA 1
ATOM 3251 C C . HIS B 1 209 ? -5.535 -6.102 -20.172 1 97.19 209 HIS B C 1
ATOM 3253 O O . HIS B 1 209 ? -5.801 -6.395 -19 1 97.19 209 HIS B O 1
ATOM 3259 N N . LYS B 1 210 ? -4.574 -5.266 -20.609 1 97.75 210 LYS B N 1
ATOM 3260 C CA . LYS B 1 210 ? -3.926 -4.43 -19.609 1 97.75 210 LYS B CA 1
ATOM 3261 C C . LYS B 1 210 ? -4.879 -3.357 -19.078 1 97.75 210 LYS B C 1
ATOM 3263 O O . LYS B 1 210 ? -5.609 -2.738 -19.859 1 97.75 210 LYS B O 1
ATOM 3268 N N . ILE B 1 211 ? -4.895 -3.178 -17.797 1 97.5 211 ILE B N 1
ATOM 3269 C CA . ILE B 1 211 ? -5.723 -2.137 -17.188 1 97.5 211 ILE B CA 1
ATOM 3270 C C . ILE B 1 211 ? -4.852 -1.201 -16.359 1 97.5 211 ILE B C 1
ATOM 3272 O O . ILE B 1 211 ? -3.715 -1.542 -16.016 1 97.5 211 ILE B O 1
ATOM 3276 N N . PRO B 1 212 ? -5.324 -0.026 -16.109 1 96.56 212 PRO B N 1
ATOM 3277 C CA . PRO B 1 212 ? -4.547 0.917 -15.312 1 96.56 212 PRO B CA 1
ATOM 3278 C C . PRO B 1 212 ? -4.367 0.454 -13.867 1 96.56 212 PRO B C 1
ATOM 3280 O O . PRO B 1 212 ? -5.227 -0.246 -13.328 1 96.56 212 PRO B O 1
ATOM 3283 N N . TRP B 1 213 ? -3.277 0.902 -13.359 1 96.69 213 TRP B N 1
ATOM 3284 C CA . TRP B 1 213 ? -3.049 0.652 -11.938 1 96.69 213 TRP B CA 1
ATOM 3285 C C . TRP B 1 213 ? -4.066 1.399 -11.086 1 96.69 213 TRP B C 1
ATOM 3287 O O . TRP B 1 213 ? -4.445 2.529 -11.398 1 96.69 213 TRP B O 1
#